Protein AF-0000000079730270 (afdb_homodimer)

Secondary structure (DSSP, 8-state):
--HHHHHHHHTSHHHHHHHHHHTTS-EEHHHHHHHHTS-HHHHHHHHHHHHHTTS-EEEE-TTS-EEEE--S-EEEEEEEETTEEEEEEEPPPPTT---GGGTEEE----------HHHHHHHHHHHHHHHHHHHHHHHHHHHHHHHHHHHHHHHS-STTHHHHHHHHHHHHH--B-HHHHHHHHT--HHHHHHHHHHHHHTTSEEEETTEEEE---/--HHHHHHHHTSHHHHHHHHHHTTS-EEHHHHHHHHTS-HHHHHHHHHHHHHTTS-EEEE-TTS-EEEE--S-EEEEEEEETTEEEEEEEPPPPTT---GGGTEEE----------HHHHHHHHHHHHHHHHHHHHHHHHHHHHHHHHHHHHHHHS-STTHHHHHHHHHHHHH--B-HHHHHHHHT--HHHHHHHHHHHHHTTSEEEETTEEEE---

Nearest PDB structures (foldseek):
  2quf-assembly1_A  TM=7.727E-01  e=3.205E-11  unclassified
  2qlz-assembly1_B  TM=7.349E-01  e=2.176E-09  unclassified
  2qlz-assembly1_A  TM=7.324E-01  e=2.594E-09  unclassified
  2qlz-assembly2_C  TM=7.345E-01  e=7.895E-09  unclassified
  1r1v-assembly2_B  TM=9.501E-01  e=4.789E-04  Staphylococcus aureus

Structure (mmCIF, N/CA/C/O backbone):
data_AF-0000000079730270-model_v1
#
loop_
_entity.id
_entity.type
_entity.pdbx_description
1 polymer 'ArsR family transcriptional regulator'
#
loop_
_atom_site.group_PDB
_atom_site.id
_atom_site.type_symbol
_atom_site.label_atom_id
_atom_site.label_alt_id
_atom_site.label_comp_id
_atom_site.label_asym_id
_atom_site.label_entity_id
_atom_site.label_seq_id
_atom_site.pdbx_PDB_ins_code
_atom_site.Cartn_x
_atom_site.Cartn_y
_atom_site.Cartn_z
_atom_site.occupancy
_atom_site.B_iso_or_equiv
_atom_site.auth_seq_id
_atom_site.auth_comp_id
_atom_site.auth_asym_id
_atom_site.auth_atom_id
_atom_site.pdbx_PDB_model_num
ATOM 1 N N . MET A 1 1 ? 5.059 -6.555 11.227 1 77.81 1 MET A N 1
ATOM 2 C CA . MET A 1 1 ? 6.18 -6.285 10.328 1 77.81 1 MET A CA 1
ATOM 3 C C . MET A 1 1 ? 6.477 -4.789 10.266 1 77.81 1 MET A C 1
ATOM 5 O O . MET A 1 1 ? 5.57 -3.967 10.406 1 77.81 1 MET A O 1
ATOM 9 N N . ASP A 1 2 ? 7.734 -4.449 10.195 1 90 2 ASP A N 1
ATOM 10 C CA . ASP A 1 2 ? 8.148 -3.049 10.164 1 90 2 ASP A CA 1
ATOM 11 C C . ASP A 1 2 ? 8.062 -2.486 8.75 1 90 2 ASP A C 1
ATOM 13 O O . ASP A 1 2 ? 8.781 -2.934 7.852 1 90 2 ASP A O 1
ATOM 17 N N . SER A 1 3 ? 7.242 -1.531 8.578 1 94.69 3 SER A N 1
ATOM 18 C CA . SER A 1 3 ? 7.02 -0.953 7.258 1 94.69 3 SER A CA 1
ATOM 19 C C . SER A 1 3 ? 8.297 -0.327 6.707 1 94.69 3 SER A C 1
ATOM 21 O O . SER A 1 3 ? 8.555 -0.39 5.5 1 94.69 3 SER A O 1
ATOM 23 N N . ALA A 1 4 ? 9.023 0.3 7.59 1 94.75 4 ALA A N 1
ATOM 24 C CA . ALA A 1 4 ? 10.273 0.917 7.148 1 94.75 4 ALA A CA 1
ATOM 25 C C . ALA A 1 4 ? 11.25 -0.133 6.629 1 94.75 4 ALA A C 1
ATOM 27 O O . ALA A 1 4 ? 11.914 0.078 5.613 1 94.75 4 ALA A O 1
ATOM 28 N N . GLU A 1 5 ? 11.305 -1.175 7.328 1 95.06 5 GLU A N 1
ATOM 29 C CA . GLU A 1 5 ? 12.156 -2.275 6.891 1 95.06 5 GLU A CA 1
ATOM 30 C C . GLU A 1 5 ? 11.695 -2.836 5.551 1 95.06 5 GLU A C 1
ATOM 32 O O . GLU A 1 5 ? 12.516 -3.119 4.676 1 95.06 5 GLU A O 1
ATOM 37 N N . LEU A 1 6 ? 10.453 -3.002 5.383 1 95.75 6 LEU A N 1
ATOM 38 C CA . LEU A 1 6 ? 9.891 -3.514 4.137 1 95.75 6 LEU A CA 1
ATOM 39 C C . LEU A 1 6 ? 10.211 -2.576 2.977 1 95.75 6 LEU A C 1
ATOM 41 O O . LEU A 1 6 ? 10.578 -3.029 1.89 1 95.75 6 LEU A O 1
ATOM 45 N N . LEU A 1 7 ? 10.023 -1.309 3.254 1 97.56 7 LEU A N 1
ATOM 46 C CA . LEU A 1 7 ? 10.32 -0.33 2.213 1 97.56 7 LEU A CA 1
ATOM 47 C C . LEU A 1 7 ? 11.797 -0.371 1.827 1 97.56 7 LEU A C 1
ATOM 49 O O . LEU A 1 7 ? 12.133 -0.266 0.646 1 97.56 7 LEU A O 1
ATOM 53 N N . ASP A 1 8 ? 12.633 -0.529 2.828 1 97.06 8 ASP A N 1
ATOM 54 C CA . ASP A 1 8 ? 14.062 -0.66 2.562 1 97.06 8 ASP A CA 1
ATOM 55 C C . ASP A 1 8 ? 14.352 -1.869 1.676 1 97.06 8 ASP A C 1
ATOM 57 O O . ASP A 1 8 ? 15.086 -1.764 0.692 1 97.06 8 ASP A O 1
ATOM 61 N N . LEU A 1 9 ? 13.812 -2.963 1.992 1 96.62 9 LEU A N 1
ATOM 62 C CA . LEU A 1 9 ? 14.031 -4.203 1.258 1 96.62 9 LEU A CA 1
ATOM 63 C C . LEU A 1 9 ? 13.484 -4.098 -0.162 1 96.62 9 LEU A C 1
ATOM 65 O O . LEU A 1 9 ? 14.156 -4.477 -1.122 1 96.62 9 LEU A O 1
ATOM 69 N N . LEU A 1 10 ? 12.312 -3.535 -0.349 1 97.44 10 LEU A N 1
ATOM 70 C CA . LEU A 1 10 ? 11.625 -3.479 -1.633 1 97.44 10 LEU A CA 1
ATOM 71 C C . LEU A 1 10 ? 12.195 -2.369 -2.51 1 97.44 10 LEU A C 1
ATOM 73 O O . LEU A 1 10 ? 11.922 -2.318 -3.711 1 97.44 10 LEU A O 1
ATOM 77 N N . GLY A 1 11 ? 12.969 -1.511 -1.846 1 97.62 11 GLY A N 1
ATOM 78 C CA . GLY A 1 11 ? 13.594 -0.445 -2.615 1 97.62 11 GLY A CA 1
ATOM 79 C C . GLY A 1 11 ? 14.625 -0.949 -3.605 1 97.62 11 GLY A C 1
ATOM 80 O O . GLY A 1 11 ? 14.945 -0.263 -4.578 1 97.62 11 GLY A O 1
ATOM 81 N N . ASN A 1 12 ? 15.117 -2.09 -3.379 1 97.69 12 ASN A N 1
ATOM 82 C CA . ASN A 1 12 ? 16.109 -2.697 -4.258 1 97.69 12 ASN A CA 1
ATOM 83 C C . ASN A 1 12 ? 15.461 -3.441 -5.414 1 97.69 12 ASN A C 1
ATOM 85 O O . ASN A 1 12 ? 14.617 -4.312 -5.199 1 97.69 12 ASN A O 1
ATOM 89 N N . ALA A 1 13 ? 15.906 -3.168 -6.57 1 97 13 ALA A N 1
ATOM 90 C CA . ALA A 1 13 ? 15.289 -3.732 -7.77 1 97 13 ALA A CA 1
ATOM 91 C C . ALA A 1 13 ? 15.484 -5.246 -7.824 1 97 13 ALA A C 1
ATOM 93 O O . ALA A 1 13 ? 14.586 -5.977 -8.234 1 97 13 ALA A O 1
ATOM 94 N N . ASN A 1 14 ? 16.625 -5.68 -7.465 1 98 14 ASN A N 1
ATOM 95 C CA . ASN A 1 14 ? 16.891 -7.113 -7.516 1 98 14 ASN A CA 1
ATOM 96 C C . ASN A 1 14 ? 16.016 -7.883 -6.531 1 98 14 ASN A C 1
ATOM 98 O O . ASN A 1 14 ? 15.492 -8.953 -6.859 1 98 14 ASN A O 1
ATOM 102 N N . ARG A 1 15 ? 15.859 -7.359 -5.379 1 97.81 15 ARG A N 1
ATOM 103 C CA . ARG A 1 15 ? 15.016 -8.023 -4.391 1 97.81 15 ARG A CA 1
ATOM 104 C C . ARG A 1 15 ? 13.562 -8.062 -4.848 1 97.81 15 ARG A C 1
ATOM 106 O O . ARG A 1 15 ? 12.859 -9.055 -4.617 1 97.81 15 ARG A O 1
ATOM 113 N N . ARG A 1 16 ? 13.055 -6.973 -5.477 1 97.31 16 ARG A N 1
ATOM 114 C CA . ARG A 1 16 ? 11.711 -6.996 -6.039 1 97.31 16 ARG A CA 1
ATOM 115 C C . ARG A 1 16 ? 11.586 -8.07 -7.117 1 97.31 16 ARG A C 1
ATOM 117 O O . ARG A 1 16 ? 10.586 -8.789 -7.168 1 97.31 16 ARG A O 1
ATOM 124 N N . ARG A 1 17 ? 12.555 -8.164 -7.945 1 97.06 17 ARG A N 1
ATOM 125 C CA . ARG A 1 17 ? 12.547 -9.156 -9.016 1 97.06 17 ARG A CA 1
ATOM 126 C C . ARG A 1 17 ? 12.602 -10.57 -8.461 1 97.06 17 ARG A C 1
ATOM 128 O O . ARG A 1 17 ? 11.969 -11.484 -8.992 1 97.06 17 ARG A O 1
ATOM 135 N N . ILE A 1 18 ? 13.359 -10.742 -7.418 1 98.06 18 ILE A N 1
ATOM 136 C CA . ILE A 1 18 ? 13.438 -12.047 -6.766 1 98.06 18 ILE A CA 1
ATOM 137 C C . ILE A 1 18 ? 12.055 -12.438 -6.242 1 98.06 18 ILE A C 1
ATOM 139 O O . ILE A 1 18 ? 11.594 -13.562 -6.477 1 98.06 18 ILE A O 1
ATOM 143 N N . LEU A 1 19 ? 11.414 -11.523 -5.57 1 97.06 19 LEU A N 1
ATOM 144 C CA . LEU A 1 19 ? 10.102 -11.82 -5.012 1 97.06 19 LEU A CA 1
ATOM 145 C C . LEU A 1 19 ? 9.094 -12.117 -6.121 1 97.06 19 LEU A C 1
ATOM 147 O O . LEU A 1 19 ? 8.234 -12.984 -5.961 1 97.06 19 LEU A O 1
ATOM 151 N N . ARG A 1 20 ? 9.188 -11.359 -7.191 1 94.56 20 ARG A N 1
ATOM 152 C CA . ARG A 1 20 ? 8.312 -11.625 -8.336 1 94.56 20 ARG A CA 1
ATOM 153 C C . ARG A 1 20 ? 8.516 -13.047 -8.852 1 94.56 20 ARG A C 1
ATOM 155 O O . ARG A 1 20 ? 7.543 -13.734 -9.172 1 94.56 20 ARG A O 1
ATOM 162 N N . LEU A 1 21 ? 9.758 -13.445 -8.969 1 94.38 21 LEU A N 1
ATOM 163 C CA . LEU A 1 21 ? 10.078 -14.789 -9.43 1 94.38 21 LEU A CA 1
ATOM 164 C C . LEU A 1 21 ? 9.547 -15.836 -8.453 1 94.38 21 LEU A C 1
ATOM 166 O O . LEU A 1 21 ? 8.938 -16.828 -8.875 1 94.38 21 LEU A O 1
ATOM 170 N N . LEU A 1 22 ? 9.75 -15.602 -7.168 1 95.38 22 LEU A N 1
ATOM 171 C CA . LEU A 1 22 ? 9.344 -16.562 -6.145 1 95.38 22 LEU A CA 1
ATOM 172 C C . LEU A 1 22 ? 7.828 -16.641 -6.043 1 95.38 22 LEU A C 1
ATOM 174 O O . LEU A 1 22 ? 7.281 -17.609 -5.531 1 95.38 22 LEU A O 1
ATOM 178 N N . ALA A 1 23 ? 7.148 -15.609 -6.445 1 92.56 23 ALA A N 1
ATOM 179 C CA . ALA A 1 23 ? 5.688 -15.617 -6.461 1 92.56 23 ALA A CA 1
ATOM 180 C C . ALA A 1 23 ? 5.152 -16.547 -7.547 1 92.56 23 ALA A C 1
ATOM 182 O O . ALA A 1 23 ? 3.969 -16.891 -7.547 1 92.56 23 ALA A O 1
ATOM 183 N N . ARG A 1 24 ? 5.969 -16.891 -8.438 1 87.94 24 ARG A N 1
ATOM 184 C CA . ARG A 1 24 ? 5.582 -17.812 -9.492 1 87.94 24 ARG A CA 1
ATOM 185 C C . ARG A 1 24 ? 5.863 -19.266 -9.078 1 87.94 24 ARG A C 1
ATOM 187 O O . ARG A 1 24 ? 5.039 -20.156 -9.305 1 87.94 24 ARG A O 1
ATOM 194 N N . LYS A 1 25 ? 7.051 -19.453 -8.523 1 87.75 25 LYS A N 1
ATOM 195 C CA . LYS A 1 25 ? 7.469 -20.781 -8.086 1 87.75 25 LYS A CA 1
ATOM 196 C C . LYS A 1 25 ? 8.664 -20.703 -7.137 1 87.75 25 LYS A C 1
ATOM 198 O O . LYS A 1 25 ? 9.406 -19.719 -7.148 1 87.75 25 LYS A O 1
ATOM 203 N N . PRO A 1 26 ? 8.812 -21.781 -6.332 1 92.25 26 PRO A N 1
ATOM 204 C CA . PRO A 1 26 ? 10.07 -21.859 -5.59 1 92.25 26 PRO A CA 1
ATOM 205 C C . PRO A 1 26 ? 11.289 -21.953 -6.508 1 92.25 26 PRO A C 1
ATOM 207 O O . PRO A 1 26 ? 11.219 -22.562 -7.578 1 92.25 26 PRO A O 1
ATOM 210 N N . CYS A 1 27 ? 12.375 -21.375 -6.086 1 96.19 27 CYS A N 1
ATOM 211 C CA . CYS A 1 27 ? 13.523 -21.328 -6.984 1 96.19 27 CYS A CA 1
ATOM 212 C C . CYS A 1 27 ? 14.812 -21.594 -6.23 1 96.19 27 CYS A C 1
ATOM 214 O O . CYS A 1 27 ? 14.938 -21.266 -5.051 1 96.19 27 CYS A O 1
ATOM 216 N N . TYR A 1 28 ? 15.75 -22.25 -6.988 1 97.12 28 TYR A N 1
ATOM 217 C CA . TYR A 1 28 ? 17.125 -22.406 -6.5 1 97.12 28 TYR A CA 1
ATOM 218 C C . TYR A 1 28 ? 17.938 -21.156 -6.758 1 97.12 28 TYR A C 1
ATOM 220 O O . TYR A 1 28 ? 17.562 -20.312 -7.574 1 97.12 28 TYR A O 1
ATOM 228 N N . VAL A 1 29 ? 19.031 -21.062 -6.047 1 97.62 29 VAL A N 1
ATOM 229 C CA . VAL A 1 29 ? 19.906 -19.906 -6.172 1 97.62 29 VAL A CA 1
ATOM 230 C C . VAL A 1 29 ? 20.359 -19.75 -7.625 1 97.62 29 VAL A C 1
ATOM 232 O O . VAL A 1 29 ? 20.359 -18.641 -8.164 1 97.62 29 VAL A O 1
ATOM 235 N N . THR A 1 30 ? 20.594 -20.828 -8.281 1 97 30 THR A N 1
ATOM 236 C CA . THR A 1 30 ? 21.109 -20.812 -9.648 1 97 30 THR A CA 1
ATOM 237 C C . THR A 1 30 ? 20.047 -20.281 -10.617 1 97 30 THR A C 1
ATOM 239 O O . THR A 1 30 ? 20.359 -19.516 -11.531 1 97 30 THR A O 1
ATOM 242 N N . GLU A 1 31 ? 18.844 -20.609 -10.43 1 96.88 31 GLU A N 1
ATOM 243 C CA . GLU A 1 31 ? 17.734 -20.141 -11.258 1 96.88 31 GLU A CA 1
ATOM 244 C C . GLU A 1 31 ? 17.547 -18.625 -11.102 1 96.88 31 GLU A C 1
ATOM 246 O O . GLU A 1 31 ? 17.312 -17.922 -12.078 1 96.88 31 GLU A O 1
ATOM 251 N N . ILE A 1 32 ? 17.672 -18.203 -9.883 1 98.06 32 ILE A N 1
ATOM 252 C CA . ILE A 1 32 ? 17.5 -16.797 -9.594 1 98.06 32 ILE A CA 1
ATOM 253 C C . ILE A 1 32 ? 18.641 -15.992 -10.211 1 98.06 32 ILE A C 1
ATOM 255 O O . ILE A 1 32 ? 18.422 -14.945 -10.82 1 98.06 32 ILE A O 1
ATOM 259 N N . SER A 1 33 ? 19.828 -16.516 -10.047 1 98.44 33 SER A N 1
ATOM 260 C CA . SER A 1 33 ? 21.016 -15.867 -10.609 1 98.44 33 SER A CA 1
ATOM 261 C C . SER A 1 33 ? 20.891 -15.711 -12.117 1 98.44 33 SER A C 1
ATOM 263 O O . SER A 1 33 ? 21.172 -14.641 -12.664 1 98.44 33 SER A O 1
ATOM 265 N N . GLU A 1 34 ? 20.438 -16.734 -12.789 1 97.69 34 GLU A N 1
ATOM 266 C CA . GLU A 1 34 ? 20.266 -16.703 -14.242 1 97.69 34 GLU A CA 1
ATOM 267 C C . GLU A 1 34 ? 19.188 -15.703 -14.648 1 97.69 34 GLU A C 1
ATOM 269 O O . GLU A 1 34 ? 19.359 -14.945 -15.602 1 97.69 34 GLU A O 1
ATOM 274 N N . TYR A 1 35 ? 18.188 -15.688 -13.93 1 95.62 35 TYR A N 1
ATOM 275 C CA . TYR A 1 35 ? 17.062 -14.805 -14.219 1 95.62 35 TYR A CA 1
ATOM 276 C C . TYR A 1 35 ? 17.469 -13.344 -14.07 1 95.62 35 TYR A C 1
ATOM 278 O O . TYR A 1 35 ? 17.125 -12.508 -14.906 1 95.62 35 TYR A O 1
ATOM 286 N N . LEU A 1 36 ? 18.188 -12.992 -13.039 1 97.44 36 LEU A N 1
ATOM 287 C CA . LEU A 1 36 ? 18.547 -11.609 -12.727 1 97.44 36 LEU A CA 1
ATOM 288 C C . LEU A 1 36 ? 19.781 -11.188 -13.508 1 97.44 36 LEU A C 1
ATOM 290 O O . LEU A 1 36 ? 20.047 -9.992 -13.656 1 97.44 36 LEU A O 1
ATOM 294 N N . GLY A 1 37 ? 20.578 -12.148 -13.883 1 97.62 37 GLY A N 1
ATOM 295 C CA . GLY A 1 37 ? 21.859 -11.836 -14.523 1 97.62 37 GLY A CA 1
ATOM 296 C C . GLY A 1 37 ? 22.906 -11.336 -13.547 1 97.62 37 GLY A C 1
ATOM 297 O O . GLY A 1 37 ? 23.672 -10.422 -13.875 1 97.62 37 GLY A O 1
ATOM 298 N N . VAL A 1 38 ? 22.859 -11.836 -12.352 1 97.75 38 VAL A N 1
ATOM 299 C CA . VAL A 1 38 ? 23.828 -11.461 -11.328 1 97.75 38 VAL A CA 1
ATOM 300 C C . VAL A 1 38 ? 24.453 -12.727 -10.734 1 97.75 38 VAL A C 1
ATOM 302 O O . VAL A 1 38 ? 23.969 -13.836 -10.961 1 97.75 38 VAL A O 1
ATOM 305 N N . SER A 1 39 ? 25.531 -12.586 -10.023 1 97.75 39 SER A N 1
ATOM 306 C CA . SER A 1 39 ? 26.281 -13.711 -9.477 1 97.75 39 SER A CA 1
ATOM 307 C C . SER A 1 39 ? 25.5 -14.414 -8.375 1 97.75 39 SER A C 1
ATOM 309 O O . SER A 1 39 ? 24.703 -13.773 -7.664 1 97.75 39 SER A O 1
ATOM 311 N N . PRO A 1 40 ? 25.75 -15.672 -8.188 1 97.69 40 PRO A N 1
ATOM 312 C CA . PRO A 1 40 ? 25.125 -16.391 -7.078 1 97.69 40 PRO A CA 1
ATOM 313 C C . PRO A 1 40 ? 25.422 -15.75 -5.723 1 97.69 40 PRO A C 1
ATOM 315 O O . PRO A 1 40 ? 24.547 -15.719 -4.848 1 97.69 40 PRO A O 1
ATOM 318 N N . LYS A 1 41 ? 26.562 -15.258 -5.621 1 98.12 41 LYS A N 1
ATOM 319 C CA . LYS A 1 41 ? 26.922 -14.625 -4.359 1 98.12 41 LYS A CA 1
ATOM 320 C C . LYS A 1 41 ? 26 -13.438 -4.062 1 98.12 41 LYS A C 1
ATOM 322 O O . LYS A 1 41 ? 25.547 -13.266 -2.934 1 98.12 41 LYS A O 1
ATOM 327 N N . ALA A 1 42 ? 25.812 -12.617 -5.051 1 98.06 42 ALA A N 1
ATOM 328 C CA . ALA A 1 42 ? 24.922 -11.477 -4.898 1 98.06 42 ALA A CA 1
ATOM 329 C C . ALA A 1 42 ? 23.5 -11.93 -4.562 1 98.06 42 ALA A C 1
ATOM 331 O O . ALA A 1 42 ? 22.844 -11.336 -3.713 1 98.06 42 ALA A O 1
ATOM 332 N N . VAL A 1 43 ? 23.078 -12.938 -5.246 1 98.44 43 VAL A N 1
ATOM 333 C CA . VAL A 1 43 ? 21.734 -13.477 -5.012 1 98.44 43 VAL A CA 1
ATOM 334 C C . VAL A 1 43 ? 21.625 -13.953 -3.564 1 98.44 43 VAL A C 1
ATOM 336 O O . VAL A 1 43 ? 20.625 -13.664 -2.889 1 98.44 43 VAL A O 1
ATOM 339 N N . ILE A 1 44 ? 22.625 -14.648 -3.111 1 98.25 44 ILE A N 1
ATOM 340 C CA . ILE A 1 44 ? 22.625 -15.188 -1.758 1 98.25 44 ILE A CA 1
ATOM 341 C C . ILE A 1 44 ? 22.531 -14.047 -0.744 1 98.25 44 ILE A C 1
ATOM 343 O O . ILE A 1 44 ? 21.828 -14.156 0.258 1 98.25 44 ILE A O 1
ATOM 347 N N . ASP A 1 45 ? 23.234 -12.992 -0.983 1 98.38 45 ASP A N 1
ATOM 348 C CA . ASP A 1 45 ? 23.172 -11.828 -0.102 1 98.38 45 ASP A CA 1
ATOM 349 C C . ASP A 1 45 ? 21.766 -11.266 -0.031 1 98.38 45 ASP A C 1
ATOM 351 O O . ASP A 1 45 ? 21.266 -10.945 1.052 1 98.38 45 ASP A O 1
ATOM 355 N N . HIS A 1 46 ? 21.094 -11.102 -1.173 1 98.31 46 HIS A N 1
ATOM 356 C CA . HIS A 1 46 ? 19.719 -10.625 -1.208 1 98.31 46 HIS A CA 1
ATOM 357 C C . HIS A 1 46 ? 18.781 -11.594 -0.492 1 98.31 46 HIS A C 1
ATOM 359 O O . HIS A 1 46 ? 17.891 -11.172 0.247 1 98.31 46 HIS A O 1
ATOM 365 N N . LEU A 1 47 ? 19 -12.883 -0.75 1 98.12 47 LEU A N 1
ATOM 366 C CA . LEU A 1 47 ? 18.156 -13.906 -0.148 1 98.12 47 LEU A CA 1
ATOM 367 C C . LEU A 1 47 ? 18.297 -13.906 1.371 1 98.12 47 LEU A C 1
ATOM 369 O O . LEU A 1 47 ? 17.312 -14.094 2.092 1 98.12 47 LEU A O 1
ATOM 373 N N . ARG A 1 48 ? 19.469 -13.719 1.833 1 97.75 48 ARG A N 1
ATOM 374 C CA . ARG A 1 48 ? 19.703 -13.641 3.273 1 97.75 48 ARG A CA 1
ATOM 375 C C . ARG A 1 48 ? 18.922 -12.484 3.893 1 97.75 48 ARG A C 1
ATOM 377 O O . ARG A 1 48 ? 18.328 -12.641 4.953 1 97.75 48 ARG A O 1
ATOM 384 N N . LYS A 1 49 ? 18.938 -11.359 3.291 1 97.06 49 LYS A N 1
ATOM 385 C CA . LYS A 1 49 ? 18.219 -10.195 3.783 1 97.06 49 LYS A CA 1
ATOM 386 C C . LYS A 1 49 ? 16.719 -10.445 3.791 1 97.06 49 LYS A C 1
ATOM 388 O O . LYS A 1 49 ? 16.031 -10.117 4.762 1 97.06 49 LYS A O 1
ATOM 393 N N . LEU A 1 50 ? 16.203 -10.984 2.715 1 96.69 50 LEU A N 1
ATOM 394 C CA . LEU A 1 50 ? 14.773 -11.281 2.6 1 96.69 50 LEU A CA 1
ATOM 395 C C . LEU A 1 50 ? 14.352 -12.328 3.627 1 96.69 50 LEU A C 1
ATOM 397 O O . LEU A 1 50 ? 13.273 -12.219 4.215 1 96.69 50 LEU A O 1
ATOM 401 N N . GLU A 1 51 ? 15.203 -13.289 3.832 1 96.06 51 GLU A N 1
ATOM 402 C CA . GLU A 1 51 ? 14.922 -14.344 4.801 1 96.06 51 GLU A CA 1
ATOM 403 C C . GLU A 1 51 ? 14.953 -13.812 6.227 1 96.06 51 GLU A C 1
ATOM 405 O O . GLU A 1 51 ? 14.102 -14.164 7.047 1 96.06 51 GLU A O 1
ATOM 410 N N . SER A 1 52 ? 15.953 -12.977 6.527 1 94.81 52 SER A N 1
ATOM 411 C CA . SER A 1 52 ? 16.094 -12.383 7.855 1 94.81 52 SER A CA 1
ATOM 412 C C . SER A 1 52 ? 14.867 -11.547 8.211 1 94.81 52 SER A C 1
ATOM 414 O O . SER A 1 52 ? 14.492 -11.453 9.383 1 94.81 52 SER A O 1
ATOM 416 N N . ALA A 1 53 ? 14.242 -10.984 7.176 1 93.25 53 ALA A N 1
ATOM 417 C CA . ALA A 1 53 ? 13.055 -10.156 7.383 1 93.25 53 ALA A CA 1
ATOM 418 C C . ALA A 1 53 ? 11.789 -11.008 7.449 1 93.25 53 ALA A C 1
ATOM 420 O O . ALA A 1 53 ? 10.695 -10.484 7.668 1 93.25 53 ALA A O 1
ATOM 421 N N . GLY A 1 54 ? 11.906 -12.281 7.168 1 92.62 54 GLY A N 1
ATOM 422 C CA . GLY A 1 54 ? 10.781 -13.195 7.258 1 92.62 54 GLY A CA 1
ATOM 423 C C . GLY A 1 54 ? 9.914 -13.203 6.012 1 92.62 54 GLY A C 1
ATOM 424 O O . GLY A 1 54 ? 8.781 -13.688 6.039 1 92.62 54 GLY A O 1
ATOM 425 N N . LEU A 1 55 ? 10.359 -12.688 4.875 1 93.56 55 LEU A N 1
ATOM 426 C CA . LEU A 1 55 ? 9.578 -12.578 3.648 1 93.56 55 LEU A CA 1
ATOM 427 C C . LEU A 1 55 ? 9.641 -13.883 2.852 1 93.56 55 LEU A C 1
ATOM 429 O O . LEU A 1 55 ? 8.719 -14.203 2.102 1 93.56 55 LEU A O 1
ATOM 433 N N . ILE A 1 56 ? 10.758 -14.625 2.979 1 96.5 56 ILE A N 1
ATOM 434 C CA . ILE A 1 56 ? 10.914 -15.898 2.275 1 96.5 56 ILE A CA 1
ATOM 435 C C . ILE A 1 56 ? 11.5 -16.938 3.223 1 96.5 56 ILE A C 1
ATOM 437 O O . ILE A 1 56 ? 11.977 -16.594 4.312 1 96.5 56 ILE A O 1
ATOM 441 N N . GLU A 1 57 ? 11.422 -18.125 2.824 1 96.88 57 GLU A N 1
ATOM 442 C CA . GLU A 1 57 ? 11.992 -19.266 3.537 1 96.88 57 GLU A CA 1
ATOM 443 C C . GLU A 1 57 ? 12.695 -20.219 2.576 1 96.88 57 GLU A C 1
ATOM 445 O O . GLU A 1 57 ? 12.523 -20.109 1.358 1 96.88 57 GLU A O 1
ATOM 450 N N . SER A 1 58 ? 13.531 -21.047 3.113 1 96.44 58 SER A N 1
ATOM 451 C CA . SER A 1 58 ? 14.227 -22.031 2.297 1 96.44 58 SER A CA 1
ATOM 452 C C . SER A 1 58 ? 14.023 -23.453 2.836 1 96.44 58 SER A C 1
ATOM 454 O O . SER A 1 58 ? 13.734 -23.625 4.023 1 96.44 58 SER A O 1
ATOM 456 N N . ARG A 1 59 ? 14.039 -24.375 1.991 1 94.5 59 ARG A N 1
ATOM 457 C CA . ARG A 1 59 ? 13.969 -25.797 2.307 1 94.5 59 ARG A CA 1
ATOM 458 C C . ARG A 1 59 ? 15.008 -26.578 1.512 1 94.5 59 ARG A C 1
ATOM 460 O O . ARG A 1 59 ? 15.445 -26.141 0.45 1 94.5 59 ARG A O 1
ATOM 467 N N . VAL A 1 60 ? 15.383 -27.656 2.133 1 94.19 60 VAL A N 1
ATOM 468 C CA . VAL A 1 60 ? 16.344 -28.531 1.461 1 94.19 60 VAL A CA 1
ATOM 469 C C . VAL A 1 60 ? 15.609 -29.719 0.823 1 94.19 60 VAL A C 1
ATOM 471 O O . VAL A 1 60 ? 14.758 -30.344 1.457 1 94.19 60 VAL A O 1
ATOM 474 N N . ASP A 1 61 ? 15.945 -29.953 -0.434 1 90.25 61 ASP A N 1
ATOM 475 C CA . ASP A 1 61 ? 15.281 -31.062 -1.12 1 90.25 61 ASP A CA 1
ATOM 476 C C . ASP A 1 61 ? 16.047 -32.375 -0.903 1 90.25 61 ASP A C 1
ATOM 478 O O . ASP A 1 61 ? 16.969 -32.438 -0.089 1 90.25 61 ASP A O 1
ATOM 482 N N . GLU A 1 62 ? 15.586 -33.406 -1.582 1 91.19 62 GLU A N 1
ATOM 483 C CA . GLU A 1 62 ? 16.156 -34.719 -1.409 1 91.19 62 GLU A CA 1
ATOM 484 C C . GLU A 1 62 ? 17.625 -34.75 -1.831 1 91.19 62 GLU A C 1
ATOM 486 O O . GLU A 1 62 ? 18.406 -35.562 -1.311 1 91.19 62 GLU A O 1
ATOM 491 N N . GLN A 1 63 ? 18.031 -33.938 -2.783 1 91.81 63 GLN A N 1
ATOM 492 C CA . GLN A 1 63 ? 19.422 -33.875 -3.26 1 91.81 63 GLN A CA 1
ATOM 493 C C . GLN A 1 63 ? 20.234 -32.875 -2.449 1 91.81 63 GLN A C 1
ATOM 495 O O . GLN A 1 63 ? 21.344 -32.5 -2.857 1 91.81 63 GLN A O 1
ATOM 500 N N . ARG A 1 64 ? 19.656 -32.438 -1.446 1 91 64 ARG A N 1
ATOM 501 C CA . ARG A 1 64 ? 20.312 -31.547 -0.504 1 91 64 ARG A CA 1
ATOM 502 C C . ARG A 1 64 ? 20.516 -30.156 -1.109 1 91 64 ARG A C 1
ATOM 504 O O . ARG A 1 64 ? 21.531 -29.5 -0.84 1 91 64 ARG A O 1
ATOM 511 N N . ARG A 1 65 ? 19.766 -29.859 -2.078 1 91.94 65 ARG A N 1
ATOM 512 C CA . ARG A 1 65 ? 19.781 -28.516 -2.639 1 91.94 65 ARG A CA 1
ATOM 513 C C . ARG A 1 65 ? 18.734 -27.625 -1.985 1 91.94 65 ARG A C 1
ATOM 515 O O . ARG A 1 65 ? 17.609 -28.078 -1.737 1 91.94 65 ARG A O 1
ATOM 522 N N . LYS A 1 66 ? 19.219 -26.438 -1.769 1 94.56 66 LYS A N 1
ATOM 523 C CA . LYS A 1 66 ? 18.344 -25.484 -1.085 1 94.56 66 LYS A CA 1
ATOM 524 C C . LYS A 1 66 ? 17.516 -24.688 -2.084 1 94.56 66 LYS A C 1
ATOM 526 O O . LYS A 1 66 ? 18.031 -24.172 -3.076 1 94.56 66 LYS A O 1
ATOM 531 N N . TYR A 1 67 ? 16.203 -24.672 -1.86 1 95.94 67 TYR A N 1
ATOM 532 C CA . TYR A 1 67 ? 15.344 -23.812 -2.68 1 95.94 67 TYR A CA 1
ATOM 533 C C . TYR A 1 67 ? 14.562 -22.828 -1.813 1 95.94 67 TYR A C 1
ATOM 535 O O . TYR A 1 67 ? 14.367 -23.062 -0.618 1 95.94 67 TYR A O 1
ATOM 543 N N . PHE A 1 68 ? 14.172 -21.703 -2.414 1 97.38 68 PHE A N 1
ATOM 544 C CA . PHE A 1 68 ? 13.562 -20.609 -1.689 1 97.38 68 PHE A CA 1
ATOM 545 C C . PHE A 1 68 ? 12.125 -20.391 -2.148 1 97.38 68 PHE A C 1
ATOM 547 O O . PHE A 1 68 ? 11.797 -20.625 -3.312 1 97.38 68 PHE A O 1
ATOM 554 N N . TYR A 1 69 ? 11.281 -19.984 -1.291 1 95.44 69 TYR A N 1
ATOM 555 C CA . TYR A 1 69 ? 9.883 -19.719 -1.605 1 95.44 69 TYR A CA 1
ATOM 556 C C . TYR A 1 69 ? 9.305 -18.672 -0.663 1 95.44 69 TYR A C 1
ATOM 558 O O . TYR A 1 69 ? 9.867 -18.391 0.398 1 95.44 69 TYR A O 1
ATOM 566 N N . ILE A 1 70 ? 8.234 -18.031 -1.099 1 94.19 70 ILE A N 1
ATOM 567 C CA . ILE A 1 70 ? 7.492 -17.109 -0.241 1 94.19 70 ILE A CA 1
ATOM 568 C C . ILE A 1 70 ? 6.586 -17.906 0.698 1 94.19 70 ILE A C 1
ATOM 570 O O . ILE A 1 70 ? 5.73 -18.672 0.246 1 94.19 70 ILE A O 1
ATOM 574 N N . SER A 1 71 ? 6.844 -17.844 1.983 1 80.94 71 SER A N 1
ATOM 575 C CA . SER A 1 71 ? 6.047 -18.656 2.904 1 80.94 71 SER A CA 1
ATOM 576 C C . SER A 1 71 ? 4.828 -17.875 3.402 1 80.94 71 SER A C 1
ATOM 578 O O . SER A 1 71 ? 3.738 -18.438 3.52 1 80.94 71 SER A O 1
ATOM 580 N N . ARG A 1 72 ? 5.102 -16.594 3.73 1 80.94 72 ARG A N 1
ATOM 581 C CA . ARG A 1 72 ? 4.012 -15.766 4.223 1 80.94 72 ARG A CA 1
ATOM 582 C C . ARG A 1 72 ? 3.867 -14.5 3.383 1 80.94 72 ARG A C 1
ATOM 584 O O . ARG A 1 72 ? 4.859 -13.828 3.092 1 80.94 72 ARG A O 1
ATOM 591 N N . GLY A 1 73 ? 2.664 -14.328 2.965 1 87.88 73 GLY A N 1
ATOM 592 C CA . GLY A 1 73 ? 2.416 -13.102 2.217 1 87.88 73 GLY A CA 1
ATOM 593 C C . GLY A 1 73 ? 2.412 -11.859 3.086 1 87.88 73 GLY A C 1
ATOM 594 O O . GLY A 1 73 ? 2.49 -11.953 4.312 1 87.88 73 GLY A O 1
ATOM 595 N N . PHE A 1 74 ? 2.518 -10.75 2.539 1 91 74 PHE A N 1
ATOM 596 C CA . PHE A 1 74 ? 2.395 -9.484 3.258 1 91 74 PHE A CA 1
ATOM 597 C C . PHE A 1 74 ? 1.742 -8.422 2.381 1 91 74 PHE A C 1
ATOM 599 O O . PHE A 1 74 ? 1.653 -8.586 1.161 1 91 74 PHE A O 1
ATOM 606 N N . ARG A 1 75 ? 1.326 -7.465 3.127 1 93 75 ARG A N 1
ATOM 607 C CA . ARG A 1 75 ? 0.775 -6.277 2.484 1 93 75 ARG A CA 1
ATOM 608 C C . ARG A 1 75 ? 1.408 -5.008 3.043 1 93 75 ARG A C 1
ATOM 610 O O . ARG A 1 75 ? 1.64 -4.902 4.25 1 93 75 ARG A O 1
ATOM 617 N N . LEU A 1 76 ? 1.678 -4.102 2.152 1 95.19 76 LEU A N 1
ATOM 618 C CA . LEU A 1 76 ? 2.23 -2.799 2.51 1 95.19 76 LEU A CA 1
ATOM 619 C C . LEU A 1 76 ? 1.422 -1.672 1.876 1 95.19 76 LEU A C 1
ATOM 621 O O . LEU A 1 76 ? 1.084 -1.735 0.691 1 95.19 76 LEU A O 1
ATOM 625 N N . GLU A 1 77 ? 1.018 -0.743 2.678 1 94.81 77 GLU A N 1
ATOM 626 C CA . GLU A 1 77 ? 0.337 0.461 2.213 1 94.81 77 GLU A CA 1
ATOM 627 C C . GLU A 1 77 ? 1.108 1.718 2.605 1 94.81 77 GLU A C 1
ATOM 629 O O . GLU A 1 77 ? 1.55 1.851 3.748 1 94.81 77 GLU A O 1
ATOM 634 N N . VAL A 1 78 ? 1.275 2.551 1.636 1 95.38 78 VAL A N 1
ATOM 635 C CA . VAL A 1 78 ? 1.882 3.855 1.881 1 95.38 78 VAL A CA 1
ATOM 636 C C . VAL A 1 78 ? 0.962 4.957 1.363 1 95.38 78 VAL A C 1
ATOM 638 O O . VAL A 1 78 ? 0.455 4.879 0.242 1 95.38 78 VAL A O 1
ATOM 641 N N . ALA A 1 79 ? 0.648 5.879 2.211 1 93.44 79 ALA A N 1
ATOM 642 C CA . ALA A 1 79 ? -0.144 7.043 1.82 1 93.44 79 ALA A CA 1
ATOM 643 C C . ALA A 1 79 ? 0.56 8.344 2.205 1 93.44 79 ALA A C 1
ATOM 645 O O . ALA A 1 79 ? 0.935 8.531 3.365 1 93.44 79 ALA A O 1
ATOM 646 N N . VAL A 1 80 ? 0.67 9.188 1.222 1 93.38 80 VAL A N 1
ATOM 647 C CA . VAL A 1 80 ? 1.327 10.469 1.46 1 93.38 80 VAL A CA 1
ATOM 648 C C . VAL A 1 80 ? 0.432 11.609 0.974 1 93.38 80 VAL A C 1
ATOM 650 O O . VAL A 1 80 ? -0.205 11.5 -0.076 1 93.38 80 VAL A O 1
ATOM 653 N N . SER A 1 81 ? 0.298 12.602 1.78 1 91.19 81 SER A N 1
ATOM 654 C CA . SER A 1 81 ? -0.387 13.844 1.443 1 91.19 81 SER A CA 1
ATOM 655 C C . SER A 1 81 ? 0.317 15.047 2.061 1 91.19 81 SER A C 1
ATOM 657 O O . SER A 1 81 ? 1.247 14.891 2.855 1 91.19 81 SER A O 1
ATOM 659 N N . PRO A 1 82 ? -0.093 16.203 1.696 1 90.12 82 PRO A N 1
ATOM 660 C CA . PRO A 1 82 ? 0.512 17.375 2.332 1 90.12 82 PRO A CA 1
ATOM 661 C C . PRO A 1 82 ? 0.26 17.422 3.836 1 90.12 82 PRO A C 1
ATOM 663 O O . PRO A 1 82 ? 0.84 18.266 4.535 1 90.12 82 PRO A O 1
ATOM 666 N N . TYR A 1 83 ? -0.484 16.438 4.375 1 88.12 83 TYR A N 1
ATOM 667 C CA . TYR A 1 83 ? -0.868 16.547 5.781 1 88.12 83 TYR A CA 1
ATOM 668 C C . TYR A 1 83 ? -0.525 15.258 6.531 1 88.12 83 TYR A C 1
ATOM 670 O O . TYR A 1 83 ? -0.614 15.211 7.758 1 88.12 83 TYR A O 1
ATOM 678 N N . ASP A 1 84 ? -0.138 14.266 5.711 1 88.31 84 ASP A N 1
ATOM 679 C CA . ASP A 1 84 ? 0.031 12.984 6.379 1 88.31 84 ASP A CA 1
ATOM 680 C C . ASP A 1 84 ? 0.991 12.078 5.605 1 88.31 84 ASP A C 1
ATOM 682 O O . ASP A 1 84 ? 1.021 12.109 4.375 1 88.31 84 ASP A O 1
ATOM 686 N N . PHE A 1 85 ? 1.82 11.414 6.281 1 92.44 85 PHE A N 1
ATOM 687 C CA . PHE A 1 85 ? 2.641 10.312 5.785 1 92.44 85 PHE A CA 1
ATOM 688 C C . PHE A 1 85 ? 2.385 9.039 6.59 1 92.44 85 PHE A C 1
ATOM 690 O O . PHE A 1 85 ? 2.82 8.93 7.734 1 92.44 85 PHE A O 1
ATOM 697 N N . GLY A 1 86 ? 1.692 8.172 6 1 90.69 86 GLY A N 1
ATOM 698 C CA . GLY A 1 86 ? 1.324 6.957 6.711 1 90.69 86 GLY A CA 1
ATOM 699 C C . GLY A 1 86 ? 1.786 5.695 6.008 1 90.69 86 GLY A C 1
ATOM 700 O O . GLY A 1 86 ? 1.79 5.629 4.777 1 90.69 86 GLY A O 1
ATOM 701 N N . THR A 1 87 ? 2.26 4.73 6.828 1 93.56 87 THR A N 1
ATOM 702 C CA . THR A 1 87 ? 2.586 3.393 6.348 1 93.56 87 THR A CA 1
ATOM 703 C C . THR A 1 87 ? 1.905 2.33 7.203 1 93.56 87 THR A C 1
ATOM 705 O O . THR A 1 87 ? 1.781 2.492 8.422 1 93.56 87 THR A O 1
ATOM 708 N N . LYS A 1 88 ? 1.457 1.373 6.566 1 91.31 88 LYS A N 1
ATOM 709 C CA . LYS A 1 88 ? 0.892 0.207 7.238 1 91.31 88 LYS A CA 1
ATOM 710 C C . LYS A 1 88 ? 1.367 -1.088 6.586 1 91.31 88 LYS A C 1
ATOM 712 O O . LYS A 1 88 ? 1.462 -1.173 5.359 1 91.31 88 LYS A O 1
ATOM 717 N N . SER A 1 89 ? 1.774 -1.988 7.434 1 91.44 89 SER A N 1
ATOM 718 C CA . SER A 1 89 ? 2.143 -3.32 6.961 1 91.44 89 SER A CA 1
ATOM 719 C C . SER A 1 89 ? 1.448 -4.406 7.777 1 91.44 89 SER A C 1
ATOM 721 O O . SER A 1 89 ? 1.201 -4.23 8.969 1 91.44 89 SER A O 1
ATOM 723 N N . ALA A 1 90 ? 1.058 -5.461 7.121 1 84.56 90 ALA A N 1
ATOM 724 C CA . ALA A 1 90 ? 0.389 -6.555 7.82 1 84.56 90 ALA A CA 1
ATOM 725 C C . ALA A 1 90 ? 0.564 -7.871 7.07 1 84.56 90 ALA A C 1
ATOM 727 O O . ALA A 1 90 ? 0.713 -7.883 5.844 1 84.56 90 ALA A O 1
ATOM 728 N N . TYR A 1 91 ? 0.593 -8.875 7.883 1 80.12 91 TYR A N 1
ATOM 729 C CA . TYR A 1 91 ? 0.386 -10.203 7.312 1 80.12 91 TYR A CA 1
ATOM 730 C C . TYR A 1 91 ? -1.079 -10.422 6.953 1 80.12 91 TYR A C 1
ATOM 732 O O . TYR A 1 91 ? -1.968 -9.805 7.551 1 80.12 91 TYR A O 1
ATOM 740 N N . PRO A 1 92 ? -1.255 -11.203 5.898 1 71.19 92 PRO A N 1
ATOM 741 C CA . PRO A 1 92 ? -2.658 -11.469 5.582 1 71.19 92 PRO A CA 1
ATOM 742 C C . PRO A 1 92 ? -3.43 -12.055 6.762 1 71.19 92 PRO A C 1
ATOM 744 O O . PRO A 1 92 ? -2.846 -12.734 7.609 1 71.19 92 PRO A O 1
ATOM 747 N N . ALA A 1 93 ? -4.645 -11.57 6.879 1 63.97 93 ALA A N 1
ATOM 748 C CA . ALA A 1 93 ? -5.473 -11.992 8.008 1 63.97 93 ALA A CA 1
ATOM 749 C C . ALA A 1 93 ? -5.852 -13.469 7.887 1 63.97 93 ALA A C 1
ATOM 751 O O . ALA A 1 93 ? -6.035 -13.977 6.777 1 63.97 93 ALA A O 1
ATOM 752 N N . SER A 1 94 ? -5.695 -14.047 9.031 1 60.34 94 SER A N 1
ATOM 753 C CA . SER A 1 94 ? -6.211 -15.406 9.078 1 60.34 94 SER A CA 1
ATOM 754 C C . SER A 1 94 ? -7.699 -15.453 8.75 1 60.34 94 SER A C 1
ATOM 756 O O . SER A 1 94 ? -8.391 -14.43 8.844 1 60.34 94 SER A O 1
ATOM 758 N N . SER A 1 95 ? -8.156 -16.391 8.117 1 56.53 95 SER A N 1
ATOM 759 C CA . SER A 1 95 ? -9.547 -16.609 7.738 1 56.53 95 SER A CA 1
ATOM 760 C C . SER A 1 95 ? -10.484 -16.219 8.875 1 56.53 95 SER A C 1
ATOM 762 O O . SER A 1 95 ? -11.664 -15.922 8.648 1 56.53 95 SER A O 1
ATOM 764 N N . GLY A 1 96 ? -9.961 -16.188 10.016 1 52.59 96 GLY A N 1
ATOM 765 C CA . GLY A 1 96 ? -10.812 -15.938 11.172 1 52.59 96 GLY A CA 1
ATOM 766 C C . GLY A 1 96 ? -11.047 -14.461 11.43 1 52.59 96 GLY A C 1
ATOM 767 O O . GLY A 1 96 ? -11.703 -14.094 12.406 1 52.59 96 GLY A O 1
ATOM 768 N N . LEU A 1 97 ? -10.445 -13.711 10.688 1 55.03 97 LEU A N 1
ATOM 769 C CA . LEU A 1 97 ? -10.703 -12.297 10.969 1 55.03 97 LEU A CA 1
ATOM 770 C C . LEU A 1 97 ? -12.164 -11.953 10.727 1 55.03 97 LEU A C 1
ATOM 772 O O . LEU A 1 97 ? -12.719 -12.281 9.68 1 55.03 97 LEU A O 1
ATOM 776 N N . ASP A 1 98 ? -12.977 -11.703 11.875 1 49.16 98 ASP A N 1
ATOM 777 C CA . ASP A 1 98 ? -14.375 -11.281 11.867 1 49.16 98 ASP A CA 1
ATOM 778 C C . ASP A 1 98 ? -14.539 -9.938 11.156 1 49.16 98 ASP A C 1
ATOM 780 O O . ASP A 1 98 ? -14.172 -8.898 11.703 1 49.16 98 ASP A O 1
ATOM 784 N N . LEU A 1 99 ? -14.742 -9.992 9.922 1 55.53 99 LEU A N 1
ATOM 785 C CA . LEU A 1 99 ? -14.977 -8.781 9.148 1 55.53 99 LEU A CA 1
ATOM 786 C C . LEU A 1 99 ? -16.406 -8.273 9.344 1 55.53 99 LEU A C 1
ATOM 788 O O . LEU A 1 99 ? -16.922 -7.531 8.508 1 55.53 99 LEU A O 1
ATOM 792 N N . THR A 1 100 ? -17.109 -8.742 10.312 1 50.78 100 THR A N 1
ATOM 793 C CA . THR A 1 100 ? -18.5 -8.336 10.461 1 50.78 100 THR A CA 1
ATOM 794 C C . THR A 1 100 ? -18.641 -6.82 10.328 1 50.78 100 THR A C 1
ATOM 796 O O . THR A 1 100 ? -19.625 -6.332 9.773 1 50.78 100 THR A O 1
ATOM 799 N N . SER A 1 101 ? -17.734 -6.199 10.82 1 49.91 101 SER A N 1
ATOM 800 C CA . SER A 1 101 ? -17.906 -4.75 10.766 1 49.91 101 SER A CA 1
ATOM 801 C C . SER A 1 101 ? -17.703 -4.219 9.352 1 49.91 101 SER A C 1
ATOM 803 O O . SER A 1 101 ? -18.156 -3.117 9.023 1 49.91 101 SER A O 1
ATOM 805 N N . CYS A 1 102 ? -16.969 -4.898 8.531 1 55.69 102 CYS A N 1
ATOM 806 C CA . CYS A 1 102 ? -16.625 -4.395 7.207 1 55.69 102 CYS A CA 1
ATOM 807 C C . CYS A 1 102 ? -17.625 -4.863 6.168 1 55.69 102 CYS A C 1
ATOM 809 O O . CYS A 1 102 ? -17.516 -4.516 4.992 1 55.69 102 CYS A O 1
ATOM 811 N N . ARG A 1 103 ? -18.453 -5.738 6.625 1 53.38 103 ARG A N 1
ATOM 812 C CA . ARG A 1 103 ? -19.344 -6.391 5.66 1 53.38 103 ARG A CA 1
ATOM 813 C C . ARG A 1 103 ? -20.047 -5.363 4.789 1 53.38 103 ARG A C 1
ATOM 815 O O . ARG A 1 103 ? -20.328 -5.625 3.615 1 53.38 103 ARG A O 1
ATOM 822 N N . HIS A 1 104 ? -20.328 -4.223 5.484 1 55.41 104 HIS A N 1
ATOM 823 C CA . HIS A 1 104 ? -21.078 -3.268 4.668 1 55.41 104 HIS A CA 1
ATOM 824 C C . HIS A 1 104 ? -20.375 -1.912 4.637 1 55.41 104 HIS A C 1
ATOM 826 O O . HIS A 1 104 ? -20.688 -1.034 5.449 1 55.41 104 HIS A O 1
ATOM 832 N N . LEU A 1 105 ? -19.266 -2.016 3.963 1 59.34 105 LEU A N 1
ATOM 833 C CA . LEU A 1 105 ? -18.609 -0.719 3.861 1 59.34 105 LEU A CA 1
ATOM 834 C C . LEU A 1 105 ? -19.359 0.207 2.918 1 59.34 105 LEU A C 1
ATOM 836 O O . LEU A 1 105 ? -19.75 -0.201 1.821 1 59.34 105 LEU A O 1
ATOM 840 N N . SER A 1 106 ? -20.031 1.212 3.525 1 58.34 106 SER A N 1
ATOM 841 C CA . SER A 1 106 ? -20.703 2.232 2.73 1 58.34 106 SER A CA 1
ATOM 842 C C . SER A 1 106 ? -19.812 3.455 2.531 1 58.34 106 SER A C 1
ATOM 844 O O . SER A 1 106 ? -19.281 4.008 3.496 1 58.34 106 SER A O 1
ATOM 846 N N . ILE A 1 107 ? -19.469 3.727 1.35 1 61.59 107 ILE A N 1
ATOM 847 C CA . ILE A 1 107 ? -18.656 4.898 1.031 1 61.59 107 ILE A CA 1
ATOM 848 C C . ILE A 1 107 ? -19.562 6.066 0.661 1 61.59 107 ILE A C 1
ATOM 850 O O . ILE A 1 107 ? -19.719 6.402 -0.518 1 61.59 107 ILE A O 1
ATOM 854 N N . ASP A 1 108 ? -20.734 6.086 1.135 1 57.47 108 ASP A N 1
ATOM 855 C CA . ASP A 1 108 ? -21.641 7.18 0.783 1 57.47 108 ASP A CA 1
ATOM 856 C C . ASP A 1 108 ? -21.25 8.461 1.512 1 57.47 108 ASP A C 1
ATOM 858 O O . ASP A 1 108 ? -21.906 8.844 2.492 1 57.47 108 ASP A O 1
ATOM 862 N N . VAL A 1 109 ? -19.969 8.961 1.32 1 57.53 109 VAL A N 1
ATOM 863 C CA . VAL A 1 109 ? -19.719 10.156 2.113 1 57.53 109 VAL A CA 1
ATOM 864 C C . VAL A 1 109 ? -19.672 11.383 1.196 1 57.53 109 VAL A C 1
ATOM 866 O O . VAL A 1 109 ? -18.828 11.445 0.299 1 57.53 109 VAL A O 1
ATOM 869 N N . GLU A 1 110 ? -20.812 12.016 0.999 1 58.44 110 GLU A N 1
ATOM 870 C CA . GLU A 1 110 ? -20.734 13.297 0.308 1 58.44 110 GLU A CA 1
ATOM 871 C C . GLU A 1 110 ? -19.969 14.328 1.141 1 58.44 110 GLU A C 1
ATOM 873 O O . GLU A 1 110 ? -20.281 14.531 2.318 1 58.44 110 GLU A O 1
ATOM 878 N N . PRO A 1 111 ? -18.797 14.734 0.661 1 57.34 111 PRO A N 1
ATOM 879 C CA . PRO A 1 111 ? -18.156 15.805 1.424 1 57.34 111 PRO A CA 1
ATOM 880 C C . PRO A 1 111 ? -19.062 17.016 1.644 1 57.34 111 PRO A C 1
ATOM 882 O O . PRO A 1 111 ? -19.859 17.344 0.768 1 57.34 111 PRO A O 1
ATOM 885 N N . THR A 1 112 ? -19.219 17.328 2.871 1 60.31 112 THR A N 1
ATOM 886 C CA . THR A 1 112 ? -19.969 18.547 3.191 1 60.31 112 THR A CA 1
ATOM 887 C C . THR A 1 112 ? -19.156 19.797 2.848 1 60.31 112 THR A C 1
ATOM 889 O O . THR A 1 112 ? -18 19.922 3.27 1 60.31 112 THR A O 1
ATOM 892 N N . GLU A 1 113 ? -19.344 20.359 1.712 1 65.88 113 GLU A N 1
ATOM 893 C CA . GLU A 1 113 ? -18.719 21.656 1.511 1 65.88 113 GLU A CA 1
ATOM 894 C C . GLU A 1 113 ? -19.094 22.625 2.625 1 65.88 113 GLU A C 1
ATOM 896 O O . GLU A 1 113 ? -20.172 23.219 2.598 1 65.88 113 GLU A O 1
ATOM 901 N N . THR A 1 114 ? -18.453 22.547 3.754 1 72.88 114 THR A N 1
ATOM 902 C CA . THR A 1 114 ? -18.719 23.422 4.887 1 72.88 114 THR A CA 1
ATOM 903 C C . THR A 1 114 ? -17.422 24.094 5.371 1 72.88 114 THR A C 1
ATOM 905 O O . THR A 1 114 ? -16.328 23.625 5.066 1 72.88 114 THR A O 1
ATOM 908 N N . SER A 1 115 ? -17.641 25.234 5.852 1 78.25 115 SER A N 1
ATOM 909 C CA . SER A 1 115 ? -16.531 25.906 6.539 1 78.25 115 SER A CA 1
ATOM 910 C C . SER A 1 115 ? -16.641 25.75 8.055 1 78.25 115 SER A C 1
ATOM 912 O O . SER A 1 115 ? -15.828 26.297 8.805 1 78.25 115 SER A O 1
ATOM 914 N N . ASP A 1 116 ? -17.562 24.938 8.406 1 86.5 116 ASP A N 1
ATOM 915 C CA . ASP A 1 116 ? -17.766 24.688 9.828 1 86.5 116 ASP A CA 1
ATOM 916 C C . ASP A 1 116 ? -16.75 23.672 10.352 1 86.5 116 ASP A C 1
ATOM 918 O O . ASP A 1 116 ? -16.703 22.531 9.898 1 86.5 116 ASP A O 1
ATOM 922 N N . LEU A 1 117 ? -15.992 24.094 11.312 1 87.38 117 LEU A N 1
ATOM 923 C CA . LEU A 1 117 ? -14.891 23.297 11.836 1 87.38 117 LEU A CA 1
ATOM 924 C C . LEU A 1 117 ? -15.398 22 12.438 1 87.38 117 LEU A C 1
ATOM 926 O O . LEU A 1 117 ? -14.766 20.953 12.289 1 87.38 117 LEU A O 1
ATOM 930 N N . SER A 1 118 ? -16.516 22.062 13.109 1 86.44 118 SER A N 1
ATOM 931 C CA . SER A 1 118 ? -17.062 20.875 13.734 1 86.44 118 SER A CA 1
ATOM 932 C C . SER A 1 118 ? -17.5 19.844 12.688 1 86.44 118 SER A C 1
ATOM 934 O O . SER A 1 118 ? -17.297 18.641 12.867 1 86.44 118 SER A O 1
ATOM 936 N N . ALA A 1 119 ? -18.078 20.391 11.664 1 88 119 ALA A N 1
ATOM 937 C CA . ALA A 1 119 ? -18.5 19.516 10.578 1 88 119 ALA A CA 1
ATOM 938 C C . ALA A 1 119 ? -17.297 18.891 9.875 1 88 119 ALA A C 1
ATOM 940 O O . ALA A 1 119 ? -17.328 17.719 9.516 1 88 119 ALA A O 1
ATOM 941 N N . LEU A 1 120 ? -16.312 19.672 9.68 1 89.81 120 LEU A N 1
ATOM 942 C CA . LEU A 1 120 ? -15.102 19.188 9.039 1 89.81 120 LEU A CA 1
ATOM 943 C C . LEU A 1 120 ? -14.414 18.125 9.8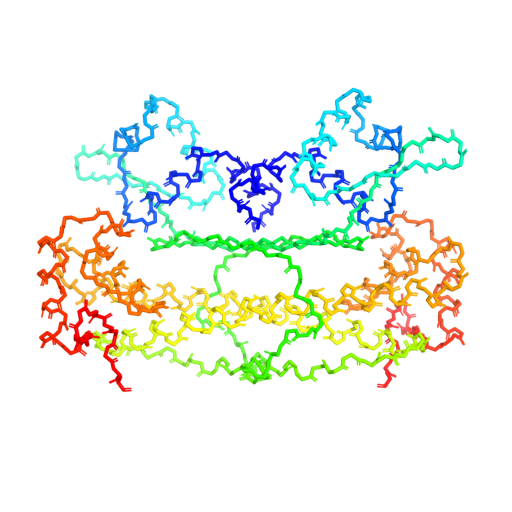98 1 89.81 120 LEU A C 1
ATO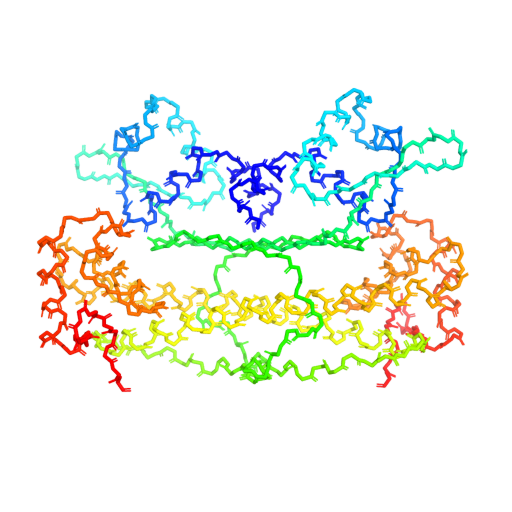M 945 O O . LEU A 1 120 ? -13.906 17.125 9.383 1 89.81 120 LEU A O 1
ATOM 949 N N . ALA A 1 121 ? -14.469 18.344 11.148 1 90.12 121 ALA A N 1
ATOM 950 C CA . ALA A 1 121 ? -13.883 17.375 12.07 1 90.12 121 ALA A CA 1
ATOM 951 C C . ALA A 1 121 ? -14.664 16.062 12.055 1 90.12 121 ALA A C 1
ATOM 953 O O . ALA A 1 121 ? -14.07 14.977 12.148 1 90.12 121 ALA A O 1
ATOM 954 N N . ALA A 1 122 ? -15.922 16.203 11.938 1 87.69 122 ALA A N 1
ATOM 955 C CA . ALA A 1 122 ? -16.75 15.008 11.836 1 87.69 122 ALA A CA 1
ATOM 956 C C . ALA A 1 122 ? -16.438 14.234 10.555 1 87.69 122 ALA A C 1
ATOM 958 O O . ALA A 1 122 ? -16.359 13 10.57 1 87.69 122 ALA A O 1
ATOM 959 N N . ASP A 1 123 ? -16.297 14.961 9.508 1 87.62 123 ASP A N 1
ATOM 960 C CA . ASP A 1 123 ? -15.914 14.336 8.242 1 87.62 123 ASP A CA 1
ATOM 961 C C . ASP A 1 123 ? -14.555 13.648 8.352 1 87.62 123 ASP A C 1
ATOM 963 O O . ASP A 1 123 ? -14.359 12.547 7.836 1 87.62 123 ASP A O 1
ATOM 967 N N . LEU A 1 124 ? -13.648 14.297 8.969 1 90.94 124 LEU A N 1
ATOM 968 C CA . LEU A 1 124 ? -12.32 13.734 9.172 1 90.94 124 LEU A CA 1
ATOM 969 C C . LEU A 1 124 ? -12.398 12.398 9.906 1 90.94 124 LEU A C 1
ATOM 971 O O . LEU A 1 124 ? -11.773 11.414 9.492 1 90.94 124 LEU A O 1
ATOM 975 N N . ARG A 1 125 ? -13.18 12.352 10.938 1 88.88 125 ARG A N 1
ATOM 976 C CA . ARG A 1 125 ? -13.352 11.125 11.711 1 88.88 125 ARG A CA 1
ATOM 977 C C . ARG A 1 125 ? -13.961 10.023 10.852 1 88.88 125 ARG A C 1
ATOM 979 O O . ARG A 1 125 ? -13.516 8.875 10.891 1 88.88 125 ARG A O 1
ATOM 986 N N . ARG A 1 126 ? -14.922 10.398 10.172 1 85.94 126 ARG A N 1
ATOM 987 C CA . ARG A 1 126 ? -15.625 9.43 9.328 1 85.94 126 ARG A CA 1
ATOM 988 C C . ARG A 1 126 ? -14.695 8.836 8.281 1 85.94 126 ARG A C 1
ATOM 990 O O . ARG A 1 126 ? -14.656 7.617 8.094 1 85.94 126 ARG A O 1
ATOM 997 N N . PHE A 1 127 ? -13.961 9.672 7.598 1 86.88 127 PHE A N 1
ATOM 998 C CA . PHE A 1 127 ? -13.094 9.203 6.527 1 86.88 127 PHE A CA 1
ATOM 999 C C . PHE A 1 127 ? -11.906 8.438 7.094 1 86.88 127 PHE A C 1
ATOM 1001 O O . PHE A 1 127 ? -11.422 7.48 6.477 1 86.88 127 PHE A O 1
ATOM 1008 N N . GLU A 1 128 ? -11.453 8.867 8.227 1 88.25 128 GLU A N 1
ATOM 1009 C CA . GLU A 1 128 ? -10.375 8.117 8.867 1 88.25 128 GLU A CA 1
ATOM 1010 C C . GLU A 1 128 ? -10.836 6.715 9.266 1 88.25 128 GLU A C 1
ATOM 1012 O O . GLU A 1 128 ? -10.109 5.742 9.078 1 88.25 128 GLU A O 1
ATOM 1017 N N . ARG A 1 129 ? -11.984 6.652 9.82 1 84.31 129 ARG A N 1
ATOM 1018 C CA . ARG A 1 129 ? -12.547 5.352 10.164 1 84.31 129 ARG A CA 1
ATOM 1019 C C . ARG A 1 129 ? -12.695 4.473 8.93 1 84.31 129 ARG A C 1
ATOM 1021 O O . ARG A 1 129 ? -12.391 3.279 8.961 1 84.31 129 ARG A O 1
ATOM 1028 N N . LEU A 1 130 ? -13.195 5.09 7.906 1 84.25 130 LEU A N 1
ATOM 1029 C CA . LEU A 1 130 ? -13.375 4.359 6.66 1 84.25 130 LEU A CA 1
ATOM 1030 C C . LEU A 1 130 ? -12.039 3.879 6.109 1 84.25 130 LEU A C 1
ATOM 1032 O O . LEU A 1 130 ? -11.93 2.752 5.621 1 84.25 130 LEU A O 1
ATOM 1036 N N . ARG A 1 131 ? -11.047 4.727 6.133 1 87.25 131 ARG A N 1
ATOM 1037 C CA . ARG A 1 131 ? -9.711 4.352 5.688 1 87.25 131 ARG A CA 1
ATOM 1038 C C . ARG A 1 131 ? -9.203 3.123 6.438 1 87.25 131 ARG A C 1
ATOM 1040 O O . ARG A 1 131 ? -8.641 2.207 5.836 1 87.25 131 ARG A O 1
ATOM 1047 N N . ASN A 1 132 ? -9.422 3.109 7.711 1 85.5 132 ASN A N 1
ATOM 1048 C CA . ASN A 1 132 ? -8.977 1.992 8.539 1 85.5 132 ASN A CA 1
ATOM 1049 C C . ASN A 1 132 ? -9.773 0.725 8.234 1 85.5 132 ASN A C 1
ATOM 1051 O O . ASN A 1 132 ? -9.211 -0.37 8.18 1 85.5 132 ASN A O 1
ATOM 1055 N N . GLU A 1 133 ? -11.031 0.904 8.062 1 82.88 133 GLU A N 1
ATOM 1056 C CA . GLU A 1 133 ? -11.883 -0.236 7.734 1 82.88 133 GLU A CA 1
ATOM 1057 C C . GLU A 1 133 ? -11.508 -0.83 6.379 1 82.88 133 GLU A C 1
ATOM 1059 O O . GLU A 1 133 ? -11.477 -2.053 6.219 1 82.88 133 GLU A O 1
ATOM 1064 N N . LEU A 1 134 ? -11.258 0.024 5.457 1 86.06 134 LEU A N 1
ATOM 1065 C CA . LEU A 1 134 ? -10.875 -0.433 4.125 1 86.06 134 LEU A CA 1
ATOM 1066 C C . LEU A 1 134 ? -9.531 -1.16 4.168 1 86.06 134 LEU A C 1
ATOM 1068 O O . LEU A 1 134 ? -9.336 -2.148 3.455 1 86.06 134 LEU A O 1
ATOM 1072 N N . SER A 1 135 ? -8.648 -0.677 4.957 1 86.75 135 SER A N 1
ATOM 1073 C CA . SER A 1 135 ? -7.355 -1.34 5.117 1 86.75 135 SER A CA 1
ATOM 1074 C C . SER A 1 135 ? -7.523 -2.74 5.699 1 86.75 135 SER A C 1
ATOM 1076 O O . SER A 1 135 ? -6.914 -3.695 5.211 1 86.75 135 SER A O 1
ATOM 1078 N N . LEU A 1 136 ? -8.367 -2.834 6.715 1 83.56 136 LEU A N 1
ATOM 1079 C CA . LEU A 1 136 ? -8.625 -4.129 7.332 1 83.56 136 LEU A CA 1
ATOM 1080 C C . LEU A 1 136 ? -9.281 -5.082 6.332 1 83.56 136 LEU A C 1
ATOM 1082 O O . LEU A 1 136 ? -8.922 -6.262 6.27 1 83.56 136 LEU A O 1
ATOM 1086 N N . ALA A 1 137 ? -10.188 -4.539 5.586 1 83.56 137 ALA A N 1
ATOM 1087 C CA . ALA A 1 137 ? -10.875 -5.348 4.582 1 83.56 137 ALA A CA 1
ATOM 1088 C C . ALA A 1 137 ? -9.891 -5.855 3.527 1 83.56 137 ALA A C 1
ATOM 1090 O O . ALA A 1 137 ? -9.977 -7.008 3.094 1 83.56 137 ALA A O 1
ATOM 1091 N N . GLN A 1 138 ? -9.039 -5.02 3.117 1 87.06 138 GLN A N 1
ATOM 1092 C CA . GLN A 1 138 ? -8.047 -5.406 2.119 1 87.06 138 GLN A CA 1
ATOM 1093 C C . GLN A 1 138 ? -7.16 -6.531 2.633 1 87.06 138 GLN A C 1
ATOM 1095 O O . GLN A 1 138 ? -6.809 -7.445 1.884 1 87.06 138 GLN A O 1
ATOM 1100 N N . ARG A 1 139 ? -6.789 -6.426 3.869 1 85 139 ARG A N 1
ATOM 1101 C CA . ARG A 1 139 ? -5.988 -7.48 4.48 1 85 139 ARG A CA 1
ATOM 1102 C C . ARG A 1 139 ? -6.742 -8.805 4.492 1 85 139 ARG A C 1
ATOM 1104 O O . ARG A 1 139 ? -6.168 -9.852 4.195 1 85 139 ARG A O 1
ATOM 1111 N N . TRP A 1 140 ? -7.922 -8.711 4.859 1 84.5 140 TRP A N 1
ATOM 1112 C CA . TRP A 1 140 ? -8.758 -9.906 4.906 1 84.5 140 TRP A CA 1
ATOM 1113 C C . TRP A 1 140 ? -8.898 -10.531 3.52 1 84.5 140 TRP A C 1
ATOM 1115 O O . TRP A 1 140 ? -8.742 -11.742 3.357 1 84.5 140 TRP A O 1
ATOM 1125 N N . VAL A 1 141 ? -9.188 -9.719 2.564 1 86.62 141 VAL A N 1
ATOM 1126 C CA . VAL A 1 141 ? -9.375 -10.195 1.198 1 86.62 141 VAL A CA 1
ATOM 1127 C C . VAL A 1 141 ? -8.086 -10.836 0.694 1 86.62 141 VAL A C 1
ATOM 1129 O O . VAL A 1 141 ? -8.117 -11.859 0.008 1 86.62 141 VAL A O 1
ATOM 1132 N N . GLN A 1 142 ? -6.992 -10.242 0.987 1 87.94 142 GLN A N 1
ATOM 1133 C CA . GLN A 1 142 ? -5.715 -10.812 0.581 1 87.94 142 GLN A CA 1
ATOM 1134 C C . GLN A 1 142 ? -5.535 -12.219 1.148 1 87.94 142 GLN A C 1
ATOM 1136 O O . GLN A 1 142 ? -5.031 -13.109 0.464 1 87.94 142 GLN A O 1
ATOM 1141 N N . GLY A 1 143 ? -5.875 -12.328 2.4 1 85.38 143 GLY A N 1
ATOM 1142 C CA . GLY A 1 143 ? -5.816 -13.648 3.008 1 85.38 143 GLY A CA 1
ATOM 1143 C C . GLY A 1 143 ? -6.715 -14.656 2.318 1 85.38 143 GLY A C 1
ATOM 1144 O O . GLY A 1 143 ? -6.293 -15.789 2.049 1 85.38 143 GLY A O 1
ATOM 1145 N N . ARG A 1 144 ? -7.879 -14.25 2.021 1 86.12 144 ARG A N 1
ATOM 1146 C CA . ARG A 1 144 ? -8.828 -15.133 1.353 1 86.12 144 ARG A CA 1
ATOM 1147 C C . ARG A 1 144 ? -8.336 -15.508 -0.041 1 86.12 144 ARG A C 1
ATOM 1149 O O . ARG A 1 144 ? -8.484 -16.656 -0.468 1 86.12 144 ARG A O 1
ATOM 1156 N N . LEU A 1 145 ? -7.836 -14.555 -0.705 1 88.62 145 LEU A N 1
ATOM 1157 C CA . LEU A 1 145 ? -7.293 -14.797 -2.035 1 88.62 145 LEU A CA 1
ATOM 1158 C C . LEU A 1 145 ? -6.16 -15.82 -1.978 1 88.62 145 LEU A C 1
ATOM 1160 O O . LEU A 1 145 ? -6.094 -16.734 -2.807 1 88.62 145 LEU A O 1
ATOM 1164 N N . THR A 1 146 ? -5.336 -15.688 -1.036 1 87.75 146 THR A N 1
ATOM 1165 C CA . THR A 1 146 ? -4.234 -16.625 -0.868 1 87.75 146 THR A CA 1
ATOM 1166 C C . THR A 1 146 ? -4.762 -18.031 -0.596 1 87.75 146 THR A C 1
ATOM 1168 O O . THR A 1 146 ? -4.27 -19.016 -1.168 1 87.75 146 THR A O 1
ATOM 1171 N N . ASP A 1 147 ? -5.77 -18.094 0.239 1 86.75 147 ASP A N 1
ATOM 1172 C CA . ASP A 1 147 ? -6.371 -19.391 0.552 1 86.75 147 ASP A CA 1
ATOM 1173 C C . ASP A 1 147 ? -6.941 -20.047 -0.702 1 86.75 147 ASP A C 1
ATOM 1175 O O . ASP A 1 147 ? -6.734 -21.25 -0.929 1 86.75 147 ASP A O 1
ATOM 1179 N N . VAL A 1 148 ? -7.664 -19.312 -1.465 1 88.38 148 VAL A N 1
ATOM 1180 C CA . VAL A 1 148 ? -8.297 -19.828 -2.672 1 88.38 148 VAL A CA 1
ATOM 1181 C C . VAL A 1 148 ? -7.227 -20.312 -3.648 1 88.38 148 VAL A C 1
ATOM 1183 O O . VAL A 1 148 ? -7.367 -21.375 -4.266 1 88.38 148 VAL A O 1
ATOM 1186 N N . MET A 1 149 ? -6.219 -19.594 -3.801 1 88.5 149 MET A N 1
ATOM 1187 C CA . MET A 1 149 ? -5.145 -19.969 -4.719 1 88.5 149 MET A CA 1
ATOM 1188 C C . MET A 1 149 ? -4.445 -21.234 -4.254 1 88.5 149 MET A C 1
ATOM 1190 O O . MET A 1 149 ? -4.07 -22.078 -5.07 1 88.5 149 MET A O 1
ATOM 1194 N N . GLU A 1 150 ? -4.25 -21.312 -2.99 1 85.69 150 GLU A N 1
ATOM 1195 C CA . GLU A 1 150 ? -3.688 -22.547 -2.443 1 85.69 150 GLU A CA 1
ATOM 1196 C C . GLU A 1 150 ? -4.582 -23.75 -2.748 1 85.69 150 GLU A C 1
ATOM 1198 O O . GLU A 1 150 ? -4.098 -24.797 -3.172 1 85.69 150 GLU A O 1
ATOM 1203 N N . GLN A 1 151 ? -5.824 -23.578 -2.545 1 88 151 GLN A N 1
ATOM 1204 C CA . GLN A 1 151 ? -6.785 -24.656 -2.811 1 88 151 GLN A CA 1
ATOM 1205 C C . GLN A 1 151 ? -6.824 -25 -4.297 1 88 151 GLN A C 1
ATOM 1207 O O . GLN A 1 151 ? -6.953 -26.172 -4.664 1 88 151 GLN A O 1
ATOM 1212 N N . LEU A 1 152 ? -6.797 -23.984 -5.098 1 87.94 152 LEU A N 1
ATOM 1213 C CA . LEU A 1 152 ? -6.738 -24.203 -6.539 1 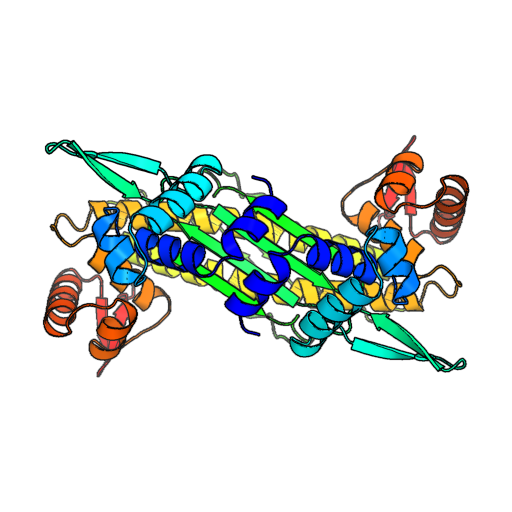87.94 152 LEU A CA 1
ATOM 1214 C C . LEU A 1 152 ? -5.516 -25.031 -6.91 1 87.94 152 LEU A C 1
ATOM 1216 O O . LEU A 1 152 ? -5.613 -25.969 -7.711 1 87.94 152 LEU A O 1
ATOM 1220 N N . GLY A 1 153 ? -4.391 -24.641 -6.395 1 84.62 153 GLY A N 1
ATOM 1221 C CA . GLY A 1 153 ? -3.172 -25.391 -6.641 1 84.62 153 GLY A CA 1
ATOM 1222 C C . GLY A 1 153 ? -3.283 -26.859 -6.25 1 84.62 153 GLY A C 1
ATOM 1223 O O . GLY A 1 153 ? -2.762 -27.734 -6.945 1 84.62 153 GLY A O 1
ATOM 1224 N N . GLU A 1 154 ? -4.012 -27.125 -5.215 1 84.19 154 GLU A N 1
ATOM 1225 C CA . GLU A 1 154 ? -4.199 -28.5 -4.742 1 84.19 154 GLU A CA 1
ATOM 1226 C C . GLU A 1 154 ? -5.176 -29.25 -5.629 1 84.19 154 GLU A C 1
ATOM 1228 O O . GLU A 1 154 ? -5.051 -30.469 -5.805 1 84.19 154 GLU A O 1
ATOM 1233 N N . ALA A 1 155 ? -6.078 -28.516 -6.07 1 83.75 155 ALA A N 1
ATOM 1234 C CA . ALA A 1 155 ? -7.148 -29.141 -6.848 1 83.75 155 ALA A CA 1
ATOM 1235 C C . ALA A 1 155 ? -6.676 -29.469 -8.258 1 83.75 155 ALA A C 1
ATOM 1237 O O . ALA A 1 155 ? -7.18 -30.406 -8.883 1 83.75 155 ALA A O 1
ATOM 1238 N N . VAL A 1 156 ? -5.801 -28.641 -8.75 1 81.25 156 VAL A N 1
ATOM 1239 C CA . VAL A 1 156 ? -5.324 -28.844 -10.109 1 81.25 156 VAL A CA 1
ATOM 1240 C C . VAL A 1 156 ? -4.273 -29.953 -10.133 1 81.25 156 VAL A C 1
ATOM 1242 O O . VAL A 1 156 ? -3.34 -29.938 -9.328 1 81.25 156 VAL A O 1
ATOM 1245 N N . ASP A 1 157 ? -4.512 -31.219 -9.688 1 64.44 157 ASP A N 1
ATOM 1246 C CA . ASP A 1 157 ? -3.775 -32.469 -9.539 1 64.44 157 ASP A CA 1
ATOM 1247 C C . ASP A 1 157 ? -2.531 -32.469 -10.43 1 64.44 157 ASP A C 1
ATOM 1249 O O . ASP A 1 157 ? -1.747 -33.438 -10.391 1 64.44 157 ASP A O 1
ATOM 1253 N N . ASP A 1 158 ? -2.381 -31.484 -11.344 1 60 158 ASP A N 1
ATOM 1254 C CA . ASP A 1 158 ? -1.342 -31.875 -12.289 1 60 158 ASP A CA 1
ATOM 1255 C C . ASP A 1 158 ? -0.083 -31.031 -12.109 1 60 158 ASP A C 1
ATOM 1257 O O . ASP A 1 158 ? -0.073 -30.094 -11.312 1 60 158 ASP A O 1
ATOM 1261 N N . GLY A 1 159 ? 1.212 -31.609 -12.336 1 58 159 GLY A N 1
ATOM 1262 C CA . GLY A 1 159 ? 2.576 -31.109 -12.312 1 58 159 GLY A CA 1
ATOM 1263 C C . GLY A 1 159 ? 2.666 -29.625 -12.586 1 58 159 GLY A C 1
ATOM 1264 O O . GLY A 1 159 ? 3.646 -28.969 -12.211 1 58 159 GLY A O 1
ATOM 1265 N N . ASP A 1 160 ? 1.476 -28.906 -13.172 1 69.44 160 ASP A N 1
ATOM 1266 C CA . ASP A 1 160 ? 1.592 -27.5 -13.547 1 69.44 160 ASP A CA 1
ATOM 1267 C C . ASP A 1 160 ? 0.595 -26.641 -12.773 1 69.44 160 ASP A C 1
ATOM 1269 O O . ASP A 1 160 ? -0.015 -25.719 -13.336 1 69.44 160 ASP A O 1
ATOM 1273 N N . SER A 1 161 ? 0.483 -26.984 -11.508 1 82.44 161 SER A N 1
ATOM 1274 C CA . SER A 1 161 ? -0.54 -26.344 -10.688 1 82.44 161 SER A CA 1
ATOM 1275 C C . SER A 1 161 ? -0.299 -24.844 -10.586 1 82.44 161 SER A C 1
ATOM 1277 O O . SER A 1 161 ? -1.238 -24.047 -10.688 1 82.44 161 SER A O 1
ATOM 1279 N N . ARG A 1 162 ? 0.941 -24.484 -10.664 1 84.81 162 ARG A N 1
ATOM 1280 C CA . ARG A 1 162 ? 1.249 -23.062 -10.484 1 84.81 162 ARG A CA 1
ATOM 1281 C C . ARG A 1 162 ? 0.868 -22.25 -11.719 1 84.81 162 ARG A C 1
ATOM 1283 O O . ARG A 1 162 ? 0.287 -21.172 -11.602 1 84.81 162 ARG A O 1
ATOM 1290 N N . LEU A 1 163 ? 1.171 -22.844 -12.773 1 89.06 163 LEU A N 1
ATOM 1291 C CA . LEU A 1 163 ? 0.834 -22.156 -14.008 1 89.06 163 LEU A CA 1
ATOM 1292 C C . LEU A 1 163 ? -0.676 -22.016 -14.156 1 89.06 163 LEU A C 1
ATOM 1294 O O . LEU A 1 163 ? -1.163 -20.969 -14.609 1 89.06 163 LEU A O 1
ATOM 1298 N N . THR A 1 164 ? -1.341 -23.062 -13.82 1 90.75 164 THR A N 1
ATOM 1299 C CA . THR A 1 164 ? -2.797 -23.031 -13.891 1 90.75 164 THR A CA 1
ATOM 1300 C C . THR A 1 164 ? -3.354 -21.922 -13.008 1 90.75 164 THR A C 1
ATOM 1302 O O . THR A 1 164 ? -4.223 -21.156 -13.438 1 90.75 164 THR A O 1
ATOM 1305 N N . VAL A 1 165 ? -2.809 -21.828 -11.836 1 90.88 165 VAL A N 1
ATOM 1306 C CA . VAL A 1 165 ? -3.26 -20.797 -10.906 1 90.88 165 VAL A CA 1
ATOM 1307 C C . VAL A 1 165 ? -2.969 -19.422 -11.477 1 90.88 165 VAL A C 1
ATOM 1309 O O . VAL A 1 165 ? -3.814 -18.516 -11.414 1 90.88 165 VAL A O 1
ATOM 1312 N N . GLU A 1 166 ? -1.867 -19.219 -12.055 1 90.88 166 GLU A N 1
ATOM 1313 C CA . GLU A 1 166 ? -1.494 -17.938 -12.656 1 90.88 166 GLU A CA 1
ATOM 1314 C C . GLU A 1 166 ? -2.465 -17.547 -13.766 1 90.88 166 GLU A C 1
ATOM 1316 O O . GLU A 1 166 ? -2.871 -16.391 -13.859 1 90.88 166 GLU A O 1
ATOM 1321 N N . ILE A 1 167 ? -2.768 -18.516 -14.555 1 93.06 167 ILE A N 1
ATOM 1322 C CA . ILE A 1 167 ? -3.682 -18.266 -15.664 1 93.06 167 ILE A CA 1
ATOM 1323 C C . ILE A 1 167 ? -5.051 -17.859 -15.125 1 93.06 167 ILE A C 1
ATOM 1325 O O . ILE A 1 167 ? -5.648 -16.891 -15.602 1 93.06 167 ILE A O 1
ATOM 1329 N N . LEU A 1 168 ? -5.473 -18.594 -14.133 1 92.94 168 LEU A N 1
ATOM 1330 C CA . LEU A 1 168 ? -6.773 -18.297 -13.555 1 92.94 168 LEU A CA 1
ATOM 1331 C C . LEU A 1 168 ? -6.781 -16.906 -12.914 1 92.94 168 LEU A C 1
ATOM 1333 O O . LEU A 1 168 ? -7.781 -16.188 -12.984 1 92.94 168 LEU A O 1
ATOM 1337 N N . LEU A 1 169 ? -5.703 -16.547 -12.305 1 91.06 169 LEU A N 1
ATOM 1338 C CA . LEU A 1 169 ? -5.582 -15.219 -11.695 1 91.06 169 LEU A CA 1
ATOM 1339 C C . LEU A 1 169 ? -5.691 -14.125 -12.75 1 91.06 169 LEU A C 1
ATOM 1341 O O . LEU A 1 169 ? -6.355 -13.109 -12.531 1 91.06 169 LEU A O 1
ATOM 1345 N N . GLU A 1 170 ? -5.039 -14.32 -13.867 1 92.25 170 GLU A N 1
ATOM 1346 C CA . GLU A 1 170 ? -5.105 -13.352 -14.961 1 92.25 170 GLU A CA 1
ATOM 1347 C C . GLU A 1 170 ? -6.527 -13.234 -15.5 1 92.25 170 GLU A C 1
ATOM 1349 O O . GLU A 1 170 ? -6.992 -12.133 -15.812 1 92.25 170 GLU A O 1
ATOM 1354 N N . LEU A 1 171 ? -7.176 -14.328 -15.531 1 94.38 171 LEU A N 1
ATOM 1355 C CA . LEU A 1 171 ? -8.523 -14.344 -16.078 1 94.38 171 LEU A CA 1
ATOM 1356 C C . LEU A 1 171 ? -9.523 -13.75 -15.094 1 94.38 171 LEU A C 1
ATOM 1358 O O . LEU A 1 171 ? -10.609 -13.312 -15.484 1 94.38 171 LEU A O 1
ATOM 1362 N N . ALA A 1 172 ? -9.18 -13.836 -13.852 1 90.75 172 ALA A N 1
ATOM 1363 C CA . ALA A 1 172 ? -10.023 -13.219 -12.836 1 90.75 172 ALA A CA 1
ATOM 1364 C C . ALA A 1 172 ? -10.039 -11.703 -12.977 1 90.75 172 ALA A C 1
ATOM 1366 O O . ALA A 1 172 ? -11 -11.047 -12.57 1 90.75 172 ALA A O 1
ATOM 1367 N N . ASP A 1 173 ? -9 -11.148 -13.477 1 87.56 173 ASP A N 1
ATOM 1368 C CA . ASP A 1 173 ? -8.898 -9.711 -13.695 1 87.56 173 ASP A CA 1
ATOM 1369 C C . ASP A 1 173 ? -9.633 -9.297 -14.969 1 87.56 173 ASP A C 1
ATOM 1371 O O . ASP A 1 173 ? -9.969 -8.125 -15.141 1 87.56 173 ASP A O 1
ATOM 1375 N N . GLY A 1 174 ? -9.82 -10.273 -15.859 1 89.69 174 GLY A N 1
ATOM 1376 C CA . GLY A 1 174 ? -10.516 -10.016 -17.109 1 89.69 174 GLY A CA 1
ATOM 1377 C C . GLY A 1 174 ? -10.219 -11.047 -18.188 1 89.69 174 GLY A C 1
ATOM 1378 O O . GLY A 1 174 ? -9.32 -11.867 -18.031 1 89.69 174 GLY A O 1
ATOM 1379 N N . SER A 1 175 ? -11 -10.992 -19.172 1 94.44 175 SER A N 1
ATOM 1380 C CA . SER A 1 175 ? -10.789 -11.922 -20.281 1 94.44 175 SER A CA 1
ATOM 1381 C C . SER A 1 175 ? -9.484 -11.625 -21.016 1 94.44 175 SER A C 1
ATOM 1383 O O . SER A 1 175 ? -8.961 -10.516 -20.938 1 94.44 175 SER A O 1
ATOM 1385 N N . ALA A 1 176 ? -8.922 -12.664 -21.625 1 96.31 176 ALA A N 1
ATOM 1386 C CA . ALA A 1 176 ? -7.656 -12.508 -22.328 1 96.31 176 ALA A CA 1
ATOM 1387 C C . ALA A 1 176 ? -7.484 -13.594 -23.391 1 96.31 176 ALA A C 1
ATOM 1389 O O . ALA A 1 176 ? -8.047 -14.688 -23.266 1 96.31 176 ALA A O 1
ATOM 1390 N N . SER A 1 177 ? -6.781 -13.266 -24.391 1 96.56 177 SER A N 1
ATOM 1391 C CA . SER A 1 177 ? -6.438 -14.266 -25.391 1 96.56 177 SER A CA 1
ATOM 1392 C C . SER A 1 177 ? -5.352 -15.211 -24.891 1 96.56 177 SER A C 1
ATOM 1394 O O . SER A 1 177 ? -4.633 -14.883 -23.938 1 96.56 177 SER A O 1
ATOM 1396 N N . ALA A 1 178 ? -5.25 -16.375 -25.578 1 96.06 178 ALA A N 1
ATOM 1397 C CA . ALA A 1 178 ? -4.199 -17.312 -25.203 1 96.06 178 ALA A CA 1
ATOM 1398 C C . ALA A 1 178 ? -2.816 -16.688 -25.375 1 96.06 178 ALA A C 1
ATOM 1400 O O . ALA A 1 178 ? -1.919 -16.922 -24.562 1 96.06 178 ALA A O 1
ATOM 1401 N N . GLN A 1 179 ? -2.705 -15.844 -26.375 1 95.75 179 GLN A N 1
ATOM 1402 C CA . GLN A 1 179 ? -1.429 -15.188 -26.641 1 95.75 179 GLN A CA 1
ATOM 1403 C C . GLN A 1 179 ? -1.095 -14.18 -25.547 1 95.75 179 GLN A C 1
ATOM 1405 O O . GLN A 1 179 ? 0.049 -14.102 -25.094 1 95.75 179 GLN A O 1
ATOM 1410 N N . ALA A 1 180 ? -2.104 -13.445 -25.172 1 96.44 180 ALA A N 1
ATOM 1411 C CA . ALA A 1 180 ? -1.899 -12.469 -24.109 1 96.44 180 ALA A CA 1
ATOM 1412 C C . ALA A 1 180 ? -1.535 -13.164 -22.797 1 96.44 180 ALA A C 1
ATOM 1414 O O . ALA A 1 180 ? -0.624 -12.734 -22.094 1 96.44 180 ALA A O 1
ATOM 1415 N N . LEU A 1 181 ? -2.246 -14.258 -22.484 1 96.19 181 LEU A N 1
ATOM 1416 C CA . LEU A 1 181 ? -1.981 -15.016 -21.266 1 96.19 181 LEU A CA 1
ATOM 1417 C C . LEU A 1 181 ? -0.565 -15.578 -21.266 1 96.19 181 LEU A C 1
ATOM 1419 O O . LEU A 1 181 ? 0.129 -15.539 -20.25 1 96.19 181 LEU A O 1
ATOM 1423 N N . SER A 1 182 ? -0.13 -16.078 -22.438 1 96 182 SER A N 1
ATOM 1424 C CA . SER A 1 182 ? 1.215 -16.625 -22.578 1 96 182 SER A CA 1
ATOM 1425 C C . SER A 1 182 ? 2.275 -15.594 -22.219 1 96 182 SER A C 1
ATOM 1427 O O . SER A 1 182 ? 3.234 -15.898 -21.516 1 96 182 SER A O 1
ATOM 1429 N N . ARG A 1 183 ? 2.076 -14.367 -22.625 1 93.56 183 ARG A N 1
ATOM 1430 C CA . ARG A 1 183 ? 3.018 -13.281 -22.344 1 93.56 183 ARG A CA 1
ATOM 1431 C C . ARG A 1 183 ? 2.99 -12.906 -20.875 1 93.56 183 ARG A C 1
ATOM 1433 O O . ARG A 1 183 ? 4.039 -12.711 -20.25 1 93.56 183 ARG A O 1
ATOM 1440 N N . ARG A 1 184 ? 1.812 -12.914 -20.328 1 90.44 184 ARG A N 1
ATOM 1441 C CA . ARG A 1 184 ? 1.637 -12.43 -18.953 1 90.44 184 ARG A CA 1
ATOM 1442 C C . ARG A 1 184 ? 2.193 -13.43 -17.953 1 90.44 184 ARG A C 1
ATOM 1444 O O . ARG A 1 184 ? 2.758 -13.031 -16.922 1 90.44 184 ARG A O 1
ATOM 1451 N N . VAL A 1 185 ? 2.033 -14.719 -18.312 1 90.38 185 VAL A N 1
ATOM 1452 C CA . VAL A 1 185 ? 2.455 -15.727 -17.328 1 90.38 185 VAL A CA 1
ATOM 1453 C C . VAL A 1 185 ? 3.809 -16.312 -17.75 1 90.38 185 VAL A C 1
ATOM 1455 O O . VAL A 1 185 ? 4.328 -17.219 -17.094 1 90.38 185 VAL A O 1
ATOM 1458 N N . ASP A 1 186 ? 4.344 -15.789 -18.875 1 87.94 186 ASP A N 1
ATOM 1459 C CA . ASP A 1 186 ? 5.656 -16.188 -19.375 1 87.94 186 ASP A CA 1
ATOM 1460 C C . ASP A 1 186 ? 5.727 -17.703 -19.578 1 87.94 186 ASP A C 1
ATOM 1462 O O . ASP A 1 186 ? 6.605 -18.375 -19.031 1 87.94 186 ASP A O 1
ATOM 1466 N N . ALA A 1 187 ? 4.832 -18.25 -20.328 1 91.81 187 ALA A N 1
ATOM 1467 C CA . ALA A 1 187 ? 4.762 -19.656 -20.703 1 91.81 187 ALA A CA 1
ATOM 1468 C C . ALA A 1 187 ? 4.484 -19.828 -22.203 1 91.81 187 ALA A C 1
ATOM 1470 O O . ALA A 1 187 ? 3.842 -18.969 -22.812 1 91.81 187 ALA A O 1
ATOM 1471 N N . PRO A 1 188 ? 5 -20.859 -22.812 1 93.81 188 PRO A N 1
ATOM 1472 C CA . PRO A 1 188 ? 4.777 -21.062 -24.25 1 93.81 188 PRO A CA 1
ATOM 1473 C C . PRO A 1 188 ? 3.299 -21.141 -24.609 1 93.81 188 PRO A C 1
ATOM 1475 O O . PRO A 1 188 ? 2.51 -21.75 -23.875 1 93.81 188 PRO A O 1
ATOM 1478 N N . PRO A 1 189 ? 2.984 -20.578 -25.734 1 94.75 189 PRO A N 1
ATOM 1479 C CA . PRO A 1 189 ? 1.578 -20.5 -26.141 1 94.75 189 PRO A CA 1
ATOM 1480 C C . PRO A 1 189 ? 0.928 -21.891 -26.25 1 94.75 189 PRO A C 1
ATOM 1482 O O . PRO A 1 189 ? -0.201 -22.078 -25.781 1 94.75 189 PRO A O 1
ATOM 1485 N N . PRO A 1 190 ? 1.573 -22.875 -26.797 1 95.06 190 PRO A N 1
ATOM 1486 C CA . PRO A 1 190 ? 0.915 -24.188 -26.891 1 95.06 190 PRO A CA 1
ATOM 1487 C C . PRO A 1 190 ? 0.552 -24.75 -25.516 1 95.06 190 PRO A C 1
ATOM 1489 O O . PRO A 1 190 ? -0.48 -25.422 -25.375 1 95.06 190 PRO A O 1
ATOM 1492 N N . LEU A 1 191 ? 1.416 -24.484 -24.578 1 93.88 191 LEU A N 1
ATOM 1493 C CA . LEU A 1 191 ? 1.151 -24.969 -23.234 1 93.88 191 LEU A CA 1
ATOM 1494 C C . LEU A 1 191 ? -0.06 -24.266 -22.625 1 93.88 191 LEU A C 1
ATOM 1496 O O . LEU A 1 191 ? -0.917 -24.906 -22.016 1 93.88 191 LEU A O 1
ATOM 1500 N N . VAL A 1 192 ? -0.125 -22.953 -22.812 1 95.12 192 VAL A N 1
ATOM 1501 C CA . VAL A 1 192 ? -1.233 -22.156 -22.297 1 95.12 192 VAL A CA 1
ATOM 1502 C C . VAL A 1 192 ? -2.539 -22.609 -22.953 1 95.12 192 VAL A C 1
ATOM 1504 O O . VAL A 1 192 ? -3.555 -22.781 -22.266 1 95.12 192 VAL A O 1
ATOM 1507 N N . GLU A 1 193 ? -2.498 -22.859 -24.188 1 94.81 193 GLU A N 1
ATOM 1508 C CA . GLU A 1 193 ? -3.682 -23.297 -24.922 1 94.81 193 GLU A CA 1
ATOM 1509 C C . GLU A 1 193 ? -4.172 -24.656 -24.422 1 94.81 193 GLU A C 1
ATOM 1511 O O . GLU A 1 193 ? -5.375 -24.875 -24.297 1 94.81 193 GLU A O 1
ATOM 1516 N N . GLU A 1 194 ? -3.232 -25.484 -24.234 1 93.75 194 GLU A N 1
ATOM 1517 C CA . GLU A 1 194 ? -3.572 -26.812 -23.734 1 93.75 194 GLU A CA 1
ATOM 1518 C C . GLU A 1 194 ? -4.25 -26.734 -22.375 1 93.75 194 GLU A C 1
ATOM 1520 O O . GLU A 1 194 ? -5.254 -27.406 -22.141 1 93.75 194 GLU A O 1
ATOM 1525 N N . LEU A 1 195 ? -3.695 -25.953 -21.562 1 92.56 195 LEU A N 1
ATOM 1526 C CA . LEU A 1 195 ? -4.246 -25.781 -20.219 1 92.56 195 LEU A CA 1
ATOM 1527 C C . LEU A 1 195 ? -5.637 -25.156 -20.266 1 92.56 195 LEU A C 1
ATOM 1529 O O . LEU A 1 195 ? -6.539 -25.578 -19.547 1 92.56 195 LEU A O 1
ATOM 1533 N N . LEU A 1 196 ? -5.793 -24.188 -21.094 1 94.5 196 LEU A N 1
ATOM 1534 C CA . LEU A 1 196 ? -7.086 -23.531 -21.25 1 94.5 196 LEU A CA 1
ATOM 1535 C C . LEU A 1 196 ? -8.141 -24.516 -21.734 1 94.5 196 LEU A C 1
ATOM 1537 O O . LEU A 1 196 ? -9.281 -24.5 -21.266 1 94.5 196 LEU A O 1
ATOM 1541 N N . ARG A 1 197 ? -7.762 -25.359 -22.641 1 93.25 197 ARG A N 1
ATOM 1542 C CA . ARG A 1 197 ? -8.688 -26.359 -23.125 1 93.25 197 ARG A CA 1
ATOM 1543 C C . ARG A 1 197 ? -9.086 -27.328 -22.016 1 93.25 197 ARG A C 1
ATOM 1545 O O . ARG A 1 197 ? -10.25 -27.719 -21.906 1 93.25 197 ARG A O 1
ATOM 1552 N N . LEU A 1 198 ? -8.109 -27.703 -21.266 1 90.44 198 LEU A N 1
ATOM 1553 C CA . LEU A 1 198 ? -8.375 -28.594 -20.141 1 90.44 198 LEU A CA 1
ATOM 1554 C C . LEU A 1 198 ? -9.328 -27.938 -19.141 1 90.44 198 LEU A C 1
ATOM 1556 O O . LEU A 1 198 ? -10.289 -28.562 -18.688 1 90.44 198 LEU A O 1
ATOM 1560 N N . LEU A 1 199 ? -9.047 -26.734 -18.828 1 91.75 199 LEU A N 1
ATOM 1561 C CA . LEU A 1 199 ? -9.883 -26 -17.891 1 91.75 199 LEU A CA 1
ATOM 1562 C C . LEU A 1 199 ? -11.289 -25.812 -18.438 1 91.75 199 LEU A C 1
ATOM 1564 O O . LEU A 1 199 ? -12.266 -25.828 -17.672 1 91.75 199 LEU A O 1
ATOM 1568 N N . ALA A 1 200 ? -11.391 -25.609 -19.719 1 93.12 200 ALA A N 1
ATOM 1569 C CA . ALA A 1 200 ? -12.695 -25.469 -20.375 1 93.12 200 ALA A CA 1
ATOM 1570 C C . ALA A 1 200 ? -13.492 -26.766 -20.281 1 93.12 200 ALA A C 1
ATOM 1572 O O . ALA A 1 200 ? -14.703 -26.75 -20.062 1 93.12 200 ALA A O 1
ATOM 1573 N N . SER A 1 201 ? -12.781 -27.828 -20.469 1 90.88 201 SER A N 1
ATOM 1574 C CA . SER A 1 201 ? -13.438 -29.141 -20.406 1 90.88 201 SER A CA 1
ATOM 1575 C C . SER A 1 201 ? -13.984 -29.406 -19 1 90.88 201 SER A C 1
ATOM 1577 O O . SER A 1 201 ? -14.922 -30.188 -18.828 1 90.88 201 SER A O 1
ATOM 1579 N N . ARG A 1 202 ? -13.375 -28.703 -18.062 1 87.12 202 ARG A N 1
ATOM 1580 C CA . ARG A 1 202 ? -13.812 -28.859 -16.688 1 87.12 202 ARG A CA 1
ATOM 1581 C C . ARG A 1 202 ? -14.812 -27.781 -16.297 1 87.12 202 ARG A C 1
ATOM 1583 O O . ARG A 1 202 ? -15.211 -27.688 -15.133 1 87.12 202 ARG A O 1
ATOM 1590 N N . GLY A 1 203 ? -15.109 -26.891 -17.172 1 89.19 203 GLY A N 1
ATOM 1591 C CA . GLY A 1 203 ? -16.109 -25.859 -16.953 1 89.19 203 GLY A CA 1
ATOM 1592 C C . GLY A 1 203 ? -15.578 -24.688 -16.141 1 89.19 203 GLY A C 1
ATOM 1593 O O . GLY A 1 203 ? -16.359 -23.922 -15.562 1 89.19 203 GLY A O 1
ATOM 1594 N N . VAL A 1 204 ? -14.312 -24.547 -16.078 1 92.25 204 VAL A N 1
ATOM 1595 C CA . VAL A 1 204 ? -13.703 -23.5 -15.258 1 92.25 204 VAL A CA 1
ATOM 1596 C C . VAL A 1 204 ? -13.562 -22.219 -16.078 1 92.25 204 VAL A C 1
ATOM 1598 O O . VAL A 1 204 ? -13.781 -21.125 -15.555 1 92.25 204 VAL A O 1
ATOM 1601 N N . VAL A 1 205 ? -13.195 -22.375 -17.328 1 95.31 205 VAL A N 1
ATOM 1602 C CA . VAL A 1 205 ? -13.062 -21.234 -18.219 1 95.31 205 VAL A CA 1
ATOM 1603 C C . VAL A 1 205 ? -13.922 -21.453 -19.469 1 95.31 205 VAL A C 1
ATOM 1605 O O . VAL A 1 205 ? -14.367 -22.562 -19.734 1 95.31 205 VAL A O 1
ATOM 1608 N N . GLU A 1 206 ? -14.227 -20.406 -20.141 1 95.31 206 GLU A N 1
ATOM 1609 C CA . GLU A 1 206 ? -14.992 -20.469 -21.375 1 95.31 206 GLU A CA 1
ATOM 1610 C C . GLU A 1 206 ? -14.398 -19.547 -22.438 1 95.31 206 GLU A C 1
ATOM 1612 O O . GLU A 1 206 ? -13.797 -18.516 -22.109 1 95.31 206 GLU A O 1
ATOM 1617 N N . ARG A 1 207 ? -14.539 -19.906 -23.656 1 93.75 207 ARG A N 1
ATOM 1618 C CA . ARG A 1 207 ? -14.047 -19.109 -24.766 1 93.75 207 ARG A CA 1
ATOM 1619 C C . ARG A 1 207 ? -15.148 -18.234 -25.344 1 93.75 207 ARG A C 1
ATOM 1621 O O . ARG A 1 207 ? -16.281 -18.703 -25.547 1 93.75 207 ARG A O 1
ATOM 1628 N N . GLN A 1 208 ? -14.859 -17 -25.312 1 89.25 208 GLN A N 1
ATOM 1629 C CA . GLN A 1 208 ? -15.734 -16.031 -25.969 1 89.25 208 GLN A CA 1
ATOM 1630 C C . GLN A 1 208 ? -15.023 -15.359 -27.141 1 89.25 208 GLN A C 1
ATOM 1632 O O . GLN A 1 208 ? -14.195 -14.469 -26.938 1 89.25 208 GLN A O 1
ATOM 1637 N N . ASP A 1 209 ? -15.367 -15.758 -28.312 1 88.62 209 ASP A N 1
ATOM 1638 C CA . ASP A 1 209 ? -14.695 -15.273 -29.5 1 88.62 209 ASP A CA 1
ATOM 1639 C C . ASP A 1 209 ? -13.203 -15.602 -29.469 1 88.62 209 ASP A C 1
ATOM 1641 O O . ASP A 1 209 ? -12.82 -16.766 -29.406 1 88.62 209 ASP A O 1
ATOM 1645 N N . ASP A 1 210 ? -12.352 -14.648 -29.391 1 90.5 210 ASP A N 1
ATOM 1646 C CA . ASP A 1 210 ? -10.914 -14.898 -29.422 1 90.5 210 ASP A CA 1
ATOM 1647 C C . ASP A 1 210 ? -10.289 -14.711 -28.047 1 90.5 210 ASP A C 1
ATOM 1649 O O . ASP A 1 210 ? -9.07 -14.648 -27.922 1 90.5 210 ASP A O 1
ATOM 1653 N N . GLU A 1 211 ? -11.234 -14.727 -27.016 1 96.12 211 GLU A N 1
ATOM 1654 C CA . GLU A 1 211 ? -10.727 -14.531 -25.672 1 96.12 211 GLU A CA 1
ATOM 1655 C C . GLU A 1 211 ? -11.273 -15.586 -24.703 1 96.12 211 GLU A C 1
ATOM 1657 O O . GLU A 1 211 ? -12.273 -16.25 -25.016 1 96.12 211 GLU A O 1
ATOM 1662 N N . TRP A 1 212 ? -10.539 -15.781 -23.703 1 96.5 212 TRP A N 1
ATOM 1663 C CA . TRP A 1 212 ? -10.93 -16.688 -22.625 1 96.5 212 TRP A CA 1
ATOM 1664 C C . TRP A 1 212 ? -11.352 -15.922 -21.391 1 96.5 212 TRP A C 1
ATOM 1666 O O . TRP A 1 212 ? -10.805 -14.852 -21.094 1 96.5 212 TRP A O 1
ATOM 1676 N N . ALA A 1 213 ? -12.375 -16.453 -20.703 1 95.56 213 ALA A N 1
ATOM 1677 C CA . ALA A 1 213 ? -12.836 -15.867 -19.438 1 95.56 213 ALA A CA 1
ATOM 1678 C C . ALA A 1 213 ? -13.211 -16.953 -18.438 1 95.56 213 ALA A C 1
ATOM 1680 O O . ALA A 1 213 ? -13.445 -18.109 -18.828 1 95.56 213 ALA A O 1
ATOM 1681 N N . LEU A 1 214 ? -13.156 -16.609 -17.156 1 93.94 214 LEU A N 1
ATOM 1682 C CA . LEU A 1 214 ? -13.703 -17.531 -16.172 1 93.94 214 LEU A CA 1
ATOM 1683 C C . LEU A 1 214 ? -15.18 -17.812 -16.438 1 93.94 214 LEU A C 1
ATOM 1685 O O . LEU A 1 214 ? -15.93 -16.891 -16.797 1 93.94 214 LEU A O 1
ATOM 1689 N N . ALA A 1 215 ? -15.516 -19.016 -16.281 1 91.12 215 ALA A N 1
ATOM 1690 C CA . ALA A 1 215 ? -16.906 -19.391 -16.531 1 91.12 215 ALA A CA 1
ATOM 1691 C C . ALA A 1 215 ? -17.828 -18.812 -15.469 1 91.12 215 ALA A C 1
ATOM 1693 O O . ALA A 1 215 ? -17.438 -18.641 -14.312 1 91.12 215 ALA A O 1
ATOM 1694 N N . ASP A 1 216 ? -19 -18.266 -15.898 1 78 216 ASP A N 1
ATOM 1695 C CA . ASP A 1 216 ? -20 -17.734 -14.977 1 78 216 ASP A CA 1
ATOM 1696 C C . ASP A 1 216 ? -20.656 -18.844 -14.156 1 78 216 ASP A C 1
ATOM 1698 O O . ASP A 1 216 ? -21.094 -19.859 -14.711 1 78 216 ASP A O 1
ATOM 1702 N N . VAL A 1 217 ? -20.266 -19 -12.914 1 62.66 217 VAL A N 1
ATOM 1703 C CA . VAL A 1 217 ? -21.031 -19.984 -12.164 1 62.66 217 VAL A CA 1
ATOM 1704 C C . VAL A 1 217 ? -22.312 -19.344 -11.625 1 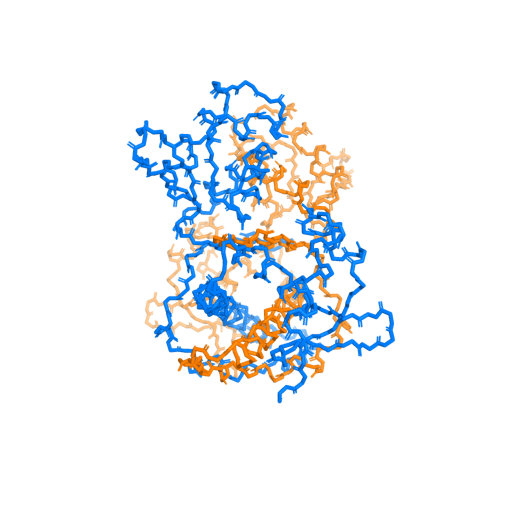62.66 217 VAL A C 1
ATOM 1706 O O . VAL A 1 217 ? -22.312 -18.156 -11.281 1 62.66 217 VAL A O 1
ATOM 1709 N N . MET B 1 1 ? 1.727 6.941 -11.938 1 77.75 1 MET B N 1
ATOM 1710 C CA . MET B 1 1 ? 3.02 6.887 -11.258 1 77.75 1 MET B CA 1
ATOM 1711 C C . MET B 1 1 ? 3.576 5.465 -11.266 1 77.75 1 MET B C 1
ATOM 1713 O O . MET B 1 1 ? 2.816 4.496 -11.227 1 77.75 1 MET B O 1
ATOM 1717 N N . ASP B 1 2 ? 4.867 5.355 -11.438 1 90.06 2 ASP B N 1
ATOM 1718 C CA . ASP B 1 2 ? 5.516 4.047 -11.5 1 90.06 2 ASP B CA 1
ATOM 1719 C C . ASP B 1 2 ? 5.793 3.506 -10.102 1 90.06 2 ASP B C 1
ATOM 1721 O O . ASP B 1 2 ? 6.57 4.09 -9.344 1 90.06 2 ASP B O 1
ATOM 1725 N N . SER B 1 3 ? 5.203 2.424 -9.805 1 94.69 3 SER B N 1
ATOM 1726 C CA . SER B 1 3 ? 5.328 1.839 -8.477 1 94.69 3 SER B CA 1
ATOM 1727 C C . SER B 1 3 ? 6.773 1.461 -8.172 1 94.69 3 SER B C 1
ATOM 1729 O O . SER B 1 3 ? 7.23 1.591 -7.031 1 94.69 3 SER B O 1
ATOM 1731 N N . ALA B 1 4 ? 7.43 0.957 -9.164 1 94.75 4 ALA B N 1
ATOM 1732 C CA . ALA B 1 4 ? 8.828 0.582 -8.961 1 94.75 4 ALA B CA 1
ATOM 1733 C C . ALA B 1 4 ? 9.68 1.801 -8.617 1 94.75 4 ALA B C 1
ATOM 1735 O O . ALA B 1 4 ? 10.547 1.731 -7.742 1 94.75 4 ALA B O 1
ATOM 1736 N N . GLU B 1 5 ? 9.422 2.818 -9.305 1 95.06 5 GLU B N 1
ATOM 1737 C CA . GLU B 1 5 ? 10.125 4.062 -9.016 1 95.06 5 GLU B CA 1
ATOM 1738 C C . GLU B 1 5 ? 9.82 4.555 -7.605 1 95.06 5 GLU B C 1
ATOM 1740 O O . GLU B 1 5 ? 10.719 4.996 -6.887 1 95.06 5 GLU B O 1
ATOM 1745 N N . LEU B 1 6 ? 8.617 4.508 -7.211 1 95.69 6 LEU B N 1
ATOM 1746 C CA . LEU B 1 6 ? 8.203 4.934 -5.879 1 95.69 6 LEU B CA 1
ATOM 1747 C C . LEU B 1 6 ? 8.891 4.09 -4.805 1 95.69 6 LEU B C 1
ATOM 1749 O O . LEU B 1 6 ? 9.359 4.621 -3.795 1 95.69 6 LEU B O 1
ATOM 1753 N N . LEU B 1 7 ? 8.898 2.809 -5.059 1 97.56 7 LEU B N 1
ATOM 1754 C CA . LEU B 1 7 ? 9.539 1.917 -4.102 1 97.56 7 LEU B CA 1
ATOM 1755 C C . LEU B 1 7 ? 11.031 2.229 -3.984 1 97.56 7 LEU B C 1
ATOM 1757 O O . LEU B 1 7 ? 11.586 2.209 -2.887 1 97.56 7 LEU B O 1
ATOM 1761 N N . ASP B 1 8 ? 11.633 2.508 -5.117 1 97.06 8 ASP B N 1
ATOM 1762 C CA . ASP B 1 8 ? 13.039 2.896 -5.109 1 97.06 8 ASP B CA 1
ATOM 1763 C C . ASP B 1 8 ? 13.258 4.152 -4.27 1 97.06 8 ASP B C 1
ATOM 1765 O O . ASP B 1 8 ? 14.156 4.199 -3.434 1 97.06 8 ASP B O 1
ATOM 1769 N N . LEU B 1 9 ? 12.477 5.133 -4.473 1 96.62 9 LEU B N 1
ATOM 1770 C CA . LEU B 1 9 ? 12.602 6.402 -3.768 1 96.62 9 LEU B CA 1
ATOM 1771 C C . LEU B 1 9 ? 12.344 6.227 -2.275 1 96.62 9 LEU B C 1
ATOM 1773 O O . LEU B 1 9 ? 13.102 6.734 -1.445 1 96.62 9 LEU B O 1
ATOM 1777 N N . LEU B 1 10 ? 11.352 5.457 -1.893 1 97.44 10 LEU B N 1
ATOM 1778 C CA . LEU B 1 10 ? 10.93 5.297 -0.506 1 97.44 10 LEU B CA 1
ATOM 1779 C C . LEU B 1 10 ? 11.844 4.324 0.232 1 97.44 10 LEU B C 1
ATOM 1781 O O . LEU B 1 10 ? 11.805 4.242 1.462 1 97.44 10 LEU B O 1
ATOM 1785 N N . GLY B 1 11 ? 12.633 3.609 -0.576 1 97.62 11 GLY B N 1
ATOM 1786 C CA . GLY B 1 11 ? 13.562 2.684 0.048 1 97.62 11 GLY B CA 1
ATOM 1787 C C . GLY B 1 11 ? 14.648 3.381 0.843 1 97.62 11 GLY B C 1
ATOM 1788 O O . GLY B 1 11 ? 15.266 2.775 1.723 1 97.62 11 GLY B O 1
ATOM 1789 N N . ASN B 1 12 ? 14.875 4.59 0.548 1 97.69 12 ASN B N 1
ATOM 1790 C CA . ASN B 1 12 ? 15.883 5.383 1.243 1 97.69 12 ASN B CA 1
ATOM 1791 C C . ASN B 1 12 ? 15.328 6.012 2.516 1 97.69 12 ASN B C 1
ATOM 1793 O O . ASN B 1 12 ? 14.312 6.715 2.473 1 97.69 12 ASN B O 1
ATOM 1797 N N . ALA B 1 13 ? 16.016 5.836 3.562 1 97 13 ALA B N 1
ATOM 1798 C CA . ALA B 1 13 ? 15.539 6.297 4.863 1 97 13 ALA B CA 1
ATOM 1799 C C . ALA B 1 13 ? 15.461 7.82 4.91 1 97 13 ALA B C 1
ATOM 1801 O O . ALA B 1 13 ? 14.531 8.383 5.492 1 97 13 ALA B O 1
ATOM 1802 N N . ASN B 1 14 ? 16.406 8.453 4.367 1 98.06 14 ASN B N 1
ATOM 1803 C CA . ASN B 1 14 ? 16.422 9.914 4.395 1 98.06 14 ASN B CA 1
ATOM 1804 C C . ASN B 1 14 ? 15.258 10.492 3.598 1 98.06 14 ASN B C 1
ATOM 1806 O O . ASN B 1 14 ? 14.625 11.461 4.031 1 98.06 14 ASN B O 1
ATOM 1810 N N . ARG B 1 15 ? 14.992 9.938 2.488 1 97.75 15 ARG B N 1
ATOM 1811 C CA . ARG B 1 15 ? 13.883 10.422 1.678 1 97.75 15 ARG B CA 1
ATOM 1812 C C . ARG B 1 15 ? 12.547 10.211 2.387 1 97.75 15 ARG B C 1
ATOM 1814 O O . ARG B 1 15 ? 11.648 11.047 2.301 1 97.75 15 ARG B O 1
ATOM 1821 N N . ARG B 1 16 ? 12.375 9.047 3.068 1 97.31 16 ARG B N 1
ATOM 1822 C CA . ARG B 1 16 ? 11.172 8.836 3.863 1 97.31 16 ARG B CA 1
ATOM 1823 C C . ARG B 1 16 ? 11.047 9.883 4.965 1 97.31 16 ARG B C 1
ATOM 1825 O O . ARG B 1 16 ? 9.961 10.414 5.207 1 97.31 16 ARG B O 1
ATOM 1832 N N . ARG B 1 17 ? 12.109 10.18 5.609 1 97.06 17 ARG B N 1
ATOM 1833 C CA . ARG B 1 17 ? 12.117 11.164 6.684 1 97.06 17 ARG B CA 1
ATOM 1834 C C . ARG B 1 17 ? 11.812 12.562 6.148 1 97.06 17 ARG B C 1
ATOM 1836 O O . ARG B 1 17 ? 11.133 13.352 6.805 1 97.06 17 ARG B O 1
ATOM 1843 N N . ILE B 1 18 ? 12.328 12.852 4.992 1 98.06 18 ILE B N 1
ATOM 1844 C CA . ILE B 1 18 ? 12.055 14.133 4.355 1 98.06 18 ILE B CA 1
ATOM 1845 C C . ILE B 1 18 ? 10.555 14.266 4.098 1 98.06 18 ILE B C 1
ATOM 1847 O O . ILE B 1 18 ? 9.945 15.281 4.43 1 98.06 18 ILE B O 1
ATOM 1851 N N . LEU B 1 19 ? 9.977 13.234 3.539 1 97 19 LEU B N 1
ATOM 1852 C CA . LEU B 1 19 ? 8.547 13.266 3.234 1 97 19 LEU B CA 1
ATOM 1853 C C . LEU B 1 19 ? 7.723 13.398 4.512 1 97 19 LEU B C 1
ATOM 1855 O O . LEU B 1 19 ? 6.703 14.094 4.523 1 97 19 LEU B O 1
ATOM 1859 N N . ARG B 1 20 ? 8.141 12.695 5.535 1 94.5 20 ARG B N 1
ATOM 1860 C CA . ARG B 1 20 ? 7.461 12.812 6.82 1 94.5 20 ARG B CA 1
ATOM 1861 C C . ARG B 1 20 ? 7.484 14.258 7.32 1 94.5 20 ARG B C 1
ATOM 1863 O O . ARG B 1 20 ? 6.477 14.766 7.82 1 94.5 20 ARG B O 1
ATOM 1870 N N . LEU B 1 21 ? 8.633 14.875 7.211 1 94.38 21 LEU B N 1
ATOM 1871 C CA . LEU B 1 21 ? 8.773 16.266 7.629 1 94.38 21 LEU B CA 1
ATOM 1872 C C . LEU B 1 21 ? 7.895 17.172 6.785 1 94.38 21 LEU B C 1
ATOM 1874 O O . LEU B 1 21 ? 7.203 18.047 7.32 1 94.38 21 LEU B O 1
ATOM 1878 N N . LEU B 1 22 ? 7.914 16.969 5.477 1 95.31 22 LEU B N 1
ATOM 1879 C CA . LEU B 1 22 ? 7.164 17.812 4.562 1 95.31 22 LEU B CA 1
ATOM 1880 C C . LEU B 1 22 ? 5.664 17.609 4.73 1 95.31 22 LEU B C 1
ATOM 1882 O O . LEU B 1 22 ? 4.867 18.469 4.344 1 95.31 22 LEU B O 1
ATOM 1886 N N . ALA B 1 23 ? 5.266 16.484 5.242 1 92.56 23 ALA B N 1
ATOM 1887 C CA . ALA B 1 23 ? 3.855 16.219 5.52 1 92.56 23 ALA B CA 1
ATOM 1888 C C . ALA B 1 23 ? 3.365 17.062 6.703 1 92.56 23 ALA B C 1
ATOM 1890 O O . ALA B 1 23 ? 2.158 17.188 6.922 1 92.56 23 ALA B O 1
ATOM 1891 N N . ARG B 1 24 ? 4.25 17.562 7.426 1 88.06 24 ARG B N 1
ATOM 1892 C CA . ARG B 1 24 ? 3.896 18.438 8.547 1 88.06 24 ARG B CA 1
ATOM 1893 C C . ARG B 1 24 ? 3.83 19.891 8.117 1 88.06 24 ARG B C 1
ATOM 1895 O O . ARG B 1 24 ? 2.918 20.625 8.508 1 88.06 24 ARG B O 1
ATOM 1902 N N . LYS B 1 25 ? 4.836 20.281 7.363 1 87.88 25 LYS B N 1
ATOM 1903 C CA . LYS B 1 25 ? 4.918 21.656 6.879 1 87.88 25 LYS B CA 1
ATOM 1904 C C . LYS B 1 25 ? 5.918 21.766 5.73 1 87.88 25 LYS B C 1
ATOM 1906 O O . LYS B 1 25 ? 6.812 20.938 5.59 1 87.88 25 LYS B O 1
ATOM 1911 N N . PRO B 1 26 ? 5.73 22.844 4.926 1 92.25 26 PRO B N 1
ATOM 1912 C CA . PRO B 1 26 ? 6.801 23.156 3.975 1 92.25 26 PRO B CA 1
ATOM 1913 C C . PRO B 1 26 ? 8.125 23.484 4.66 1 92.25 26 PRO B C 1
ATOM 1915 O O . PRO B 1 26 ? 8.133 24.094 5.738 1 92.25 26 PRO B O 1
ATOM 1918 N N . CYS B 1 27 ? 9.203 23.109 4.043 1 96.19 27 CYS B N 1
ATOM 1919 C CA . CYS B 1 27 ? 10.477 23.281 4.723 1 96.19 27 CYS B CA 1
ATOM 1920 C C . CYS B 1 27 ? 11.547 23.781 3.758 1 96.19 27 CYS B C 1
ATOM 1922 O O . CYS B 1 27 ? 11.516 23.453 2.568 1 96.19 27 CYS B O 1
ATOM 1924 N N . TYR B 1 28 ? 12.484 24.578 4.352 1 97.19 28 TYR B N 1
ATOM 1925 C CA . TYR B 1 28 ? 13.688 24.984 3.633 1 97.19 28 TYR B CA 1
ATOM 1926 C C . TYR B 1 28 ? 14.75 23.891 3.717 1 97.19 28 TYR B C 1
ATOM 1928 O O . TYR B 1 28 ? 14.68 23 4.574 1 97.19 28 TYR B O 1
ATOM 1936 N N . VAL B 1 29 ? 15.695 23.984 2.814 1 97.69 29 VAL B N 1
ATOM 1937 C CA . VAL B 1 29 ? 16.781 23.016 2.758 1 97.69 29 VAL B CA 1
ATOM 1938 C C . VAL B 1 29 ? 17.5 22.953 4.105 1 97.69 29 VAL B C 1
ATOM 1940 O O . VAL B 1 29 ? 17.797 21.875 4.609 1 97.69 29 VAL B O 1
ATOM 1943 N N . THR B 1 30 ? 17.656 24.078 4.734 1 97.06 30 THR B N 1
ATOM 1944 C CA . THR B 1 30 ? 18.391 24.172 5.984 1 97.06 30 THR B CA 1
ATOM 1945 C C . THR B 1 30 ? 17.641 23.469 7.113 1 97.06 30 THR B C 1
ATOM 1947 O O . THR B 1 30 ? 18.25 22.797 7.941 1 97.06 30 THR B O 1
ATOM 1950 N N . GLU B 1 31 ? 16.375 23.578 7.152 1 96.88 31 GLU B N 1
ATOM 1951 C CA . GLU B 1 31 ? 15.547 22.922 8.156 1 96.88 31 GLU B CA 1
ATOM 1952 C C . GLU B 1 31 ? 15.602 21.406 8.008 1 96.88 31 GLU B C 1
ATOM 1954 O O . GLU B 1 31 ? 15.672 20.688 9 1 96.88 31 GLU B O 1
ATOM 1959 N N . ILE B 1 32 ? 15.586 20.984 6.777 1 98.12 32 ILE B N 1
ATOM 1960 C CA . ILE B 1 32 ? 15.625 19.562 6.5 1 98.12 32 ILE B CA 1
ATOM 1961 C C . ILE B 1 32 ? 16.984 19 6.887 1 98.12 32 ILE B C 1
ATOM 1963 O O . ILE B 1 32 ? 17.078 17.938 7.504 1 98.12 32 ILE B O 1
ATOM 1967 N N . SER B 1 33 ? 18.016 19.719 6.52 1 98.44 33 SER B N 1
ATOM 1968 C CA . SER B 1 33 ? 19.375 19.312 6.852 1 98.44 33 SER B CA 1
ATOM 1969 C C . SER B 1 33 ? 19.547 19.156 8.359 1 98.44 33 SER B C 1
ATOM 1971 O O . SER B 1 33 ? 20.125 18.156 8.828 1 98.44 33 SER B O 1
ATOM 1973 N N . GLU B 1 34 ? 19.047 20.078 9.125 1 97.69 34 GLU B N 1
ATOM 1974 C CA . GLU B 1 34 ? 19.141 20.047 10.578 1 97.69 34 GLU B CA 1
ATOM 1975 C C . GLU B 1 34 ? 18.344 18.875 11.148 1 97.69 34 GLU B C 1
ATOM 1977 O O . GLU B 1 34 ? 18.828 18.172 12.039 1 97.69 34 GLU B O 1
ATOM 1982 N N . TYR B 1 35 ? 17.266 18.656 10.625 1 95.69 35 TYR B N 1
ATOM 1983 C CA . TYR B 1 35 ? 16.391 17.594 11.086 1 95.69 35 TYR B CA 1
ATOM 1984 C C . TYR B 1 35 ? 17.016 16.234 10.844 1 95.69 35 TYR B C 1
ATOM 1986 O O . TYR B 1 35 ? 16.984 15.352 11.711 1 95.69 35 TYR B O 1
ATOM 1994 N N . LEU B 1 36 ? 17.609 16 9.695 1 97.44 36 LEU B N 1
ATOM 1995 C CA . LEU B 1 36 ? 18.141 14.711 9.305 1 97.44 36 LEU B CA 1
ATOM 1996 C C . LEU B 1 36 ? 19.562 14.523 9.844 1 97.44 36 LEU B C 1
ATOM 1998 O O . LEU B 1 36 ? 20.062 13.398 9.922 1 97.44 36 LEU B O 1
ATOM 2002 N N . GLY B 1 37 ? 20.234 15.633 10.094 1 97.62 37 GLY B N 1
ATOM 2003 C CA . GLY B 1 37 ? 21.625 15.57 10.484 1 97.62 37 GLY B CA 1
ATOM 2004 C C . GLY B 1 37 ? 22.562 15.25 9.336 1 97.62 37 GLY B C 1
ATOM 2005 O O . GLY B 1 37 ? 23.516 14.492 9.5 1 97.62 37 GLY B O 1
ATOM 2006 N N . VAL B 1 38 ? 22.203 15.711 8.18 1 97.75 38 VAL B N 1
ATOM 2007 C CA . VAL B 1 38 ? 23.031 15.508 6.992 1 97.75 38 VAL B CA 1
ATOM 2008 C C . VAL B 1 38 ? 23.312 16.859 6.316 1 97.75 38 VAL B C 1
ATOM 2010 O O . VAL B 1 38 ? 22.672 17.859 6.645 1 97.75 38 VAL B O 1
ATOM 2013 N N . SER B 1 39 ? 24.234 16.922 5.406 1 97.75 39 SER B N 1
ATOM 2014 C CA . SER B 1 39 ? 24.656 18.156 4.75 1 97.75 39 SER B CA 1
ATOM 2015 C C . SER B 1 39 ? 23.562 18.688 3.818 1 97.75 39 SER B C 1
ATOM 2017 O O . SER B 1 39 ? 22.797 17.906 3.248 1 97.75 39 SER B O 1
ATOM 2019 N N . PRO B 1 40 ? 23.562 19.938 3.619 1 97.69 40 PRO B N 1
ATOM 2020 C CA . PRO B 1 40 ? 22.625 20.516 2.646 1 97.69 40 PRO B CA 1
ATOM 2021 C C . PRO B 1 40 ? 22.781 19.922 1.25 1 97.69 40 PRO B C 1
ATOM 2023 O O . PRO B 1 40 ? 21.797 19.719 0.544 1 97.69 40 PRO B O 1
ATOM 2026 N N . LYS B 1 41 ? 23.969 19.656 0.941 1 98.12 41 LYS B N 1
ATOM 2027 C CA . LYS B 1 41 ? 24.203 19.078 -0.377 1 98.12 41 LYS B CA 1
ATOM 2028 C C . LYS B 1 41 ? 23.469 17.734 -0.522 1 98.12 41 LYS B C 1
ATOM 2030 O O . LYS B 1 41 ? 22.859 17.469 -1.554 1 98.12 41 LYS B O 1
ATOM 2035 N N . ALA B 1 42 ? 23.625 16.922 0.466 1 98.06 42 ALA B N 1
ATOM 2036 C CA . ALA B 1 42 ? 22.938 15.625 0.458 1 98.06 42 ALA B CA 1
ATOM 2037 C C . ALA B 1 42 ? 21.422 15.805 0.388 1 98.06 42 ALA B C 1
ATOM 2039 O O . ALA B 1 42 ? 20.734 15.086 -0.339 1 98.06 42 ALA B O 1
ATOM 2040 N N . VAL B 1 43 ? 20.938 16.734 1.144 1 98.44 43 VAL B N 1
ATOM 2041 C CA . VAL B 1 43 ? 19.516 17.016 1.161 1 98.44 43 VAL B CA 1
ATOM 2042 C C . VAL B 1 43 ? 19.047 17.438 -0.231 1 98.44 43 VAL B C 1
ATOM 2044 O O . VAL B 1 43 ? 18.016 16.953 -0.722 1 98.44 43 VAL B O 1
ATOM 2047 N N . ILE B 1 44 ? 19.812 18.297 -0.839 1 98.25 44 ILE B N 1
ATOM 2048 C CA . ILE B 1 44 ? 19.469 18.812 -2.16 1 98.25 44 ILE B CA 1
ATOM 2049 C C . ILE B 1 44 ? 19.406 17.656 -3.164 1 98.25 44 ILE B C 1
ATOM 2051 O O . ILE B 1 44 ? 18.531 17.609 -4.02 1 98.25 44 ILE B O 1
ATOM 2055 N N . ASP B 1 45 ? 20.328 16.734 -3.072 1 98.38 45 ASP B N 1
ATOM 2056 C CA . ASP B 1 45 ? 20.328 15.578 -3.949 1 98.38 45 ASP B CA 1
ATOM 2057 C C . ASP B 1 45 ? 19.031 14.766 -3.775 1 98.38 45 ASP B C 1
ATOM 2059 O O . ASP B 1 45 ? 18.422 14.336 -4.758 1 98.38 45 ASP B O 1
ATOM 2063 N N . HIS B 1 46 ? 18.625 14.5 -2.539 1 98.31 46 HIS B N 1
ATOM 2064 C CA . HIS B 1 46 ? 17.391 13.781 -2.268 1 98.31 46 HIS B CA 1
ATOM 2065 C C . HIS B 1 46 ? 16.172 14.562 -2.787 1 98.31 46 HIS B C 1
ATOM 2067 O O . HIS B 1 46 ? 15.258 13.969 -3.363 1 98.31 46 HIS B O 1
ATOM 2073 N N . LEU B 1 47 ? 16.203 15.875 -2.539 1 98.19 47 LEU B N 1
ATOM 2074 C CA . LEU B 1 47 ? 15.094 16.719 -2.963 1 98.19 47 LEU B CA 1
ATOM 2075 C C . LEU B 1 47 ? 14.961 16.719 -4.484 1 98.19 47 LEU B C 1
ATOM 2077 O O . LEU B 1 47 ? 13.844 16.719 -5.012 1 98.19 47 LEU B O 1
ATOM 2081 N N . ARG B 1 48 ? 16.047 16.75 -5.141 1 97.75 48 ARG B N 1
ATOM 2082 C CA . ARG B 1 48 ? 16.031 16.703 -6.602 1 97.75 48 ARG B CA 1
ATOM 2083 C C . ARG B 1 48 ? 15.375 15.406 -7.09 1 97.75 48 ARG B C 1
ATOM 2085 O O . ARG B 1 48 ? 14.57 15.43 -8.023 1 97.75 48 ARG B O 1
ATOM 2092 N N . LYS B 1 49 ? 15.703 14.312 -6.535 1 97.06 49 LYS B N 1
ATOM 2093 C CA . LYS B 1 49 ? 15.125 13.023 -6.914 1 97.06 49 LYS B CA 1
ATOM 2094 C C . LYS B 1 49 ? 13.625 13 -6.648 1 97.06 49 LYS B C 1
ATOM 2096 O O . LYS B 1 49 ? 12.844 12.539 -7.484 1 97.06 49 LYS B O 1
ATOM 2101 N N . LEU B 1 50 ? 13.219 13.453 -5.477 1 96.62 50 LEU B N 1
ATOM 2102 C CA . LEU B 1 50 ? 11.812 13.484 -5.102 1 96.62 50 LEU B CA 1
ATOM 2103 C C . LEU B 1 50 ? 11.023 14.422 -6.016 1 96.62 50 LEU B C 1
ATOM 2105 O O . LEU B 1 50 ? 9.898 14.109 -6.406 1 96.62 50 LEU B O 1
ATOM 2109 N N . GLU B 1 51 ? 11.641 15.516 -6.352 1 96.12 51 GLU B N 1
ATOM 2110 C CA . GLU B 1 51 ? 11.008 16.484 -7.23 1 96.12 51 GLU B CA 1
ATOM 2111 C C . GLU B 1 51 ? 10.883 15.953 -8.656 1 96.12 51 GLU B C 1
ATOM 2113 O O . GLU B 1 51 ? 9.844 16.125 -9.305 1 96.12 51 GLU B O 1
ATOM 2118 N N . SER B 1 52 ? 11.945 15.305 -9.148 1 94.81 52 SER B N 1
ATOM 2119 C CA . SER B 1 52 ? 11.945 14.734 -10.484 1 94.81 52 SER B CA 1
ATOM 2120 C C . SER B 1 52 ? 10.852 13.68 -10.633 1 94.81 52 SER B C 1
ATOM 2122 O O . SER B 1 52 ? 10.297 13.5 -11.719 1 94.81 52 SER B O 1
ATOM 2124 N N . ALA B 1 53 ? 10.531 13.031 -9.516 1 93.12 53 ALA B N 1
ATOM 2125 C CA . ALA B 1 53 ? 9.508 11.992 -9.523 1 93.12 53 ALA B CA 1
ATOM 2126 C C . ALA B 1 53 ? 8.117 12.602 -9.344 1 93.12 53 ALA B C 1
ATOM 2128 O O . ALA B 1 53 ? 7.113 11.883 -9.367 1 93.12 53 ALA B O 1
ATOM 2129 N N . GLY B 1 54 ? 8.039 13.867 -9.055 1 92.44 54 GLY B N 1
ATOM 2130 C CA . GLY B 1 54 ? 6.77 14.562 -8.93 1 92.44 54 GLY B CA 1
ATOM 2131 C C . GLY B 1 54 ? 6.152 14.43 -7.547 1 92.44 54 GLY B C 1
ATOM 2132 O O . GLY B 1 54 ? 4.965 14.695 -7.359 1 92.44 54 GLY B O 1
ATOM 2133 N N . LEU B 1 55 ? 6.887 14.016 -6.523 1 93.44 55 LEU B N 1
ATOM 2134 C CA . LEU B 1 55 ? 6.363 13.797 -5.18 1 93.44 55 LEU B CA 1
ATOM 2135 C C . LEU B 1 55 ? 6.332 15.102 -4.387 1 93.44 55 LEU B C 1
ATOM 2137 O O . LEU B 1 55 ? 5.508 15.266 -3.484 1 93.44 55 LEU B O 1
ATOM 2141 N N . ILE B 1 56 ? 7.254 16.047 -4.699 1 96.5 56 ILE B N 1
ATOM 2142 C CA . ILE B 1 56 ? 7.301 17.328 -4.016 1 96.5 56 ILE B CA 1
ATOM 2143 C C . ILE B 1 56 ? 7.512 18.453 -5.035 1 96.5 56 ILE B C 1
ATOM 2145 O O . ILE B 1 56 ? 7.832 18.188 -6.199 1 96.5 56 ILE B O 1
ATOM 2149 N N . GLU B 1 57 ? 7.281 19.594 -4.605 1 96.81 57 GLU B N 1
ATOM 2150 C CA . GLU B 1 57 ? 7.504 20.812 -5.391 1 96.81 57 GLU B CA 1
ATOM 2151 C C . GLU B 1 57 ? 8.188 21.891 -4.559 1 96.81 57 GLU B C 1
ATOM 2153 O O . GLU B 1 57 ? 8.258 21.781 -3.332 1 96.81 57 GLU B O 1
ATOM 2158 N N . SER B 1 58 ? 8.758 22.844 -5.223 1 96.44 58 SER B N 1
ATOM 2159 C CA . SER B 1 58 ? 9.406 23.953 -4.527 1 96.44 58 SER B CA 1
ATOM 2160 C C . SER B 1 58 ? 8.852 25.297 -5 1 96.44 58 SER B C 1
ATOM 2162 O O . SER B 1 58 ? 8.336 25.406 -6.113 1 96.44 58 SER B O 1
ATOM 2164 N N . ARG B 1 59 ? 8.844 26.219 -4.156 1 94.5 59 ARG B N 1
ATOM 2165 C CA . ARG B 1 59 ? 8.477 27.609 -4.434 1 94.5 59 ARG B CA 1
ATOM 2166 C C . ARG B 1 59 ? 9.477 28.578 -3.82 1 94.5 59 ARG B C 1
ATOM 2168 O O . ARG B 1 59 ? 10.188 28.219 -2.871 1 94.5 59 ARG B O 1
ATOM 2175 N N . VAL B 1 60 ? 9.531 29.703 -4.465 1 94.31 60 VAL B N 1
ATOM 2176 C CA . VAL B 1 60 ? 10.422 30.734 -3.955 1 94.31 60 VAL B CA 1
ATOM 2177 C C . VAL B 1 60 ? 9.617 31.766 -3.17 1 94.31 60 VAL B C 1
ATOM 2179 O O . VAL B 1 60 ? 8.57 32.219 -3.625 1 94.31 60 VAL B O 1
ATOM 2182 N N . ASP B 1 61 ? 10.133 32.094 -1.993 1 90.56 61 ASP B N 1
ATOM 2183 C CA . ASP B 1 61 ? 9.414 33.062 -1.175 1 90.56 61 ASP B CA 1
ATOM 2184 C C . ASP B 1 61 ? 9.867 34.469 -1.496 1 90.56 61 ASP B C 1
ATOM 2186 O O . ASP B 1 61 ? 10.602 34.688 -2.461 1 90.56 61 ASP B O 1
ATOM 2190 N N . GLU B 1 62 ? 9.367 35.406 -0.722 1 91.44 62 GLU B N 1
ATOM 2191 C CA . GLU B 1 62 ? 9.641 36.812 -0.968 1 91.44 62 GLU B CA 1
ATOM 2192 C C . GLU B 1 62 ? 11.125 37.125 -0.821 1 91.44 62 GLU B C 1
ATOM 2194 O O . GLU B 1 62 ? 11.641 38.062 -1.453 1 91.44 62 GLU B O 1
ATOM 2199 N N . GLN B 1 63 ? 11.867 36.406 0.021 1 92 63 GLN B N 1
ATOM 2200 C CA . GLN B 1 63 ? 13.297 36.625 0.236 1 92 63 GLN B CA 1
ATOM 2201 C C . GLN B 1 63 ? 14.125 35.781 -0.734 1 92 63 GLN B C 1
ATOM 2203 O O . GLN B 1 63 ? 15.328 35.625 -0.548 1 92 63 GLN B O 1
ATOM 2208 N N . ARG B 1 64 ? 13.445 35.188 -1.607 1 91.19 64 ARG B N 1
ATOM 2209 C CA . ARG B 1 64 ? 14.086 34.438 -2.676 1 91.19 64 ARG B CA 1
ATOM 2210 C C . ARG B 1 64 ? 14.648 33.125 -2.146 1 91.19 64 ARG B C 1
ATOM 2212 O O . ARG B 1 64 ? 15.688 32.656 -2.611 1 91.19 64 ARG B O 1
ATOM 2219 N N . ARG B 1 65 ? 14.125 32.719 -1.062 1 92.12 65 ARG B N 1
ATOM 2220 C CA . ARG B 1 65 ? 14.5 31.406 -0.543 1 92.12 65 ARG B CA 1
ATOM 2221 C C . ARG B 1 65 ? 13.523 30.328 -1.011 1 92.12 65 ARG B C 1
ATOM 2223 O O . ARG B 1 65 ? 12.312 30.562 -1.031 1 92.12 65 ARG B O 1
ATOM 2230 N N . LYS B 1 66 ? 14.164 29.234 -1.344 1 94.69 66 LYS B N 1
ATOM 2231 C CA . LYS B 1 66 ? 13.375 28.125 -1.878 1 94.69 66 LYS B CA 1
ATOM 2232 C C . LYS B 1 66 ? 12.883 27.219 -0.76 1 94.69 66 LYS B C 1
ATOM 2234 O O . LYS B 1 66 ? 13.664 26.828 0.116 1 94.69 66 LYS B O 1
ATOM 2239 N N . TYR B 1 67 ? 11.578 26.969 -0.747 1 96 67 TYR B N 1
ATOM 2240 C CA . TYR B 1 67 ? 11.047 25.984 0.197 1 96 67 TYR B CA 1
ATOM 2241 C C . TYR B 1 67 ? 10.312 24.859 -0.531 1 96 67 TYR B C 1
ATOM 2243 O O . TYR B 1 67 ? 9.875 25.047 -1.67 1 96 67 TYR B O 1
ATOM 2251 N N . PHE B 1 68 ? 10.234 23.703 0.116 1 97.38 68 PHE B N 1
ATOM 2252 C CA . PHE B 1 68 ? 9.719 22.5 -0.506 1 97.38 68 PHE B CA 1
ATOM 2253 C C . PHE B 1 68 ? 8.445 22.031 0.198 1 97.38 68 PHE B C 1
ATOM 2255 O O . PHE B 1 68 ? 8.297 22.219 1.406 1 97.38 68 PHE B O 1
ATOM 2262 N N . TYR B 1 69 ? 7.559 21.469 -0.509 1 95.38 69 TYR B N 1
ATOM 2263 C CA . TYR B 1 69 ? 6.309 20.953 0.042 1 95.38 69 TYR B CA 1
ATOM 2264 C C . TYR B 1 69 ? 5.773 19.797 -0.799 1 95.38 69 TYR B C 1
ATOM 2266 O O . TYR B 1 69 ? 6.188 19.625 -1.946 1 95.38 69 TYR B O 1
ATOM 2274 N N . ILE B 1 70 ? 4.926 18.984 -0.188 1 94.19 70 ILE B N 1
ATOM 2275 C CA . ILE B 1 70 ? 4.234 17.922 -0.918 1 94.19 70 ILE B CA 1
ATOM 2276 C C . ILE B 1 70 ? 3.059 18.516 -1.694 1 94.19 70 ILE B C 1
ATOM 2278 O O . ILE B 1 70 ? 2.17 19.141 -1.109 1 94.19 70 ILE B O 1
ATOM 2282 N N . SER B 1 71 ? 3.111 18.469 -3 1 80.75 71 SER B N 1
ATOM 2283 C CA . SER B 1 71 ? 2.051 19.094 -3.783 1 80.75 71 SER B CA 1
ATOM 2284 C C . SER B 1 71 ? 0.904 18.125 -4.035 1 80.75 71 SER B C 1
ATOM 2286 O O . SER B 1 71 ? -0.267 18.5 -3.939 1 80.75 71 SER B O 1
ATOM 2288 N N . ARG B 1 72 ? 1.311 16.891 -4.438 1 80.81 72 ARG B N 1
ATOM 2289 C CA . ARG B 1 72 ? 0.294 15.875 -4.715 1 80.81 72 ARG B CA 1
ATOM 2290 C C . ARG B 1 72 ? 0.526 14.625 -3.877 1 80.81 72 ARG B C 1
ATOM 2292 O O . ARG B 1 72 ? 1.652 14.133 -3.789 1 80.81 72 ARG B O 1
ATOM 2299 N N . GLY B 1 73 ? -0.541 14.273 -3.23 1 87.75 73 GLY B N 1
ATOM 2300 C CA . GLY B 1 73 ? -0.434 13.039 -2.469 1 87.75 73 GLY B CA 1
ATOM 2301 C C . GLY B 1 73 ? -0.377 11.797 -3.344 1 87.75 73 GLY B C 1
ATOM 2302 O O . GLY B 1 73 ? -0.565 11.883 -4.559 1 87.75 73 GLY B O 1
ATOM 2303 N N . PHE B 1 74 ? 0.053 10.742 -2.852 1 90.88 74 PHE B N 1
ATOM 2304 C CA . PHE B 1 74 ? 0.027 9.469 -3.559 1 90.88 74 PHE B CA 1
ATOM 2305 C C . PHE B 1 74 ? -0.253 8.32 -2.598 1 90.88 74 PHE B C 1
ATOM 2307 O O . PHE B 1 74 ? -0.145 8.477 -1.38 1 90.88 74 PHE B O 1
ATOM 2314 N N . ARG B 1 75 ? -0.628 7.281 -3.26 1 92.94 75 ARG B N 1
ATOM 2315 C CA . ARG B 1 75 ? -0.828 6.023 -2.549 1 92.94 75 ARG B CA 1
ATOM 2316 C C . ARG B 1 75 ? -0.087 4.879 -3.236 1 92.94 75 ARG B C 1
ATOM 2318 O O . ARG B 1 75 ? -0.063 4.801 -4.465 1 92.94 75 ARG B O 1
ATOM 2325 N N . LEU B 1 76 ? 0.507 4.047 -2.432 1 95.12 76 LEU B N 1
ATOM 2326 C CA . LEU B 1 76 ? 1.214 2.859 -2.906 1 95.12 76 LEU B CA 1
ATOM 2327 C C . LEU B 1 76 ? 0.756 1.616 -2.152 1 95.12 76 LEU B C 1
ATOM 2329 O O . LEU B 1 76 ? 0.644 1.635 -0.924 1 95.12 76 LEU B O 1
ATOM 2333 N N . GLU B 1 77 ? 0.381 0.621 -2.881 1 94.81 77 GLU B N 1
ATOM 2334 C CA . GLU B 1 77 ? 0.028 -0.678 -2.318 1 94.81 77 GLU B CA 1
ATOM 2335 C C . GLU B 1 77 ? 0.929 -1.781 -2.865 1 94.81 77 GLU B C 1
ATOM 2337 O O . GLU B 1 77 ? 1.175 -1.848 -4.07 1 94.81 77 GLU B O 1
ATOM 2342 N N . VAL B 1 78 ? 1.413 -2.555 -1.957 1 95.44 78 VAL B N 1
ATOM 2343 C CA . VAL B 1 78 ? 2.189 -3.732 -2.332 1 95.44 78 VAL B CA 1
ATOM 2344 C C . VAL B 1 78 ? 1.593 -4.977 -1.674 1 95.44 78 VAL B C 1
ATOM 2346 O O . VAL B 1 78 ? 1.293 -4.969 -0.477 1 95.44 78 VAL B O 1
ATOM 2349 N N . ALA B 1 79 ? 1.31 -5.953 -2.463 1 93.44 79 ALA B N 1
ATOM 2350 C CA . ALA B 1 79 ? 0.827 -7.234 -1.952 1 93.44 79 ALA B CA 1
ATOM 2351 C C . ALA B 1 79 ? 1.673 -8.391 -2.48 1 93.44 79 ALA B C 1
ATOM 2353 O O . ALA B 1 79 ? 1.856 -8.531 -3.691 1 93.44 79 ALA B O 1
ATOM 2354 N N . VAL B 1 80 ? 2.109 -9.18 -1.551 1 93.5 80 VAL B N 1
ATOM 2355 C CA . VAL B 1 80 ? 2.932 -10.32 -1.924 1 93.5 80 VAL B CA 1
ATOM 2356 C C . VAL B 1 80 ? 2.361 -11.594 -1.3 1 93.5 80 VAL B C 1
ATOM 2358 O O . VAL B 1 80 ? 1.92 -11.586 -0.149 1 93.5 80 VAL B O 1
ATOM 2361 N N . SER B 1 81 ? 2.262 -12.625 -2.078 1 91.25 81 SER B N 1
ATOM 2362 C CA . SER B 1 81 ? 1.888 -13.969 -1.642 1 91.25 81 SER B CA 1
ATOM 2363 C C . SER B 1 81 ? 2.672 -15.031 -2.398 1 91.25 81 SER B C 1
ATOM 2365 O O . SER B 1 81 ? 3.396 -14.719 -3.346 1 91.25 81 SER B O 1
ATOM 2367 N N . PRO B 1 82 ? 2.549 -16.234 -1.992 1 90.31 82 PRO B N 1
ATOM 2368 C CA . PRO B 1 82 ? 3.23 -17.297 -2.746 1 90.31 82 PRO B CA 1
ATOM 2369 C C . PRO B 1 82 ? 2.723 -17.422 -4.18 1 90.31 82 PRO B C 1
ATOM 2371 O O . PRO B 1 82 ? 3.309 -18.141 -4.988 1 90.31 82 PRO B O 1
ATOM 2374 N N . TYR B 1 83 ? 1.721 -16.594 -4.559 1 88.31 83 TYR B N 1
ATOM 2375 C CA . TYR B 1 83 ? 1.11 -16.766 -5.867 1 88.31 83 TYR B CA 1
ATOM 2376 C C . TYR B 1 83 ? 1.078 -15.461 -6.645 1 88.31 83 TYR B C 1
ATOM 2378 O O . TYR B 1 83 ? 0.753 -15.445 -7.836 1 88.31 83 TYR B O 1
ATOM 2386 N N . ASP B 1 84 ? 1.43 -14.406 -5.898 1 88.19 84 ASP B N 1
ATOM 2387 C CA . ASP B 1 84 ? 1.24 -13.125 -6.566 1 88.19 84 ASP B CA 1
ATOM 2388 C C . ASP B 1 84 ? 2.148 -12.055 -5.965 1 88.19 84 ASP B C 1
ATOM 2390 O O . ASP B 1 84 ? 2.406 -12.055 -4.758 1 88.19 84 ASP B O 1
ATOM 2394 N N . PHE B 1 85 ? 2.725 -11.281 -6.773 1 92.5 85 PHE B N 1
ATOM 2395 C CA . PHE B 1 85 ? 3.406 -10.039 -6.418 1 92.5 85 PHE B CA 1
ATOM 2396 C C . PHE B 1 85 ? 2.781 -8.852 -7.141 1 92.5 85 PHE B C 1
ATOM 2398 O O . PHE B 1 85 ? 2.965 -8.688 -8.344 1 92.5 85 PHE B O 1
ATOM 2405 N N . GLY B 1 86 ? 2.051 -8.086 -6.426 1 90.88 86 GLY B N 1
ATOM 2406 C CA . GLY B 1 86 ? 1.349 -6.973 -7.039 1 90.88 86 GLY B CA 1
ATOM 2407 C C . GLY B 1 86 ? 1.69 -5.633 -6.41 1 90.88 86 GLY B C 1
ATOM 2408 O O . GLY B 1 86 ? 1.903 -5.547 -5.199 1 90.88 86 GLY B O 1
ATOM 2409 N N . THR B 1 87 ? 1.826 -4.613 -7.285 1 93.62 87 THR B N 1
ATOM 2410 C CA . THR B 1 87 ? 1.984 -3.229 -6.848 1 93.62 87 THR B CA 1
ATOM 2411 C C . THR B 1 87 ? 0.98 -2.32 -7.555 1 93.62 87 THR B C 1
ATOM 2413 O O . THR B 1 87 ? 0.673 -2.521 -8.727 1 93.62 87 THR B O 1
ATOM 2416 N N . LYS B 1 88 ? 0.481 -1.439 -6.824 1 91.31 88 LYS B N 1
ATOM 2417 C CA . LYS B 1 88 ? -0.397 -0.406 -7.367 1 91.31 88 LYS B CA 1
ATOM 2418 C C . LYS B 1 88 ? -0.055 0.964 -6.789 1 91.31 88 LYS B C 1
ATOM 2420 O O . LYS B 1 88 ? 0.242 1.086 -5.602 1 91.31 88 LYS B O 1
ATOM 2425 N N . SER B 1 89 ? 0.021 1.905 -7.684 1 91.31 89 SER B N 1
ATOM 2426 C CA . SER B 1 89 ? 0.22 3.289 -7.262 1 91.31 89 SER B CA 1
ATOM 2427 C C . SER B 1 89 ? -0.798 4.219 -7.918 1 91.31 89 SER B C 1
ATOM 2429 O O . SER B 1 89 ? -1.221 3.982 -9.055 1 91.31 89 SER B O 1
ATOM 2431 N N . ALA B 1 90 ? -1.248 5.199 -7.18 1 84.56 90 ALA B N 1
ATOM 2432 C CA . ALA B 1 90 ? -2.219 6.141 -7.723 1 84.56 90 ALA B CA 1
ATOM 2433 C C . ALA B 1 90 ? -2.15 7.48 -6.996 1 84.56 90 ALA B C 1
ATOM 2435 O O . ALA B 1 90 ? -1.787 7.539 -5.82 1 84.56 90 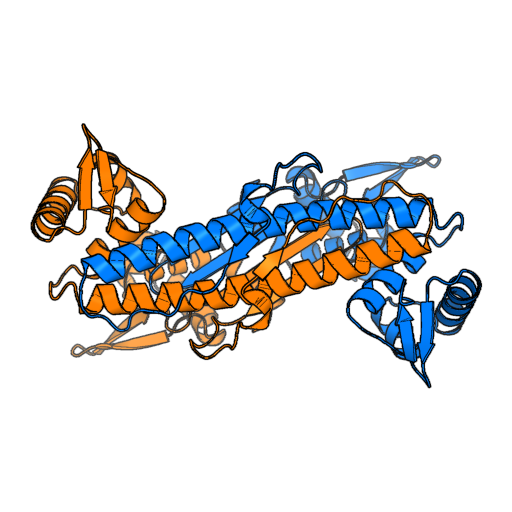ALA B O 1
ATOM 2436 N N . TYR B 1 91 ? -2.449 8.453 -7.789 1 80.19 91 TYR B N 1
ATOM 2437 C CA . TYR B 1 91 ? -2.781 9.734 -7.164 1 80.19 91 TYR B CA 1
ATOM 2438 C C . TYR B 1 91 ? -4.172 9.695 -6.547 1 80.19 91 TYR B C 1
ATOM 2440 O O . TYR B 1 91 ? -5.035 8.93 -6.992 1 80.19 91 TYR B O 1
ATOM 2448 N N . PRO B 1 92 ? -4.293 10.43 -5.469 1 70.44 92 PRO B N 1
ATOM 2449 C CA . PRO B 1 92 ? -5.641 10.453 -4.895 1 70.44 92 PRO B CA 1
ATOM 2450 C C . PRO B 1 92 ? -6.703 10.891 -5.898 1 70.44 92 PRO B C 1
ATOM 2452 O O . PRO B 1 92 ? -6.41 11.648 -6.824 1 70.44 92 PRO B O 1
ATOM 2455 N N . ALA B 1 93 ? -7.805 10.203 -5.809 1 63.66 93 ALA B N 1
ATOM 2456 C CA . ALA B 1 93 ? -8.883 10.469 -6.754 1 63.66 93 ALA B CA 1
ATOM 2457 C C . ALA B 1 93 ? -9.484 11.852 -6.523 1 63.66 93 ALA B C 1
ATOM 2459 O O . ALA B 1 93 ? -9.547 12.328 -5.391 1 63.66 93 ALA B O 1
ATOM 2460 N N . SER B 1 94 ? -9.609 12.453 -7.66 1 59.94 94 SER B N 1
ATOM 2461 C CA . SER B 1 94 ? -10.359 13.703 -7.578 1 59.94 94 SER B CA 1
ATOM 2462 C C . SER B 1 94 ? -11.75 13.477 -7 1 59.94 94 SER B C 1
ATOM 2464 O O . SER B 1 94 ? -12.258 12.352 -7.004 1 59.94 94 SER B O 1
ATOM 2466 N N . SER B 1 95 ? -12.242 14.32 -6.262 1 56.34 95 SER B N 1
ATOM 2467 C CA . SER B 1 95 ? -13.57 14.273 -5.648 1 56.34 95 SER B CA 1
ATOM 2468 C C . SER B 1 95 ? -14.609 13.719 -6.613 1 56.34 95 SER B C 1
ATOM 2470 O O . SER B 1 95 ? -15.648 13.211 -6.191 1 56.34 95 SER B O 1
ATOM 2472 N N . GLY B 1 96 ? -14.305 13.758 -7.816 1 52.16 96 GLY B N 1
ATOM 2473 C CA . GLY B 1 96 ? -15.289 13.352 -8.805 1 52.16 96 GLY B CA 1
ATOM 2474 C C . GLY B 1 96 ? -15.289 11.859 -9.07 1 52.16 96 GLY B C 1
ATOM 2475 O O . GLY B 1 96 ? -16.016 11.375 -9.938 1 52.16 96 GLY B O 1
ATOM 2476 N N . LEU B 1 97 ? -14.438 11.25 -8.461 1 54.81 97 LEU B N 1
ATOM 2477 C CA . LEU B 1 97 ? -14.477 9.82 -8.727 1 54.81 97 LEU B CA 1
ATOM 2478 C C . LEU B 1 97 ? -15.797 9.211 -8.266 1 54.81 97 LEU B C 1
ATOM 2480 O O . LEU B 1 97 ? -16.219 9.43 -7.125 1 54.81 97 LEU B O 1
ATOM 2484 N N . ASP B 1 98 ? -16.75 8.828 -9.266 1 48.44 98 ASP B N 1
ATOM 2485 C CA . ASP B 1 98 ? -18.031 8.164 -9.047 1 48.44 98 ASP B CA 1
ATOM 2486 C C . ASP B 1 98 ? -17.844 6.82 -8.344 1 48.44 98 ASP B C 1
ATOM 2488 O O . ASP B 1 98 ? -17.391 5.852 -8.953 1 48.44 98 ASP B O 1
ATOM 2492 N N . LEU B 1 99 ? -17.828 6.852 -7.094 1 55.09 99 LEU B N 1
ATOM 2493 C CA . LEU B 1 99 ? -17.703 5.633 -6.301 1 55.09 99 LEU B CA 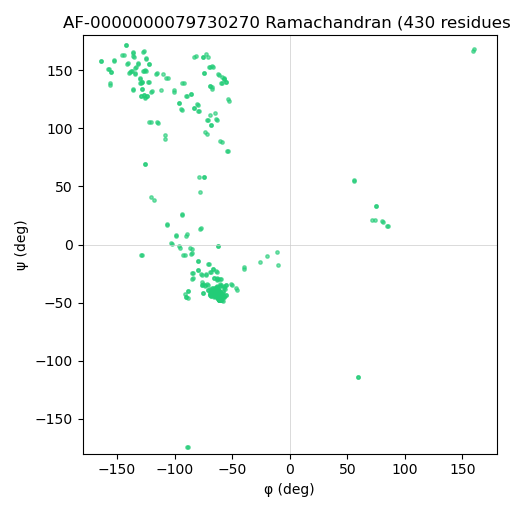1
ATOM 2494 C C . LEU B 1 99 ? -19.031 4.891 -6.246 1 55.09 99 LEU B C 1
ATOM 2496 O O . LEU B 1 99 ? -19.266 4.078 -5.348 1 55.09 99 LEU B O 1
ATOM 2500 N N . THR B 1 100 ? -19.984 5.227 -7.059 1 50.06 100 THR B N 1
ATOM 2501 C CA . THR B 1 100 ? -21.297 4.582 -6.961 1 50.06 100 THR B CA 1
ATOM 2502 C C . THR B 1 100 ? -21.141 3.07 -6.816 1 50.06 100 THR B C 1
ATOM 2504 O O . THR B 1 100 ? -21.906 2.43 -6.094 1 50.06 100 THR B O 1
ATOM 2507 N N . SER B 1 101 ? -20.266 2.596 -7.48 1 49.06 101 SER B N 1
ATOM 2508 C CA . SER B 1 101 ? -20.172 1.14 -7.414 1 49.06 101 SER B CA 1
ATOM 2509 C C . SER B 1 101 ? -19.609 0.68 -6.074 1 49.06 101 SER B C 1
ATOM 2511 O O . SER B 1 101 ? -19.812 -0.471 -5.676 1 49.06 101 SER B O 1
ATOM 2513 N N . CYS B 1 102 ? -18.844 1.484 -5.41 1 54.78 102 CYS B N 1
ATOM 2514 C CA . CYS B 1 102 ? -18.172 1.072 -4.184 1 54.78 102 CYS B CA 1
ATOM 2515 C C . CYS B 1 102 ? -19.031 1.379 -2.963 1 54.78 102 CYS B C 1
ATOM 2517 O O . CYS B 1 102 ? -18.625 1.096 -1.832 1 54.78 102 CYS B O 1
ATOM 2519 N N . ARG B 1 103 ? -20.062 2.08 -3.246 1 52.91 103 ARG B N 1
ATOM 2520 C CA . ARG B 1 103 ? -20.844 2.58 -2.123 1 52.91 103 ARG B CA 1
ATOM 2521 C C . ARG B 1 103 ? -21.188 1.454 -1.152 1 52.91 103 ARG B C 1
ATOM 2523 O O . ARG B 1 103 ? -21.297 1.681 0.054 1 52.91 103 ARG B O 1
ATOM 2530 N N . HIS B 1 104 ? -21.391 0.259 -1.799 1 54.97 104 HIS B N 1
ATOM 2531 C CA . HIS B 1 104 ? -21.781 -0.8 -0.875 1 54.97 104 HIS B CA 1
ATOM 2532 C C . HIS B 1 104 ? -20.859 -2.006 -0.996 1 54.97 104 HIS B C 1
ATOM 2534 O O . HIS B 1 104 ? -21.109 -2.91 -1.795 1 54.97 104 HIS B O 1
ATOM 2540 N N . LEU B 1 105 ? -19.688 -1.697 -0.531 1 59.47 105 LEU B N 1
ATOM 2541 C CA . LEU B 1 105 ? -18.797 -2.857 -0.567 1 59.47 105 LEU B CA 1
ATOM 2542 C C . LEU B 1 105 ? -19.203 -3.885 0.483 1 59.47 105 LEU B C 1
ATOM 2544 O O . LEU B 1 105 ? -19.469 -3.533 1.637 1 59.47 105 LEU B O 1
ATOM 2548 N N . SER B 1 106 ? -19.797 -5.012 -0.009 1 58.06 106 SER B N 1
ATOM 2549 C CA . SER B 1 106 ? -20.125 -6.125 0.876 1 58.06 106 SER B CA 1
ATOM 2550 C C . SER B 1 106 ? -19.016 -7.16 0.911 1 58.06 106 SER B C 1
ATOM 2552 O O . SER B 1 106 ? -18.578 -7.641 -0.135 1 58.06 106 SER B O 1
ATOM 2554 N N . ILE B 1 107 ? -18.422 -7.34 2.01 1 61.53 107 ILE B N 1
ATOM 2555 C CA . ILE B 1 107 ? -17.359 -8.336 2.168 1 61.53 107 ILE B CA 1
ATOM 2556 C C . ILE B 1 107 ? -17.953 -9.641 2.678 1 61.53 107 ILE B C 1
ATOM 2558 O O . ILE B 1 107 ? -17.578 -10.133 3.742 1 61.53 107 ILE B O 1
ATOM 2562 N N . ASP B 1 108 ? -19.172 -9.891 2.434 1 58.03 108 ASP B N 1
ATOM 2563 C CA . ASP B 1 108 ? -19.797 -11.125 2.926 1 58.03 108 ASP B CA 1
ATOM 2564 C C . ASP B 1 108 ? -19.328 -12.328 2.119 1 58.03 108 ASP B C 1
ATOM 2566 O O . ASP B 1 108 ? -20.047 -12.836 1.265 1 58.03 108 ASP B O 1
ATOM 2570 N N . VAL B 1 109 ? -17.953 -12.57 2.086 1 58.19 109 VAL B N 1
ATOM 2571 C CA . VAL B 1 109 ? -17.625 -13.719 1.248 1 58.19 109 VAL B CA 1
ATOM 2572 C C . VAL B 1 109 ? -17.188 -14.891 2.123 1 58.19 109 VAL B C 1
ATOM 2574 O O . VAL B 1 109 ? -16.219 -14.781 2.875 1 58.19 109 VAL B O 1
ATOM 2577 N N . GLU B 1 110 ? -18.125 -15.766 2.457 1 59.19 110 GLU B N 1
ATOM 2578 C CA . GLU B 1 110 ? -17.703 -17 3.109 1 59.19 110 GLU B CA 1
ATOM 2579 C C . GLU B 1 110 ? -16.938 -17.906 2.141 1 59.19 110 GLU B C 1
ATOM 2581 O O . GLU B 1 110 ? -17.422 -18.188 1.044 1 59.19 110 GLU B O 1
ATOM 2586 N N . PRO B 1 111 ? -15.648 -18.062 2.4 1 57.91 111 PRO B N 1
ATOM 2587 C CA . PRO B 1 111 ? -14.977 -19.031 1.52 1 57.91 111 PRO B CA 1
ATOM 2588 C C . PRO B 1 111 ? -15.672 -20.391 1.482 1 57.91 111 PRO B C 1
ATOM 2590 O O . PRO B 1 111 ? -16.219 -20.828 2.498 1 57.91 111 PRO B O 1
ATOM 2593 N N . THR B 1 112 ? -15.977 -20.797 0.301 1 60.84 112 THR B N 1
ATOM 2594 C CA . THR B 1 112 ? -16.531 -22.125 0.129 1 60.84 112 THR B CA 1
ATOM 2595 C C . THR B 1 112 ? -15.453 -23.203 0.313 1 60.84 112 THR B C 1
ATOM 2597 O O . THR B 1 112 ? -14.391 -23.125 -0.308 1 60.84 112 THR B O 1
ATOM 2600 N N . GLU B 1 113 ? -15.344 -23.766 1.445 1 66.44 113 GLU B N 1
ATOM 2601 C CA . GLU B 1 113 ? -14.461 -24.922 1.522 1 66.44 113 GLU B CA 1
ATOM 2602 C C . GLU B 1 113 ? -14.844 -25.984 0.486 1 66.44 113 GLU B C 1
ATOM 2604 O O . GLU B 1 113 ? -15.773 -26.766 0.698 1 66.44 113 GLU B O 1
ATOM 2609 N N . THR B 1 114 ? -14.438 -25.812 -0.736 1 73.12 114 THR B N 1
ATOM 2610 C CA . THR B 1 114 ? -14.742 -26.75 -1.81 1 73.12 114 THR B CA 1
ATOM 2611 C C . THR B 1 114 ? -13.461 -27.172 -2.529 1 73.12 114 THR B C 1
ATOM 2613 O O . THR B 1 114 ? -12.438 -26.5 -2.426 1 73.12 114 THR B O 1
ATOM 2616 N N . SER B 1 115 ? -13.531 -28.344 -2.986 1 78.25 115 SER B N 1
ATOM 2617 C CA . SER B 1 115 ? -12.469 -28.812 -3.871 1 78.25 115 SER B CA 1
ATOM 2618 C C . SER B 1 115 ? -12.883 -28.703 -5.336 1 78.25 115 SER B C 1
ATOM 2620 O O . SER B 1 115 ? -12.133 -29.109 -6.23 1 78.25 115 SER B O 1
ATOM 2622 N N . ASP B 1 116 ? -13.992 -28.094 -5.516 1 86.62 116 ASP B N 1
ATOM 2623 C CA . ASP B 1 116 ? -14.492 -27.906 -6.871 1 86.62 116 ASP B CA 1
ATOM 2624 C C . ASP B 1 116 ? -13.789 -26.734 -7.559 1 86.62 116 ASP B C 1
ATOM 2626 O O . ASP B 1 116 ? -13.875 -25.594 -7.102 1 86.62 116 ASP B O 1
ATOM 2630 N N . LEU B 1 117 ? -13.148 -27.047 -8.648 1 87.38 117 LEU B N 1
ATOM 2631 C CA . LEU B 1 117 ? -12.328 -26.062 -9.359 1 87.38 117 LEU B CA 1
ATOM 2632 C C . LEU B 1 117 ? -13.172 -24.891 -9.836 1 87.38 117 LEU B C 1
ATOM 2634 O O . LEU B 1 117 ? -12.719 -23.734 -9.789 1 87.38 117 LEU B O 1
ATOM 2638 N N . SER B 1 118 ? -14.359 -25.172 -10.289 1 86.56 118 SER B N 1
ATOM 2639 C CA . SER B 1 118 ? -15.227 -24.109 -10.781 1 86.56 118 SER B CA 1
ATOM 2640 C C . SER B 1 118 ? -15.641 -23.172 -9.656 1 86.56 118 SER B C 1
ATOM 2642 O O . SER B 1 118 ? -15.688 -21.953 -9.852 1 86.56 118 SER B O 1
ATOM 2644 N N . ALA B 1 119 ? -15.906 -23.781 -8.555 1 88.12 119 ALA B N 1
ATOM 2645 C CA . ALA B 1 119 ? -16.281 -22.969 -7.395 1 88.12 119 ALA B CA 1
ATOM 2646 C C . ALA B 1 119 ? -15.094 -22.125 -6.914 1 88.12 119 ALA B C 1
ATOM 2648 O O . ALA B 1 119 ? -15.266 -20.969 -6.535 1 88.12 119 ALA B O 1
ATOM 2649 N N . LEU B 1 120 ? -13.961 -22.719 -6.914 1 89.88 120 LEU B N 1
ATOM 2650 C CA . LEU B 1 120 ? -12.758 -22.016 -6.5 1 89.88 120 LEU B CA 1
ATOM 2651 C C . LEU B 1 120 ? -12.453 -20.859 -7.461 1 89.88 120 LEU B C 1
ATOM 2653 O O . LEU B 1 120 ? -12.047 -19.781 -7.031 1 89.88 120 LEU B O 1
ATOM 2657 N N . ALA B 1 121 ? -12.695 -21.109 -8.688 1 90.25 121 ALA B N 1
ATOM 2658 C CA . ALA B 1 121 ? -12.477 -20.062 -9.688 1 90.25 121 ALA B CA 1
ATOM 2659 C C . ALA B 1 121 ? -13.461 -18.906 -9.508 1 90.25 121 ALA B C 1
ATOM 2661 O O . ALA B 1 121 ? -13.102 -17.75 -9.688 1 90.25 121 ALA B O 1
ATOM 2662 N N . ALA B 1 122 ? -14.625 -19.281 -9.156 1 87.75 122 ALA B N 1
ATOM 2663 C CA . ALA B 1 122 ? -15.625 -18.25 -8.883 1 87.75 122 ALA B CA 1
ATOM 2664 C C . ALA B 1 122 ? -15.227 -17.406 -7.668 1 87.75 122 ALA B C 1
ATOM 2666 O O . ALA B 1 122 ? -15.391 -16.188 -7.676 1 87.75 122 ALA B O 1
ATOM 2667 N N . ASP B 1 123 ? -14.766 -18.078 -6.676 1 87.75 123 ASP B N 1
ATOM 2668 C CA . ASP B 1 123 ? -14.281 -17.375 -5.496 1 87.75 123 ASP B CA 1
ATOM 2669 C C . ASP B 1 123 ? -13.109 -16.469 -5.84 1 87.75 123 ASP B C 1
ATOM 2671 O O . ASP B 1 123 ? -13.031 -15.328 -5.352 1 87.75 123 ASP B O 1
ATOM 2675 N N . LEU B 1 124 ? -12.227 -16.938 -6.625 1 91 124 LEU B N 1
ATOM 2676 C CA . LEU B 1 124 ? -11.086 -16.156 -7.062 1 91 124 LEU B CA 1
ATOM 2677 C C . LEU B 1 124 ? -11.531 -14.867 -7.746 1 91 124 LEU B C 1
ATOM 2679 O O . LEU B 1 124 ? -11.031 -13.789 -7.434 1 91 124 LEU B O 1
ATOM 2683 N N . ARG B 1 125 ? -12.484 -14.977 -8.609 1 89 125 ARG B N 1
ATOM 2684 C CA . ARG B 1 125 ? -13.016 -13.82 -9.32 1 89 125 ARG B CA 1
ATOM 2685 C C . ARG B 1 125 ? -13.648 -12.828 -8.344 1 89 125 ARG B C 1
ATOM 2687 O O . ARG B 1 125 ? -13.422 -11.617 -8.445 1 89 125 ARG B O 1
ATOM 2694 N N . ARG B 1 126 ? -14.391 -13.352 -7.504 1 86 126 ARG B N 1
ATOM 2695 C CA . ARG B 1 126 ? -15.094 -12.516 -6.535 1 86 126 ARG B CA 1
ATOM 2696 C C . ARG B 1 126 ? -14.109 -11.742 -5.664 1 86 126 ARG B C 1
ATOM 2698 O O . ARG B 1 126 ? -14.25 -10.531 -5.473 1 86 126 ARG B O 1
ATOM 2705 N N . PHE B 1 127 ? -13.117 -12.43 -5.148 1 87 127 PHE B N 1
ATOM 2706 C CA . PHE B 1 127 ? -12.172 -11.789 -4.246 1 87 127 PHE B CA 1
ATOM 2707 C C . PHE B 1 127 ? -11.258 -10.828 -5.004 1 87 127 PHE B C 1
ATOM 2709 O O . PHE B 1 127 ? -10.852 -9.797 -4.469 1 87 127 PHE B O 1
ATOM 2716 N N . GLU B 1 128 ? -10.953 -11.195 -6.207 1 88.31 128 GLU B N 1
ATOM 2717 C CA . GLU B 1 128 ? -10.156 -10.281 -7.02 1 88.31 128 GLU B CA 1
ATOM 2718 C C . GLU B 1 128 ? -10.922 -8.992 -7.305 1 88.31 128 GLU B C 1
ATOM 2720 O O . GLU B 1 128 ? -10.359 -7.898 -7.238 1 88.31 128 GLU B O 1
ATOM 2725 N N . ARG B 1 129 ? -12.148 -9.133 -7.645 1 84.38 129 ARG B N 1
ATOM 2726 C CA . ARG B 1 129 ? -12.992 -7.961 -7.863 1 84.38 129 ARG B CA 1
ATOM 2727 C C . ARG B 1 129 ? -13.07 -7.105 -6.602 1 84.38 129 ARG B C 1
ATOM 2729 O O . ARG B 1 129 ? -12.992 -5.879 -6.676 1 84.38 129 ARG B O 1
ATOM 2736 N N . LEU B 1 130 ? -13.25 -7.781 -5.512 1 84.25 130 LEU B N 1
ATOM 2737 C CA . LEU B 1 130 ? -13.328 -7.07 -4.242 1 84.25 130 LEU B CA 1
ATOM 2738 C C . LEU B 1 130 ? -12.023 -6.352 -3.934 1 84.25 130 LEU B C 1
ATOM 2740 O O . LEU B 1 130 ? -12.031 -5.215 -3.453 1 84.25 130 LEU B O 1
ATOM 2744 N N . ARG B 1 131 ? -10.914 -7.008 -4.156 1 87.25 131 ARG B N 1
ATOM 2745 C CA . ARG B 1 131 ? -9.609 -6.391 -3.953 1 87.25 131 ARG B CA 1
ATOM 2746 C C . ARG B 1 131 ? -9.477 -5.105 -4.766 1 87.25 131 ARG B C 1
ATOM 2748 O O . ARG B 1 131 ? -8.992 -4.09 -4.258 1 87.25 131 ARG B O 1
ATOM 2755 N N . ASN B 1 132 ? -9.914 -5.148 -5.98 1 85.56 132 ASN B N 1
ATOM 2756 C CA . ASN B 1 132 ? -9.844 -3.984 -6.855 1 85.56 132 ASN B CA 1
ATOM 2757 C C . ASN B 1 132 ? -10.789 -2.877 -6.398 1 85.56 132 ASN B C 1
ATOM 2759 O O . ASN B 1 132 ? -10.43 -1.697 -6.434 1 85.56 132 ASN B O 1
ATOM 2763 N N . GLU B 1 133 ? -11.938 -3.275 -5.996 1 82.81 133 GLU B N 1
ATOM 2764 C CA . GLU B 1 133 ? -12.906 -2.303 -5.504 1 82.81 133 GLU B CA 1
ATOM 2765 C C . GLU B 1 133 ? -12.406 -1.627 -4.23 1 82.81 133 GLU B C 1
ATOM 2767 O O . GLU B 1 133 ? -12.57 -0.417 -4.059 1 82.81 133 GLU B O 1
ATOM 2772 N N . LEU B 1 134 ? -11.844 -2.402 -3.381 1 86.12 134 LEU B N 1
ATOM 2773 C CA . LEU B 1 134 ? -11.32 -1.859 -2.135 1 86.12 134 LEU B CA 1
ATOM 2774 C C . LEU B 1 134 ? -10.156 -0.905 -2.404 1 86.12 134 LEU B C 1
ATOM 2776 O O . LEU B 1 134 ? -10.016 0.114 -1.725 1 86.12 134 LEU B O 1
ATOM 2780 N N . SER B 1 135 ? -9.359 -1.233 -3.352 1 86.69 135 SER B N 1
ATOM 2781 C CA . SER B 1 135 ? -8.266 -0.351 -3.732 1 86.69 135 SER B CA 1
ATOM 2782 C C . SER B 1 135 ? -8.781 0.986 -4.25 1 86.69 135 SER B C 1
ATOM 2784 O O . SER B 1 135 ? -8.273 2.043 -3.867 1 86.69 135 SER B O 1
ATOM 2786 N N . LEU B 1 136 ? -9.797 0.913 -5.102 1 83.5 136 LEU B N 1
ATOM 2787 C CA . LEU B 1 136 ? -10.398 2.131 -5.637 1 83.5 136 LEU B CA 1
ATOM 2788 C C . LEU B 1 136 ? -11.023 2.963 -4.52 1 83.5 136 LEU B C 1
ATOM 2790 O O . LEU B 1 136 ? -10.883 4.188 -4.5 1 83.5 136 LEU B O 1
ATOM 2794 N N . ALA B 1 137 ? -11.656 2.283 -3.629 1 83.5 137 ALA B N 1
ATOM 2795 C CA . ALA B 1 137 ? -12.281 2.971 -2.5 1 83.5 137 ALA B CA 1
ATOM 2796 C C . ALA B 1 137 ? -11.234 3.664 -1.634 1 83.5 137 ALA B C 1
ATOM 2798 O O . ALA B 1 137 ? -11.445 4.785 -1.171 1 83.5 137 ALA B O 1
ATOM 2799 N N . GLN B 1 138 ? -10.188 3 -1.406 1 87 138 GLN B N 1
ATOM 2800 C CA . GLN B 1 138 ? -9.117 3.572 -0.599 1 87 138 GLN B CA 1
ATOM 2801 C C . GLN B 1 138 ? -8.547 4.832 -1.246 1 87 138 GLN B C 1
ATOM 2803 O O . GLN B 1 138 ? -8.234 5.805 -0.555 1 87 138 GLN B O 1
ATOM 2808 N N . ARG B 1 139 ? -8.414 4.781 -2.533 1 84.81 139 ARG B N 1
ATOM 2809 C CA . ARG B 1 139 ? -7.941 5.953 -3.266 1 84.81 139 ARG B CA 1
ATOM 2810 C C . ARG B 1 139 ? -8.906 7.121 -3.117 1 84.81 139 ARG B C 1
ATOM 2812 O O . ARG B 1 139 ? -8.492 8.258 -2.914 1 84.81 139 ARG B O 1
ATOM 2819 N N . TRP B 1 140 ? -10.094 6.809 -3.26 1 84.31 140 TRP B N 1
ATOM 2820 C CA . TRP B 1 140 ? -11.133 7.832 -3.131 1 84.31 140 TRP B CA 1
ATOM 2821 C C . TRP B 1 140 ? -11.125 8.438 -1.731 1 84.31 140 TRP B C 1
ATOM 2823 O O . TRP B 1 140 ? -11.164 9.664 -1.579 1 84.31 140 TRP B O 1
ATOM 2833 N N . VAL B 1 141 ? -11.078 7.605 -0.75 1 86.56 141 VAL B N 1
ATOM 2834 C CA . VAL B 1 141 ? -11.086 8.062 0.636 1 86.56 141 VAL B CA 1
ATOM 2835 C C . VAL B 1 141 ? -9.867 8.93 0.907 1 86.56 141 VAL B C 1
ATOM 2837 O O . VAL B 1 141 ? -9.961 9.945 1.606 1 86.56 141 VAL B O 1
ATOM 2840 N N . GLN B 1 142 ? -8.766 8.539 0.403 1 87.88 142 GLN B N 1
ATOM 2841 C CA . GLN B 1 142 ? -7.559 9.344 0.579 1 87.88 142 GLN B CA 1
ATOM 2842 C C . GLN B 1 142 ? -7.742 10.75 0.01 1 87.88 142 GLN B C 1
ATOM 2844 O O . GLN B 1 142 ? -7.293 11.727 0.607 1 87.88 142 GLN B O 1
ATOM 2849 N N . GLY B 1 143 ? -8.32 10.773 -1.152 1 85.19 143 GLY B N 1
ATOM 2850 C CA . GLY B 1 143 ? -8.617 12.07 -1.736 1 85.19 143 GLY B CA 1
ATOM 2851 C C . GLY B 1 143 ? -9.539 12.914 -0.876 1 85.19 143 GLY B C 1
ATOM 2852 O O . GLY B 1 143 ? -9.289 14.102 -0.669 1 85.19 143 GLY B O 1
ATOM 2853 N N . ARG B 1 144 ? -10.531 12.305 -0.372 1 85.88 144 ARG B N 1
ATOM 2854 C CA . ARG B 1 144 ? -11.484 13.016 0.476 1 85.88 144 ARG B CA 1
ATOM 2855 C C . ARG B 1 144 ? -10.82 13.492 1.763 1 85.88 144 ARG B C 1
ATOM 2857 O O . ARG B 1 144 ? -11.094 14.602 2.229 1 85.88 144 ARG B O 1
ATOM 2864 N N . LEU B 1 145 ? -10.039 12.656 2.299 1 88.56 145 LEU B N 1
ATOM 2865 C CA . LEU B 1 145 ? -9.312 13.016 3.512 1 88.56 145 LEU B CA 1
ATOM 2866 C C . LEU B 1 145 ? -8.414 14.227 3.266 1 88.56 145 LEU B C 1
ATOM 2868 O O . LEU B 1 145 ? -8.367 15.148 4.086 1 88.56 145 LEU B O 1
ATOM 2872 N N . THR B 1 146 ? -7.781 14.227 2.188 1 87.75 146 THR B N 1
ATOM 2873 C CA . THR B 1 146 ? -6.914 15.352 1.837 1 87.75 146 THR B CA 1
ATOM 2874 C C . THR B 1 146 ? -7.727 16.641 1.691 1 87.75 146 THR B C 1
ATOM 2876 O O . THR B 1 146 ? -7.32 17.688 2.18 1 87.75 146 THR B O 1
ATOM 2879 N N . ASP B 1 147 ? -8.859 16.5 1.06 1 86.56 147 ASP B N 1
ATOM 2880 C CA . ASP B 1 147 ? -9.734 17.656 0.885 1 86.56 147 ASP B CA 1
ATOM 2881 C C . ASP B 1 147 ? -10.172 18.219 2.234 1 86.56 147 ASP B C 1
ATOM 2883 O O . ASP B 1 147 ? -10.156 19.438 2.441 1 86.56 147 ASP B O 1
ATOM 2887 N N . VAL B 1 148 ? -10.594 17.375 3.102 1 88.31 148 VAL B N 1
ATOM 2888 C CA . VAL B 1 148 ? -11.078 17.797 4.414 1 88.31 148 VAL B CA 1
ATOM 2889 C C . VAL B 1 148 ? -9.945 18.469 5.184 1 88.31 148 VAL B C 1
ATOM 2891 O O . VAL B 1 148 ? -10.164 19.5 5.832 1 88.31 148 VAL B O 1
ATOM 2894 N N . MET B 1 149 ? -8.82 17.953 5.141 1 88.5 149 MET B N 1
ATOM 2895 C CA . MET B 1 149 ? -7.688 18.531 5.852 1 88.5 149 MET B CA 1
ATOM 2896 C C . MET B 1 149 ? -7.328 19.906 5.285 1 88.5 149 MET B C 1
ATOM 2898 O O . MET B 1 149 ? -6.969 20.812 6.035 1 88.5 149 MET B O 1
ATOM 2902 N N . GLU B 1 150 ? -7.387 20 4.008 1 85.5 150 GLU B N 1
ATOM 2903 C CA . GLU B 1 150 ? -7.168 21.297 3.391 1 85.5 150 GLU B CA 1
ATOM 2904 C C . GLU B 1 150 ? -8.195 22.312 3.879 1 85.5 150 GLU B C 1
ATOM 2906 O O . GLU B 1 150 ? -7.84 23.453 4.223 1 85.5 150 GLU B O 1
ATOM 2911 N N . GLN B 1 151 ? -9.398 21.922 3.906 1 87.88 151 GLN B N 1
ATOM 2912 C CA . GLN B 1 151 ? -10.469 22.797 4.363 1 87.88 151 GLN B CA 1
ATOM 2913 C C . GLN B 1 151 ? -10.297 23.156 5.84 1 87.88 151 GLN B C 1
ATOM 2915 O O . GLN B 1 151 ? -10.57 24.281 6.246 1 87.88 151 GLN B O 1
ATOM 2920 N N . LEU B 1 152 ? -9.93 22.188 6.594 1 87.94 152 LEU B N 1
ATOM 2921 C CA . LEU B 1 152 ? -9.656 22.438 8 1 87.94 152 LEU B CA 1
ATOM 2922 C C . LEU B 1 152 ? -8.555 23.484 8.156 1 87.94 152 LEU B C 1
ATOM 2924 O O . LEU B 1 152 ? -8.672 24.391 8.984 1 87.94 152 LEU B O 1
ATOM 2928 N N . GLY B 1 153 ? -7.512 23.297 7.438 1 84.62 153 GLY B N 1
ATOM 2929 C CA . GLY B 1 153 ? -6.426 24.266 7.469 1 84.62 153 GLY B CA 1
ATOM 2930 C C . GLY B 1 153 ? -6.875 25.672 7.137 1 84.62 153 GLY B C 1
ATOM 2931 O O . GLY B 1 153 ? -6.406 26.641 7.746 1 84.62 153 GLY B O 1
ATOM 2932 N N . GLU B 1 154 ? -7.812 25.781 6.258 1 84.12 154 GLU B N 1
ATOM 2933 C CA . GLU B 1 154 ? -8.336 27.094 5.855 1 84.12 154 GLU B CA 1
ATOM 2934 C C . GLU B 1 154 ? -9.25 27.672 6.926 1 84.12 154 GLU B C 1
ATOM 2936 O O . GLU B 1 154 ? -9.312 28.891 7.105 1 84.12 154 GLU B O 1
ATOM 2941 N N . ALA B 1 155 ? -9.898 26.781 7.516 1 83.81 155 ALA B N 1
ATOM 2942 C CA . ALA B 1 155 ? -10.898 27.203 8.492 1 83.81 155 ALA B CA 1
ATOM 2943 C C . ALA B 1 155 ? -10.234 27.641 9.797 1 83.81 155 ALA B C 1
ATOM 2945 O O . ALA B 1 155 ? -10.773 28.484 10.516 1 83.81 155 ALA B O 1
ATOM 2946 N N . VAL B 1 156 ? -9.164 27 10.148 1 81.31 156 VAL B N 1
ATOM 2947 C CA . VAL B 1 156 ? -8.492 27.297 11.406 1 81.31 156 VAL B CA 1
ATOM 2948 C C . VAL B 1 156 ? -7.668 28.578 11.258 1 81.31 156 VAL B C 1
ATOM 2950 O O . VAL B 1 156 ? -6.816 28.672 10.375 1 81.31 156 VAL B O 1
ATOM 2953 N N . ASP B 1 157 ? -8.125 29.703 10.664 1 64.31 157 ASP B N 1
ATOM 2954 C CA . ASP B 1 157 ? -7.641 31.047 10.359 1 64.31 157 ASP B CA 1
ATOM 2955 C C . ASP B 1 157 ? -6.332 31.344 11.086 1 64.31 157 ASP B C 1
ATOM 2957 O O . ASP B 1 157 ? -5.816 32.469 11.023 1 64.31 157 ASP B O 1
ATOM 2961 N N . ASP B 1 158 ? -5.863 30.438 11.984 1 59.25 158 ASP B N 1
ATOM 2962 C CA . ASP B 1 158 ? -4.793 31.047 12.766 1 59.25 158 ASP B CA 1
ATOM 2963 C C . ASP B 1 158 ? -3.445 30.406 12.445 1 59.25 158 ASP B C 1
ATOM 2965 O O . ASP B 1 158 ? -3.385 29.391 11.75 1 59.25 158 ASP B O 1
ATOM 2969 N N . GLY B 1 159 ? -2.27 31.234 12.188 1 57.78 159 GLY B N 1
ATOM 2970 C CA . GLY B 1 159 ? -0.856 30.984 11.961 1 57.78 159 GLY B CA 1
ATOM 2971 C C . GLY B 1 159 ? -0.46 29.547 12.234 1 57.78 159 GLY B C 1
ATOM 2972 O O . GLY B 1 159 ? 0.515 29.047 11.672 1 57.78 159 GLY B O 1
ATOM 2973 N N . ASP B 1 160 ? -1.365 28.656 13.062 1 69.19 160 ASP B N 1
ATOM 2974 C CA . ASP B 1 160 ? -0.963 27.312 13.445 1 69.19 160 ASP B CA 1
ATOM 2975 C C . ASP B 1 160 ? -1.907 26.266 12.852 1 69.19 160 ASP B C 1
ATOM 2977 O O . ASP B 1 160 ? -2.242 25.281 13.508 1 69.19 160 ASP B O 1
ATOM 2981 N N . SER B 1 161 ? -2.303 26.562 11.625 1 82.31 161 SER B N 1
ATOM 2982 C CA . SER B 1 161 ? -3.326 25.719 11 1 82.31 161 SER B CA 1
ATOM 2983 C C . SER B 1 161 ? -2.838 24.297 10.828 1 82.31 161 SER B C 1
ATOM 2985 O O . SER B 1 161 ? -3.58 23.344 11.086 1 82.31 161 SER B O 1
ATOM 2987 N N . ARG B 1 162 ? -1.552 24.172 10.672 1 84.88 162 ARG B N 1
ATOM 2988 C CA . ARG B 1 162 ? -1.031 22.828 10.406 1 84.88 162 ARG B CA 1
ATOM 2989 C C . ARG B 1 162 ? -1.026 21.984 11.68 1 84.88 162 ARG B C 1
ATOM 2991 O O . ARG B 1 162 ? -1.416 20.812 11.656 1 84.88 162 ARG B O 1
ATOM 2998 N N . LEU B 1 163 ? -0.644 22.641 12.672 1 89 163 LEU B N 1
ATOM 2999 C CA . LEU B 1 163 ? -0.617 21.922 13.938 1 89 163 LEU B CA 1
ATOM 3000 C C . LEU B 1 163 ? -2.023 21.5 14.359 1 89 163 LEU B C 1
ATOM 3002 O O . LEU B 1 163 ? -2.221 20.406 14.875 1 89 163 LEU B O 1
ATOM 3006 N N . THR B 1 164 ? -2.924 22.406 14.164 1 90.69 164 THR B N 1
ATOM 3007 C CA . THR B 1 164 ? -4.309 22.109 14.5 1 90.69 164 THR B CA 1
ATOM 3008 C C . THR B 1 164 ? -4.805 20.906 13.711 1 90.69 164 THR B C 1
ATOM 3010 O O . THR B 1 164 ? -5.426 20 14.273 1 90.69 164 THR B O 1
ATOM 3013 N N . VAL B 1 165 ? -4.469 20.891 12.453 1 90.81 165 VAL B N 1
ATOM 3014 C CA . VAL B 1 165 ? -4.891 19.797 11.602 1 90.81 165 VAL B CA 1
ATOM 3015 C C . VAL B 1 165 ? -4.25 18.484 12.078 1 90.81 165 VAL B C 1
ATOM 3017 O O . VAL B 1 165 ? -4.914 17.453 12.156 1 90.81 165 VAL B O 1
ATOM 3020 N N . GLU B 1 166 ? -3.045 18.516 12.453 1 90.88 166 GLU B N 1
ATOM 3021 C CA . GLU B 1 166 ? -2.342 17.328 12.953 1 90.88 166 GLU B CA 1
ATOM 3022 C C . GLU B 1 166 ? -3.008 16.781 14.211 1 90.88 166 GLU B C 1
ATOM 3024 O O . GLU B 1 166 ? -3.172 15.562 14.352 1 90.88 166 GLU B O 1
ATOM 3029 N N . ILE B 1 167 ? -3.322 17.688 15.062 1 93 167 ILE B N 1
ATOM 3030 C CA . ILE B 1 167 ? -3.957 17.297 16.312 1 93 167 ILE B CA 1
ATOM 3031 C C . ILE B 1 167 ? -5.301 16.625 16.016 1 93 167 ILE B C 1
ATOM 3033 O O . ILE B 1 167 ? -5.613 15.578 16.578 1 93 167 ILE B O 1
ATOM 3037 N N . LEU B 1 168 ? -6.027 17.266 15.141 1 92.88 168 LEU B N 1
ATOM 3038 C CA . LEU B 1 168 ? -7.336 16.719 14.797 1 92.88 168 LEU B CA 1
ATOM 3039 C C . LEU B 1 168 ? -7.207 15.352 14.141 1 92.88 168 LEU B C 1
ATOM 3041 O O . LEU B 1 168 ? -8.023 14.469 14.383 1 92.88 168 LEU B O 1
ATOM 3045 N N . LEU B 1 169 ? -6.215 15.172 13.336 1 91 169 LEU B N 1
ATOM 3046 C CA . LEU B 1 169 ? -5.965 13.883 12.695 1 91 169 LEU B CA 1
ATOM 3047 C C . LEU B 1 169 ? -5.676 12.805 13.734 1 91 169 LEU B C 1
ATOM 3049 O O . LEU B 1 169 ? -6.176 11.688 13.625 1 91 169 LEU B O 1
ATOM 3053 N N . GLU B 1 170 ? -4.867 13.141 14.719 1 92.19 170 GLU B N 1
ATOM 3054 C CA . GLU B 1 170 ? -4.559 12.195 15.781 1 92.19 170 GLU B CA 1
ATOM 3055 C C . GLU B 1 170 ? -5.809 11.82 16.578 1 92.19 170 GLU B C 1
ATOM 3057 O O . GLU B 1 170 ? -5.996 10.664 16.938 1 92.19 170 GLU B O 1
ATOM 3062 N N . LEU B 1 171 ? -6.637 12.781 16.734 1 94.31 171 LEU B N 1
ATOM 3063 C CA . LEU B 1 171 ? -7.844 12.547 17.531 1 94.31 171 LEU B CA 1
ATOM 3064 C C . LEU B 1 171 ? -8.875 11.766 16.719 1 94.31 171 LEU B C 1
ATOM 3066 O O . LEU B 1 171 ? -9.766 11.141 17.297 1 94.31 171 LEU B O 1
ATOM 3070 N N . ALA B 1 172 ? -8.781 11.898 15.445 1 90.69 172 ALA B N 1
ATOM 3071 C CA . ALA B 1 172 ? -9.672 11.117 14.586 1 90.69 172 ALA B CA 1
ATOM 3072 C C . ALA B 1 172 ? -9.383 9.625 14.703 1 90.69 172 ALA B C 1
ATOM 3074 O O . ALA B 1 172 ? -10.266 8.797 14.469 1 90.69 172 ALA B O 1
ATOM 3075 N N . ASP B 1 173 ? -8.18 9.289 14.992 1 87.5 173 ASP B N 1
ATOM 3076 C CA . ASP B 1 173 ? -7.777 7.895 15.156 1 87.5 173 ASP B CA 1
ATOM 3077 C C . ASP B 1 173 ? -8.18 7.367 16.531 1 87.5 173 ASP B C 1
ATOM 3079 O O . ASP B 1 173 ? -8.25 6.152 16.734 1 87.5 173 ASP B O 1
ATOM 3083 N N . GLY B 1 174 ? -8.375 8.305 17.469 1 89.69 174 GLY B N 1
ATOM 3084 C CA . GLY B 1 174 ? -8.781 7.938 18.812 1 89.69 174 GLY B CA 1
ATOM 3085 C C . GLY B 1 174 ? -8.484 9.023 19.828 1 89.69 174 GLY B C 1
ATOM 3086 O O . GLY B 1 174 ? -7.805 10 19.531 1 89.69 174 GLY B O 1
ATOM 3087 N N . SER B 1 175 ? -9.039 8.836 20.953 1 94.44 175 SER B N 1
ATOM 3088 C CA . SER B 1 175 ? -8.805 9.797 22.016 1 94.44 175 SER B CA 1
ATOM 3089 C C . SER B 1 175 ? -7.355 9.766 22.484 1 94.44 175 SER B C 1
ATOM 3091 O O . SER B 1 175 ? -6.66 8.766 22.297 1 94.44 175 SER B O 1
ATOM 3093 N N . ALA B 1 176 ? -6.898 10.898 23.016 1 96.31 176 ALA B N 1
ATOM 3094 C CA . ALA B 1 176 ? -5.516 10.984 23.484 1 96.31 176 ALA B CA 1
ATOM 3095 C C . ALA B 1 176 ? -5.352 12.102 24.5 1 96.31 176 ALA B C 1
ATOM 3097 O O . ALA B 1 176 ? -6.121 13.07 24.516 1 96.31 176 ALA B O 1
ATOM 3098 N N . SER B 1 177 ? -4.422 11.922 25.359 1 96.56 177 SER B N 1
ATOM 3099 C CA . SER B 1 177 ? -4.094 12.992 26.297 1 96.56 177 SER B CA 1
ATOM 3100 C C . SER B 1 177 ? -3.311 14.109 25.625 1 96.56 177 SER B C 1
ATOM 3102 O O . SER B 1 177 ? -2.732 13.906 24.547 1 96.56 177 SER B O 1
ATOM 3104 N N . ALA B 1 178 ? -3.311 15.273 26.297 1 96.06 178 ALA B N 1
ATOM 3105 C CA . ALA B 1 178 ? -2.537 16.391 25.766 1 96.06 178 ALA B CA 1
ATOM 3106 C C . ALA B 1 178 ? -1.058 16.031 25.656 1 96.06 178 ALA B C 1
ATOM 3108 O O . ALA B 1 178 ? -0.383 16.422 24.703 1 96.06 178 ALA B O 1
ATOM 3109 N N . GLN B 1 179 ? -0.61 15.234 26.609 1 95.75 179 GLN B N 1
ATOM 3110 C CA . GLN B 1 179 ? 0.791 14.828 26.625 1 95.75 179 GLN B CA 1
ATOM 3111 C C . GLN B 1 179 ? 1.101 13.883 25.469 1 95.75 179 GLN B C 1
ATOM 3113 O O . GLN B 1 179 ? 2.137 14.016 24.812 1 95.75 179 GLN B O 1
ATOM 3118 N N . ALA B 1 180 ? 0.197 12.977 25.266 1 96.44 180 ALA B N 1
ATOM 3119 C CA . ALA B 1 180 ? 0.377 12.039 24.156 1 96.44 180 ALA B CA 1
ATOM 3120 C C . ALA B 1 180 ? 0.359 12.773 22.812 1 96.44 180 ALA B C 1
ATOM 3122 O O . ALA B 1 180 ? 1.188 12.5 21.938 1 96.44 180 ALA B O 1
ATOM 3123 N N . LEU B 1 181 ? -0.582 13.711 22.672 1 96.12 181 LEU B N 1
ATOM 3124 C CA . LEU B 1 181 ? -0.691 14.484 21.438 1 96.12 181 LEU B CA 1
ATOM 3125 C C . LEU B 1 181 ? 0.573 15.297 21.188 1 96.12 181 LEU B C 1
ATOM 3127 O O . LEU B 1 181 ? 1.062 15.375 20.062 1 96.12 181 LEU B O 1
ATOM 3131 N N . SER B 1 182 ? 1.112 15.891 22.266 1 95.94 182 SER B N 1
ATOM 3132 C CA . SER B 1 182 ? 2.334 16.688 22.172 1 95.94 182 SER B CA 1
ATOM 3133 C C . SER B 1 182 ? 3.484 15.859 21.609 1 95.94 182 SER B C 1
ATOM 3135 O O . SER B 1 182 ? 4.223 16.328 20.734 1 95.94 182 SER B O 1
ATOM 3137 N N . ARG B 1 183 ? 3.588 14.617 22.016 1 93.62 183 ARG B N 1
ATOM 3138 C CA . ARG B 1 183 ? 4.645 13.727 21.547 1 93.62 183 ARG B CA 1
ATOM 3139 C C . ARG B 1 183 ? 4.418 13.328 20.094 1 93.62 183 ARG B C 1
ATOM 3141 O O . ARG B 1 183 ? 5.352 13.328 19.281 1 93.62 183 ARG B O 1
ATOM 3148 N N . ARG B 1 184 ? 3.186 13.109 19.766 1 90.38 184 ARG B N 1
ATOM 3149 C CA . ARG B 1 184 ? 2.852 12.586 18.438 1 90.38 184 ARG B CA 1
ATOM 3150 C C . ARG B 1 184 ? 3.021 13.656 17.375 1 90.38 184 ARG B C 1
ATOM 3152 O O . ARG B 1 184 ? 3.451 13.359 16.25 1 90.38 184 ARG B O 1
ATOM 3159 N N . VAL B 1 185 ? 2.689 14.906 17.781 1 90.31 185 VAL B N 1
ATOM 3160 C CA . VAL B 1 185 ? 2.732 15.961 16.766 1 90.31 185 VAL B CA 1
ATOM 3161 C C . VAL B 1 185 ? 4.008 16.781 16.938 1 90.31 185 VAL B C 1
ATOM 3163 O O . VAL B 1 185 ? 4.219 17.766 16.219 1 90.31 185 VAL B O 1
ATOM 3166 N N . ASP B 1 186 ? 4.836 16.391 17.938 1 88 186 ASP B N 1
ATOM 3167 C CA . ASP B 1 186 ? 6.121 17.031 18.203 1 88 186 ASP B CA 1
ATOM 3168 C C . ASP B 1 186 ? 5.949 18.531 18.422 1 88 186 ASP B C 1
ATOM 3170 O O . ASP B 1 186 ? 6.578 19.344 17.734 1 88 186 ASP B O 1
ATOM 3174 N N . ALA B 1 187 ? 5.117 18.906 19.344 1 91.75 187 ALA B N 1
ATOM 3175 C CA . ALA B 1 187 ? 4.855 20.281 19.75 1 91.75 187 ALA B CA 1
ATOM 3176 C C . ALA B 1 187 ? 4.828 20.406 21.281 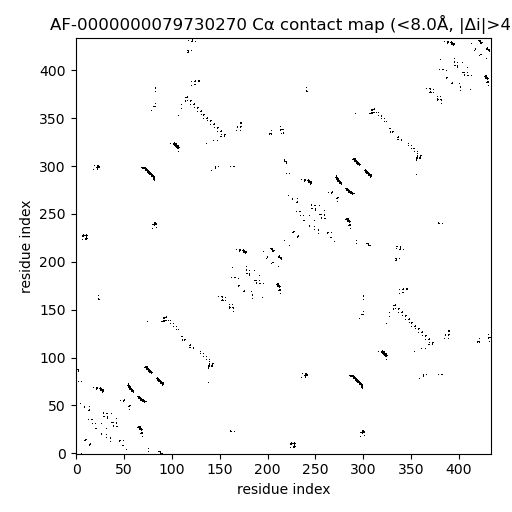1 91.75 187 ALA B C 1
ATOM 3178 O O . ALA B 1 187 ? 4.473 19.469 21.969 1 91.75 187 ALA B O 1
ATOM 3179 N N . PRO B 1 188 ? 5.258 21.516 21.812 1 93.81 188 PRO B N 1
ATOM 3180 C CA . PRO B 1 188 ? 5.27 21.703 23.266 1 93.81 188 PRO B CA 1
ATOM 3181 C C . PRO B 1 188 ? 3.889 21.516 23.891 1 93.81 188 PRO B C 1
ATOM 3183 O O . PRO B 1 188 ? 2.885 21.953 23.328 1 93.81 188 PRO B O 1
ATOM 3186 N N . PRO B 1 189 ? 3.893 20.922 25.047 1 94.75 189 PRO B N 1
ATOM 3187 C CA . PRO B 1 189 ? 2.621 20.594 25.688 1 94.75 189 PRO B CA 1
ATOM 3188 C C . PRO B 1 189 ? 1.759 21.828 25.938 1 94.75 189 PRO B C 1
ATOM 3190 O O . PRO B 1 189 ? 0.55 21.812 25.703 1 94.75 189 PRO B O 1
ATOM 3193 N N . PRO B 1 190 ? 2.301 22.938 26.391 1 95.06 190 PRO B N 1
ATOM 3194 C CA . PRO B 1 190 ? 1.442 24.094 26.625 1 95.06 190 PRO B CA 1
ATOM 3195 C C . PRO B 1 190 ? 0.737 24.578 25.359 1 95.06 190 PRO B C 1
ATOM 3197 O O . PRO B 1 190 ? -0.406 25.047 25.422 1 95.06 190 PRO B O 1
ATOM 3200 N N . LEU B 1 191 ? 1.451 24.469 24.266 1 93.88 191 LEU B N 1
ATOM 3201 C CA . LEU B 1 191 ? 0.859 24.859 23 1 93.88 191 LEU B CA 1
ATOM 3202 C C . LEU B 1 191 ? -0.291 23.938 22.625 1 93.88 191 LEU B C 1
ATOM 3204 O O . LEU B 1 191 ? -1.348 24.406 22.188 1 93.88 191 LEU B O 1
ATOM 3208 N N . VAL B 1 192 ? -0.082 22.656 22.781 1 95.12 192 VAL B N 1
ATOM 3209 C CA . VAL B 1 192 ? -1.1 21.656 22.469 1 95.12 192 VAL B CA 1
ATOM 3210 C C . VAL B 1 192 ? -2.32 21.859 23.359 1 95.12 192 VAL B C 1
ATOM 3212 O O . VAL B 1 192 ? -3.459 21.844 22.875 1 95.12 192 VAL B O 1
ATOM 3215 N N . GLU B 1 193 ? -2.109 22.141 24.562 1 94.75 193 GLU B N 1
ATOM 3216 C CA . GLU B 1 193 ? -3.193 22.359 25.516 1 94.75 193 GLU B CA 1
ATOM 3217 C C . GLU B 1 193 ? -4.008 23.594 25.141 1 94.75 193 GLU B C 1
ATOM 3219 O O . GLU B 1 193 ? -5.238 23.578 25.234 1 94.75 193 GLU B O 1
ATOM 3224 N N . GLU B 1 194 ? -3.291 24.578 24.812 1 93.69 194 GLU B N 1
ATOM 3225 C CA . GLU B 1 194 ? -3.955 25.812 24.406 1 93.69 194 GLU B CA 1
ATOM 3226 C C . GLU B 1 194 ? -4.844 25.594 23.188 1 93.69 194 GLU B C 1
ATOM 3228 O O . GLU B 1 194 ? -5.98 26.078 23.141 1 93.69 194 GLU B O 1
ATOM 3233 N N . LEU B 1 195 ? -4.316 24.906 22.266 1 92.56 195 LEU B N 1
ATOM 3234 C CA . LEU B 1 195 ? -5.062 24.641 21.047 1 92.56 195 LEU B CA 1
ATOM 3235 C C . LEU B 1 195 ? -6.281 23.766 21.344 1 92.56 195 LEU B C 1
ATOM 3237 O O . LEU B 1 195 ? -7.363 24 20.797 1 92.56 195 LEU B O 1
ATOM 3241 N N . LEU B 1 196 ? -6.102 22.797 22.156 1 94.5 196 LEU B N 1
ATOM 3242 C CA . LEU B 1 196 ? -7.203 21.922 22.531 1 94.5 196 LEU B CA 1
ATOM 3243 C C . LEU B 1 196 ? -8.312 22.703 23.219 1 94.5 196 LEU B C 1
ATOM 3245 O O . LEU B 1 196 ? -9.5 22.469 22.969 1 94.5 196 LEU B O 1
ATOM 3249 N N . ARG B 1 197 ? -7.941 23.609 24.062 1 93.25 197 ARG B N 1
ATOM 3250 C CA . ARG B 1 197 ? -8.93 24.438 24.734 1 93.25 197 ARG B CA 1
ATOM 3251 C C . ARG B 1 197 ? -9.695 25.297 23.734 1 93.25 197 ARG B C 1
ATOM 3253 O O . ARG B 1 197 ? -10.914 25.453 23.844 1 93.25 197 ARG B O 1
ATOM 3260 N N . LEU B 1 198 ? -8.953 25.844 22.812 1 90.44 198 LEU B N 1
ATOM 3261 C CA . LEU B 1 198 ? -9.578 26.641 21.781 1 90.44 198 LEU B CA 1
ATOM 3262 C C . LEU B 1 198 ? -10.555 25.812 20.953 1 90.44 198 LEU B C 1
ATOM 3264 O O . LEU B 1 198 ? -11.68 26.25 20.703 1 90.44 198 LEU B O 1
ATOM 3268 N N . LEU B 1 199 ? -10.125 24.656 20.578 1 91.75 199 LEU B N 1
ATOM 3269 C CA . LEU B 1 199 ? -10.969 23.766 19.781 1 91.75 199 LEU B CA 1
ATOM 3270 C C . LEU B 1 199 ? -12.195 23.344 20.578 1 91.75 199 LEU B C 1
ATOM 3272 O O . LEU B 1 199 ? -13.273 23.156 20.016 1 91.75 199 LEU B O 1
ATOM 3276 N N . ALA B 1 200 ? -12.016 23.141 21.859 1 93.12 200 ALA B N 1
ATOM 3277 C CA . ALA B 1 200 ? -13.125 22.781 22.719 1 93.12 200 ALA B CA 1
ATOM 3278 C C . ALA B 1 200 ? -14.156 23.906 22.812 1 93.12 200 ALA B C 1
ATOM 3280 O O . ALA B 1 200 ? -15.359 23.656 22.812 1 93.12 200 ALA B O 1
ATOM 3281 N N . SER B 1 201 ? -13.641 25.078 22.891 1 90.88 201 SER B N 1
ATOM 3282 C CA . SER B 1 201 ? -14.523 26.25 22.969 1 90.88 201 SER B CA 1
ATOM 3283 C C . SER B 1 201 ? -15.359 26.391 21.703 1 90.88 201 SER B C 1
ATOM 3285 O O . SER B 1 201 ? -16.438 26.984 21.719 1 90.88 201 SER B O 1
ATOM 3287 N N . ARG B 1 202 ? -14.812 25.797 20.656 1 87.12 202 ARG B N 1
ATOM 3288 C CA . ARG B 1 202 ? -15.516 25.844 19.375 1 87.12 202 ARG B CA 1
ATOM 3289 C C . ARG B 1 202 ? -16.359 24.594 19.156 1 87.12 202 ARG B C 1
ATOM 3291 O O . ARG B 1 202 ? -16.938 24.406 18.094 1 87.12 202 ARG B O 1
ATOM 3298 N N . G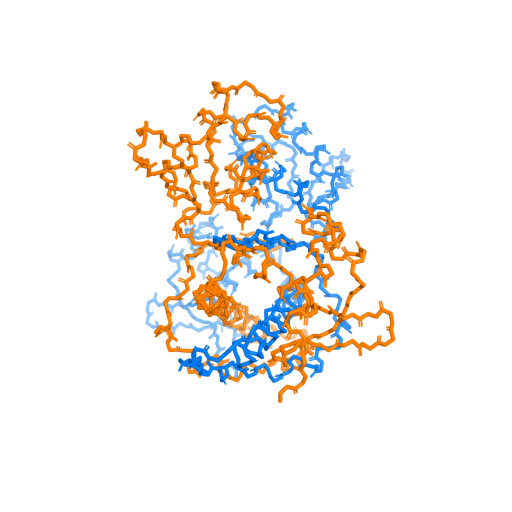LY B 1 203 ? -16.312 23.672 20.047 1 89.25 203 GLY B N 1
ATOM 3299 C CA . GLY B 1 203 ? -17.109 22.469 20 1 89.25 203 GLY B CA 1
ATOM 3300 C C . GLY B 1 203 ? -16.547 21.406 19.078 1 89.25 203 GLY B C 1
ATOM 3301 O O . GLY B 1 203 ? -17.266 20.5 18.641 1 89.25 203 GLY B O 1
ATOM 3302 N N . VAL B 1 204 ? -15.312 21.5 18.781 1 92.25 204 VAL B N 1
ATOM 3303 C CA . VAL B 1 204 ? -14.672 20.578 17.844 1 92.25 204 VAL B CA 1
ATOM 3304 C C . VAL B 1 204 ? -14.156 19.344 18.594 1 92.25 204 VAL B C 1
ATOM 3306 O O . VAL B 1 204 ? -14.258 18.219 18.109 1 92.25 204 VAL B O 1
ATOM 3309 N N . VAL B 1 205 ? -13.609 19.594 19.766 1 95.31 205 VAL B N 1
ATOM 3310 C CA . VAL B 1 205 ? -13.102 18.516 20.609 1 95.31 205 VAL B CA 1
ATOM 3311 C C . VAL B 1 205 ? -13.742 18.578 21.984 1 95.31 205 VAL B C 1
ATOM 3313 O O . VAL B 1 205 ? -14.336 19.594 22.344 1 95.31 205 VAL B O 1
ATOM 3316 N N . GLU B 1 206 ? -13.711 17.516 22.688 1 95.25 206 GLU B N 1
ATOM 3317 C CA . GLU B 1 206 ? -14.234 17.438 24.047 1 95.25 206 GLU B CA 1
ATOM 3318 C C . GLU B 1 206 ? -13.297 16.656 24.953 1 95.25 206 GLU B C 1
ATOM 3320 O O . GLU B 1 206 ? -12.586 15.758 24.5 1 95.25 206 GLU B O 1
ATOM 3325 N N . ARG B 1 207 ? -13.289 17.016 26.188 1 93.75 207 ARG B N 1
ATOM 3326 C CA . ARG B 1 207 ? -12.469 16.328 27.172 1 93.75 207 ARG B CA 1
ATOM 3327 C C . ARG B 1 207 ? -13.266 15.273 27.922 1 93.75 207 ARG B C 1
ATOM 3329 O O . ARG B 1 207 ? -14.406 15.516 28.328 1 93.75 207 ARG B O 1
ATOM 3336 N N . GLN B 1 208 ? -12.75 14.125 27.797 1 89.19 208 GLN B N 1
ATOM 3337 C CA . GLN B 1 208 ? -13.297 13.023 28.594 1 89.19 208 GLN B CA 1
ATOM 3338 C C . GLN B 1 208 ? -12.273 12.5 29.594 1 89.19 208 GLN B C 1
ATOM 3340 O O . GLN B 1 208 ? -11.344 11.773 29.234 1 89.19 208 GLN B O 1
ATOM 3345 N N . ASP B 1 209 ? -12.469 12.836 30.812 1 88.62 209 ASP B N 1
ATOM 3346 C CA . ASP B 1 209 ? -11.508 12.5 31.859 1 88.62 209 ASP B CA 1
ATOM 3347 C C . ASP B 1 209 ? -10.141 13.094 31.562 1 88.62 209 ASP B C 1
ATOM 3349 O O . ASP B 1 209 ? -9.992 14.32 31.453 1 88.62 209 ASP B O 1
ATOM 3353 N N . ASP B 1 210 ? -9.148 12.32 31.312 1 90.62 210 ASP B N 1
ATOM 3354 C CA . ASP B 1 210 ? -7.805 12.836 31.094 1 90.62 210 ASP B CA 1
ATOM 3355 C C . ASP B 1 210 ? -7.418 12.75 29.625 1 90.62 210 ASP B C 1
ATOM 3357 O O . ASP B 1 210 ? -6.246 12.922 29.266 1 90.62 210 ASP B O 1
ATOM 3361 N N . GLU B 1 211 ? -8.531 12.586 28.781 1 96.12 211 GLU B N 1
ATOM 3362 C CA . GLU B 1 211 ? -8.25 12.469 27.344 1 96.12 211 GLU B CA 1
ATOM 3363 C C . GLU B 1 211 ? -9.148 13.391 26.531 1 96.12 211 GLU B C 1
ATOM 3365 O O . GLU B 1 211 ? -10.172 13.867 27.031 1 96.12 211 GLU B O 1
ATOM 3370 N N . TRP B 1 212 ? -8.656 13.695 25.406 1 96.5 212 TRP B N 1
ATOM 3371 C CA . TRP B 1 212 ? -9.406 14.5 24.453 1 96.5 212 TRP B CA 1
ATOM 3372 C C . TRP B 1 212 ? -9.891 13.641 23.281 1 96.5 212 TRP B C 1
ATOM 3374 O O . TRP B 1 212 ? -9.227 12.688 22.891 1 96.5 212 TRP B O 1
ATOM 3384 N N . ALA B 1 213 ? -11.109 13.969 22.812 1 95.56 213 ALA B N 1
ATOM 3385 C CA . ALA B 1 213 ? -11.68 13.297 21.641 1 95.56 213 ALA B CA 1
ATOM 3386 C C . ALA B 1 213 ? -12.422 14.289 20.75 1 95.56 213 ALA B C 1
ATOM 3388 O O . ALA B 1 213 ? -12.789 15.383 21.188 1 95.56 213 ALA B O 1
ATOM 3389 N N . LEU B 1 214 ? -12.539 13.93 19.484 1 93.88 214 LEU B N 1
ATOM 3390 C CA . LEU B 1 214 ? -13.414 14.727 18.625 1 93.88 214 LEU B CA 1
ATOM 3391 C C . LEU B 1 214 ? -14.844 14.719 19.156 1 93.88 214 LEU B C 1
ATOM 3393 O O . LEU B 1 214 ? -15.328 13.688 19.625 1 93.88 214 LEU B O 1
ATOM 3397 N N . ALA B 1 215 ? -15.414 15.836 19.094 1 91 215 ALA B N 1
ATOM 3398 C CA . ALA B 1 215 ? -16.781 15.961 19.594 1 91 215 ALA B CA 1
ATOM 3399 C C . ALA B 1 215 ? -17.766 15.203 18.703 1 91 215 ALA B C 1
ATOM 3401 O O . ALA B 1 215 ? -17.562 15.094 17.5 1 91 215 ALA B O 1
ATOM 3402 N N . ASP B 1 216 ? -18.719 14.453 19.328 1 77.75 216 ASP B N 1
ATOM 3403 C CA . ASP B 1 216 ? -19.766 13.742 18.594 1 77.75 216 ASP B CA 1
ATOM 3404 C C . ASP B 1 216 ? -20.734 14.711 17.953 1 77.75 216 ASP B C 1
ATOM 3406 O O . ASP B 1 216 ? -21.25 15.625 18.594 1 77.75 216 ASP B O 1
ATOM 3410 N N . VAL B 1 217 ? -20.594 14.914 16.656 1 62.53 217 VAL B N 1
ATOM 3411 C CA . VAL B 1 217 ? -21.656 15.734 16.094 1 62.53 217 VAL B CA 1
ATOM 3412 C C . VAL B 1 217 ? -22.859 14.859 15.75 1 62.53 217 VAL B C 1
ATOM 3414 O O . VAL B 1 217 ? -22.703 13.695 15.383 1 62.53 217 VAL B O 1
#

pLDDT: mean 87.6, std 12.12, range [48.44, 98.44]

Solvent-accessible surface area (backbone atoms only — not comparable to full-atom values): 22810 Å² total; per-residue (Å²): 112,59,47,68,58,49,33,39,54,48,23,36,66,65,51,43,52,50,48,45,50,23,9,61,39,69,39,37,61,67,58,51,15,63,72,72,71,50,54,53,67,60,46,50,56,50,49,49,55,40,36,75,72,56,47,33,45,73,47,68,48,96,84,66,46,60,32,33,32,39,75,50,36,36,36,38,40,39,40,39,34,50,70,38,63,44,74,45,45,40,60,49,33,59,91,76,63,80,48,72,80,43,25,64,36,62,60,78,73,77,79,72,92,62,78,47,62,42,59,43,50,45,49,44,28,52,41,46,49,48,49,52,44,44,50,53,48,47,32,40,42,51,24,50,46,51,52,42,50,52,48,44,34,64,53,41,79,49,101,54,21,53,58,53,46,49,52,50,54,54,27,39,77,36,66,41,28,54,65,56,46,15,64,75,70,69,45,60,49,71,60,43,46,52,50,51,52,53,36,33,77,64,53,34,30,40,76,57,88,79,27,33,29,61,37,86,125,111,59,47,68,58,51,33,39,53,49,23,35,66,64,51,42,51,48,48,47,50,24,10,61,39,68,40,37,60,66,57,50,16,64,71,71,70,48,52,55,67,58,45,50,54,51,48,50,55,39,36,75,72,57,48,33,45,74,48,68,47,95,84,67,46,60,31,34,32,40,74,49,38,38,36,40,40,37,39,39,32,50,70,38,63,47,72,45,44,40,62,48,32,59,90,73,61,79,48,72,79,44,24,64,36,63,59,78,72,76,80,74,93,61,76,46,62,44,59,41,50,45,50,46,28,52,40,47,49,48,48,52,46,46,50,53,46,47,32,41,42,50,23,49,45,51,51,43,50,51,49,46,34,63,54,43,77,49,101,55,20,52,59,52,46,49,53,50,55,54,27,40,78,35,67,40,27,55,66,56,48,14,63,75,67,70,45,60,49,71,60,42,46,50,50,50,51,53,36,34,77,64,53,35,30,39,75,56,89,78,25,33,29,60,38,87,124

Organism: NCBI:txid1457250

Radius of gyration: 24.27 Å; Cα contacts (8 Å, |Δi|>4): 717; chains: 2; bounding box: 49×72×61 Å

Sequence (434 aa):
MDSAELLDLLGNANRRRILRLLARKPCYVTEISEYLGVSPKAVIDHLRKLESAGLIESRVDEQRRKYFYISRGFRLEVAVSPYDFGTKSAYPASSGLDLTSCRHLSIDVEPTETSDLSALAADLRRFERLRNELSLAQRWVQGRLTDVMEQLGEAVDDGDSRLTVEILLELADGSASAQALSRRVDAPPPLVEELLRLLASRGVVERQDDEWALADVMDSAELLDLLGNANRRRILRLLARKPCYVTEISEYLGVSPKAVIDHLRKLESAGLIESRVDEQRRKYFYISRGFRLEVAVSPYDFGTKSAYPASSGLDLTSCRHLSIDVEPTETSDLSALAADLRRFERLRNELSLAQRWVQGRLTDVMEQLGEAVDDGDSRLTVEILLELADGSASAQALSRRVDAPPPLVEELLRLLASRGVVERQDDEWALADV

InterPro domains:
  IPR001845 HTH ArsR-type DNA-binding domain [PF01022] (14-58)
  IPR001845 HTH ArsR-type DNA-binding domain [PS50987] (1-89)
  IPR001845 HTH ArsR-type DNA-binding domain [SM00418] (5-80)
  IPR011991 ArsR-like helix-turn-helix domain [cd00090] (25-81)
  IPR036388 Winged helix-like DNA-binding domain superfamily [G3DSA:1.10.10.10] (2-92)
  IPR036388 Winged helix-like DNA-binding domain superfamily [G3DSA:1.10.10.10] (163-217)
  IPR036390 Winged helix DNA-binding domain superfamily [SSF46785] (2-74)
  IPR036390 Winged helix DNA-binding domain superfamily [SSF46785] (165-214)
  IPR051081 HTH-type Metal-responsive Transcriptional Regulators [PTHR33154] (1-115)
  IPR056346 Cmi2, C-terminal [PF24270] (90-212)

Foldseek 3Di:
DDLVLVCVLCVDPLLVVVQVVQLLHKAALVVSCVVSVHDSVVSVVSVVSCVVVVQKDWDADPVRGIIMHGDWDKDWDWDDDPVDTDIDMDTQDDLPPPLVVLPDLDPPDDDDPDPDPVSVVVVVVVVVVSVVSVVNVVSPVVNVLVVVLVVQLVVVPDPNSSLLSQLQVVQVVHKAALVRSCVRSVHDSVVSVVSLVVCVVVQQWDDDPRIIHGHDD/DDQVLVCVLCVDPLLVVVQVVQLLHKAALVVSCVVSVHDSVVSVVSVVSCVVVVQKDWDADPVRGIIMHGDWDKDWDWDDDPVDTDIDMDTQDDLPPPLVVLPDLDPPDDDDPDPDPVSVVVVVVVVVVSVVSVVNVVSPVVNVLVVVLVVQLVVVPDPNSSLLSQLQVVQVVHKAALVRSCVRSVHDSVVSVVSQVVCVVVQQWDDDPRIIHGHDD